Protein AF-A0A8R1ET50-F1 (afdb_monomer_lite)

Radius of gyration: 44.63 Å; chains: 1; bounding box: 110×73×121 Å

pLDDT: mean 82.84, std 16.66, range [24.59, 97.81]

Secondary structure (DSSP, 8-state):
-----EEEEEESEEEES-SSSS-----GGGGG--EEEE-TT--EEEEE-TTS-EEEEEEHHHHHHHHHH-HHHHTTPEEEE-TT-EE-PPEEEEEE-----S--HHHHHHHHTT--HHHHHHTT-SHHHHHHHHHHS-HHHHHHHHHHHHHHHHHTTEEEEEEE--S--SHHHHHHHHHHHHS--TT---EEEEE--TTSS--S--SS----HHHHHHHHHHHHHHHHHHHTSTTTTTHHHHBGGGHHHHHHHHHHHHHHHHHHHGGGS-HHHHHHHHHHHHHHHHHHHHHHHHHHHHTTSSBPPPHHHHHHH-TTHHHHH-HHHHHSGGGSPPPHHHHHHHHTHHHHHHHHHHHHHHHS--HHHHHHHHHHHHHHHHHHH-GGGHHHHHHHHHHHHHHHHHHHHHHH---GGGGSTT----------------------------------HHHHHHHHHHHHHHHHHHHHHHHHHIIIII---SSSEEEE-TTS-EEEE-HHHHHHHHHHHHS-TT-EEE--GGGHHHIIIII--EESS-TT---HHHHHHHHHHHHS-HHHHHHHHHHTT--EE-----TTTT-TTSHHHHHHHHHHHHHHH-TTT--GGGGS-TTS---SSTTS-HHHHTSHHHHHHTTTGGGHHHHHHHHHHHHHTT--

Foldseek 3Di:
DAQPWEKEFLEQKEKAQDDDPPDPHDDDPSSVDTDMDGDPRSFWMWTAGRVRDTPDTGGPVVVVVVCVVDVNSVPPHHYHYQNHHYHDAFDEAPPDALQWDDDPVVVVVVVVVVDDPVRCVVVVDDLNVRLVRLQVDDLVRSLVSSVVVLVVSVVVRHQEYAHEFASPLDDVSLVSSVVSQPDDDPVRNHHYRYDYDSPNDDDPPDDPPPDDVVCLVVLLVCLVVVQVVQCVPPVCNCVCPAEPVNVVSVVVNVVSVVVVVLVVCVVVDDPVVSVCCVVVVCVVVVVVSVVVVVVCCVVNSHDYDDPLVVCLVVVVSCVPAPLVCVLDPQQAFDDVCLVCLQQPVLSVQLVLLLVVLVVDPDPVSVVLNVQQVVLVSSCRRGVNSVVSNNVSSVVSSVSSLVVLCVVLVDDPVVPPPPDDDDDDDDDDDDDDDDDDDDDDDDDDPDPPPPPDNVNSVVSVVVSVVSVVVVVVSNVVCCVPPVPDDPQWDWDADPVRDIDIHRVNLVVLCCLQPPDDLAAEEEEQQVCQCVSCPRNVYHYQHHVVCPDLVSLLLSLLLQQAFPVVNVVSCVVVPHDYYDFAACVVPNDCPGVLNVNLSSLVSNCSVVVPRGDSQQFAAPVRHRDLDPRTHPSVCRGNNSCVRCPCVVCVVVVVVVVVVVVVVVVD

Organism: Caenorhabditis japonica (NCBI:txid281687)

InterPro domains:
  IPR003674 Oligosaccharyl transferase, STT3 subunit [PTHR13872] (197-648)
  IPR032466 Metal-dependent hydrolase [SSF51556] (89-205)
  IPR048307 Oligosaccharyl transferase STT3, N-terminal domain [PF02516] (208-397)
  IPR048999 STT3/PglB/AglB, core domain [PF21436] (520-577)

Structure (mmCIF, N/CA/C/O backbone):
data_AF-A0A8R1ET50-F1
#
_entry.id   AF-A0A8R1ET50-F1
#
loop_
_atom_site.group_PDB
_atom_site.id
_atom_site.type_symbol
_atom_site.label_atom_id
_atom_site.label_alt_id
_atom_site.label_comp_id
_atom_site.label_asym_id
_atom_site.label_entity_id
_atom_site.label_seq_id
_atom_site.pdbx_PDB_ins_code
_atom_site.Cartn_x
_atom_site.Cartn_y
_atom_site.Cartn_z
_atom_site.occupancy
_atom_site.B_iso_or_equiv
_atom_site.auth_seq_id
_atom_site.auth_comp_id
_atom_site.auth_asym_id
_atom_site.auth_atom_id
_atom_site.pdbx_PDB_model_num
ATOM 1 N N . MET A 1 1 ? -54.968 1.929 48.428 1.00 36.41 1 MET A N 1
ATOM 2 C CA . MET A 1 1 ? -54.463 3.230 48.911 1.00 36.41 1 MET A CA 1
ATOM 3 C C . MET A 1 1 ? -54.415 3.169 50.423 1.00 36.41 1 MET A C 1
ATOM 5 O O . MET A 1 1 ? -55.457 3.096 51.059 1.00 36.41 1 MET A O 1
ATOM 9 N N . SER A 1 2 ? -53.215 3.059 50.976 1.00 50.00 2 SER A N 1
ATOM 10 C CA . SER A 1 2 ? -52.929 3.130 52.410 1.00 50.00 2 SER A CA 1
ATOM 11 C C . SER A 1 2 ? -53.374 4.497 52.943 1.00 50.00 2 SER A C 1
ATOM 13 O O . SER A 1 2 ? -52.976 5.520 52.400 1.00 50.00 2 SER A O 1
ATOM 15 N N . ASN A 1 3 ? -54.222 4.530 53.973 1.00 57.59 3 ASN A N 1
ATOM 16 C CA . ASN A 1 3 ? -54.582 5.772 54.664 1.00 57.59 3 ASN A CA 1
ATOM 17 C C . ASN A 1 3 ? -53.436 6.119 55.632 1.00 57.59 3 ASN A C 1
ATOM 19 O O . ASN A 1 3 ? -53.294 5.467 56.663 1.00 57.59 3 ASN A O 1
ATOM 23 N N . TYR A 1 4 ? -52.601 7.109 55.300 1.00 67.75 4 TYR A N 1
ATOM 24 C CA . TYR A 1 4 ? -51.385 7.471 56.056 1.00 67.75 4 TYR A CA 1
ATOM 25 C C . TYR A 1 4 ? -51.624 8.421 57.246 1.00 67.75 4 TYR A C 1
ATOM 27 O O . TYR A 1 4 ? -50.691 9.079 57.704 1.00 67.75 4 TYR A O 1
ATOM 35 N N . ARG A 1 5 ? -52.854 8.492 57.772 1.00 86.19 5 ARG A N 1
ATOM 36 C CA . ARG A 1 5 ? -53.210 9.411 58.866 1.00 86.19 5 ARG A CA 1
ATOM 37 C C . ARG A 1 5 ? -52.390 9.083 60.112 1.00 86.19 5 ARG A C 1
ATOM 39 O O . ARG A 1 5 ? -52.595 8.038 60.736 1.00 86.19 5 ARG A O 1
ATOM 46 N N . LEU A 1 6 ? -51.466 9.971 60.468 1.00 89.56 6 LEU A N 1
ATOM 47 C CA . LEU A 1 6 ? -50.492 9.752 61.534 1.00 89.56 6 LEU A CA 1
ATOM 48 C C . LEU A 1 6 ? -50.390 10.987 62.427 1.00 89.56 6 LEU A C 1
ATOM 50 O O . LEU A 1 6 ? -50.210 12.101 61.942 1.00 89.56 6 LEU A O 1
ATOM 54 N N . PHE A 1 7 ? -50.442 10.768 63.735 1.00 91.44 7 PHE A N 1
ATOM 55 C CA . PHE A 1 7 ? -50.181 11.774 64.751 1.00 91.44 7 PHE A CA 1
ATOM 56 C C . PHE A 1 7 ? -49.051 11.304 65.662 1.00 91.44 7 PHE A C 1
ATOM 58 O O . PHE A 1 7 ? -49.210 10.348 66.419 1.00 91.44 7 PHE A O 1
ATOM 65 N N . VAL A 1 8 ? -47.895 11.958 65.570 1.00 91.88 8 VAL A N 1
ATOM 66 C CA . VAL A 1 8 ? -46.741 11.698 66.435 1.00 91.88 8 VAL A CA 1
ATOM 67 C C . VAL A 1 8 ? -46.692 12.779 67.503 1.00 91.88 8 VAL A C 1
ATOM 69 O O . VAL A 1 8 ? -46.633 13.958 67.160 1.00 91.88 8 VAL A O 1
ATOM 72 N N . LYS A 1 9 ? -46.710 12.394 68.779 1.00 91.50 9 LYS A N 1
ATOM 73 C CA . LYS A 1 9 ? -46.722 13.319 69.917 1.00 91.50 9 LYS A CA 1
ATOM 74 C C . LYS A 1 9 ? -45.520 13.131 70.843 1.00 91.50 9 LYS A C 1
ATOM 76 O O . LYS A 1 9 ? -44.808 12.125 70.786 1.00 91.50 9 LYS A O 1
ATOM 81 N N . ASN A 1 10 ? -45.331 14.124 71.702 1.00 91.38 10 ASN A N 1
ATOM 82 C CA . ASN A 1 10 ? -44.301 14.198 72.731 1.00 91.38 10 ASN A CA 1
ATOM 83 C C . ASN A 1 10 ? -42.849 14.159 72.221 1.00 91.38 10 ASN A C 1
ATOM 85 O O . ASN A 1 10 ? -41.974 13.563 72.848 1.00 91.38 10 ASN A O 1
ATOM 89 N N . LEU A 1 11 ? -42.587 14.756 71.058 1.00 92.31 11 LEU A N 1
ATOM 90 C CA . LEU A 1 11 ? -41.247 14.851 70.483 1.00 92.31 11 LEU A CA 1
ATOM 91 C C . LEU A 1 11 ? -40.432 15.917 71.226 1.00 92.31 11 LEU A C 1
ATOM 93 O O . LEU A 1 11 ? -40.930 16.995 71.556 1.00 92.31 11 LEU A O 1
ATOM 97 N N . LYS A 1 12 ? -39.149 15.637 71.452 1.00 92.75 12 LYS A N 1
ATOM 98 C CA . LYS A 1 12 ? -38.192 16.613 71.996 1.00 92.75 12 LYS A CA 1
ATOM 99 C C . LYS A 1 12 ? -37.648 17.537 70.913 1.00 92.75 12 LYS A C 1
ATOM 101 O O . LYS A 1 12 ? -37.371 18.712 71.150 1.00 92.75 12 LYS A O 1
ATOM 106 N N . GLN A 1 13 ? -37.459 16.984 69.721 1.00 92.62 13 GLN A N 1
ATOM 107 C CA . GLN A 1 13 ? -36.840 17.684 68.610 1.00 92.62 13 GLN A CA 1
ATOM 108 C C . GLN A 1 13 ? -37.439 17.215 67.287 1.00 92.62 13 GLN A C 1
ATOM 110 O O . GLN A 1 13 ? -37.654 16.021 67.073 1.00 92.62 13 GLN A O 1
ATOM 115 N N . VAL A 1 14 ? -37.682 18.168 66.392 1.00 91.69 14 VAL A N 1
ATOM 116 C CA . VAL A 1 14 ? -38.092 17.916 65.009 1.00 91.69 14 VAL A CA 1
ATOM 117 C C . VAL A 1 14 ? -37.098 18.608 64.091 1.00 91.69 14 VAL A C 1
ATOM 119 O O . VAL A 1 14 ? -36.996 19.836 64.081 1.00 91.69 14 VAL A O 1
ATOM 122 N N . VAL A 1 15 ? -36.354 17.816 63.325 1.00 89.44 15 VAL A N 1
ATOM 123 C CA . VAL A 1 15 ? -35.422 18.314 62.314 1.00 89.44 15 VAL A CA 1
ATOM 124 C C . VAL A 1 15 ? -36.193 18.548 61.020 1.00 89.44 15 VAL A C 1
ATOM 126 O O . VAL A 1 15 ? -36.796 17.635 60.462 1.00 89.44 15 VAL A O 1
ATOM 129 N N . GLN A 1 16 ? -36.177 19.784 60.546 1.00 84.94 16 GLN A N 1
ATOM 130 C CA . GLN A 1 16 ? -36.781 20.225 59.297 1.00 84.94 16 GLN A CA 1
ATOM 131 C C . GLN A 1 16 ? -35.680 20.633 58.316 1.00 84.94 16 GLN A C 1
ATOM 133 O O . GLN A 1 16 ? -34.612 21.109 58.700 1.00 84.94 16 GLN A O 1
ATOM 138 N N . ILE A 1 17 ? -35.938 20.458 57.022 1.00 78.81 17 ILE A N 1
ATOM 139 C CA . ILE A 1 17 ? -35.003 20.936 55.998 1.00 78.81 17 ILE A CA 1
ATOM 140 C C . ILE A 1 17 ? -35.184 22.452 55.819 1.00 78.81 17 ILE A C 1
ATOM 142 O O . ILE A 1 17 ? -34.198 23.178 55.831 1.00 78.81 17 ILE A O 1
ATOM 146 N N . VAL A 1 18 ? -36.431 22.936 55.750 1.00 82.44 18 VAL A N 1
ATOM 147 C CA . VAL A 1 18 ? -36.808 24.359 55.620 1.00 82.44 18 VAL A CA 1
ATOM 148 C C . VAL A 1 18 ? -38.095 24.656 56.399 1.00 82.44 18 VAL A C 1
ATOM 150 O O . VAL A 1 18 ? -38.857 23.729 56.668 1.00 82.44 18 VAL A O 1
ATOM 153 N N . ASP A 1 19 ? -38.344 25.922 56.752 1.00 74.00 19 ASP A N 1
ATOM 154 C CA . ASP A 1 19 ? -39.567 26.394 57.432 1.00 74.00 19 ASP A CA 1
ATOM 155 C C . ASP A 1 19 ? -40.511 27.212 56.530 1.00 74.00 19 ASP A C 1
ATOM 157 O O . ASP A 1 19 ? -41.525 27.737 56.996 1.00 74.00 19 ASP A O 1
ATOM 161 N N . ASP A 1 20 ? -40.213 27.293 55.232 1.00 77.31 20 ASP A N 1
ATOM 162 C CA . ASP A 1 20 ? -41.016 28.008 54.249 1.00 77.31 20 ASP A CA 1
ATOM 163 C C . ASP A 1 20 ? -41.619 27.063 53.193 1.00 77.31 20 ASP A C 1
ATOM 165 O O . ASP A 1 20 ? -41.041 26.045 52.818 1.00 77.31 20 ASP A O 1
ATOM 169 N N . ASN A 1 21 ? -42.798 27.419 52.679 1.00 71.56 21 ASN A N 1
ATOM 170 C CA . ASN A 1 21 ? -43.528 26.604 51.699 1.00 71.56 21 ASN A CA 1
ATOM 171 C C . ASN A 1 21 ? -43.047 26.801 50.247 1.00 71.56 21 ASN A C 1
ATOM 173 O O . ASN A 1 21 ? -43.655 26.256 49.323 1.00 71.56 21 ASN A O 1
ATOM 177 N N . THR A 1 22 ? -42.011 27.613 50.015 1.00 78.81 22 THR A N 1
ATOM 178 C CA . THR A 1 22 ? -41.513 27.954 48.672 1.00 78.81 22 THR A CA 1
ATOM 179 C C . THR A 1 22 ? -40.233 27.205 48.311 1.00 78.81 22 THR A C 1
ATOM 181 O O . THR A 1 22 ? -40.043 26.838 47.147 1.00 78.81 22 THR A O 1
ATOM 184 N N . THR A 1 23 ? -39.388 26.912 49.296 1.00 82.44 23 THR A N 1
ATOM 185 C CA . THR A 1 23 ? -38.111 26.233 49.113 1.00 82.44 23 THR A CA 1
ATOM 186 C C . THR A 1 23 ? -38.325 24.728 49.019 1.00 82.44 23 THR A C 1
ATOM 188 O O . THR A 1 23 ? -38.749 24.072 49.963 1.00 82.44 23 THR A O 1
ATOM 191 N N . LYS A 1 24 ? -38.026 24.150 47.851 1.00 79.50 24 LYS A N 1
ATOM 192 C CA . LYS A 1 24 ? -38.209 22.708 47.616 1.00 79.50 24 LYS A CA 1
ATOM 193 C C . LYS A 1 24 ? -37.042 21.853 48.112 1.00 79.50 24 LYS A C 1
ATOM 195 O O . LYS A 1 24 ? -37.259 20.712 48.501 1.00 79.50 24 LYS A O 1
ATOM 200 N N . PHE A 1 25 ? -35.816 22.369 48.042 1.00 84.44 25 PHE A N 1
ATOM 201 C CA . PHE A 1 25 ? -34.591 21.676 48.446 1.00 84.44 25 PHE A CA 1
ATOM 202 C C . PHE A 1 25 ? -33.467 22.694 48.698 1.00 84.44 25 PHE A C 1
ATOM 204 O O . PHE A 1 25 ? -33.486 23.784 48.127 1.00 84.44 25 PHE A O 1
ATOM 211 N N . LEU A 1 26 ? -32.493 22.330 49.535 1.00 86.12 26 LEU A N 1
ATOM 212 C CA . LEU A 1 26 ? -31.288 23.126 49.804 1.00 86.12 26 LEU A CA 1
ATOM 213 C C . LEU A 1 26 ? -30.118 22.628 48.942 1.00 86.12 26 LEU A C 1
ATOM 215 O O . LEU A 1 26 ? -29.984 21.422 48.738 1.00 86.12 26 LEU A O 1
ATOM 219 N N . VAL A 1 27 ? -29.258 23.533 48.459 1.00 88.06 27 VAL A N 1
ATOM 220 C CA . VAL A 1 27 ? -28.063 23.187 47.657 1.00 88.06 27 VAL A CA 1
ATOM 221 C C . VAL A 1 27 ? -26.796 23.880 48.158 1.00 88.06 27 VAL A C 1
ATOM 223 O O . VAL A 1 27 ? -26.831 25.024 48.608 1.00 88.06 27 VAL A O 1
ATOM 226 N N . GLY A 1 28 ? -25.652 23.200 48.035 1.00 88.38 28 GLY A N 1
ATOM 227 C CA . GLY A 1 28 ? -24.336 23.777 48.327 1.00 88.38 28 GLY A CA 1
ATOM 228 C C . GLY A 1 28 ? -24.208 24.256 49.775 1.00 88.38 28 GLY A C 1
ATOM 229 O O . GLY A 1 28 ? -24.530 23.520 50.704 1.00 88.38 28 GLY A O 1
ATOM 230 N N . GLU A 1 29 ? -23.765 25.500 49.972 1.00 87.62 29 GLU A N 1
ATOM 231 C CA . GLU A 1 29 ? -23.572 26.089 51.307 1.00 87.62 29 GLU A CA 1
ATOM 232 C C . GLU A 1 29 ? -24.858 26.136 52.148 1.00 87.62 29 GLU A C 1
ATOM 234 O O . GLU A 1 29 ? -24.789 26.053 53.376 1.00 87.62 29 GLU A O 1
ATOM 239 N N . GLN A 1 30 ? -26.035 26.188 51.509 1.00 84.88 30 GLN A N 1
ATOM 240 C CA . GLN A 1 30 ? -27.327 26.225 52.202 1.00 84.88 30 GLN A CA 1
ATOM 241 C C . GLN A 1 30 ? -27.594 24.952 53.018 1.00 84.88 30 GLN A C 1
ATOM 243 O O . GLN A 1 30 ? -28.284 25.015 54.031 1.00 84.88 30 GLN A O 1
ATOM 248 N N . MET A 1 31 ? -27.016 23.808 52.627 1.00 82.44 31 MET A N 1
ATOM 249 C CA . MET A 1 31 ? -27.160 22.539 53.356 1.00 82.44 31 MET A CA 1
ATOM 250 C C . MET A 1 31 ? -26.580 22.585 54.778 1.00 82.44 31 MET A C 1
ATOM 252 O O . MET A 1 31 ? -26.943 21.756 55.609 1.00 82.44 31 MET A O 1
ATOM 256 N N . SER A 1 32 ? -25.702 23.548 55.077 1.00 83.62 32 SER A N 1
ATOM 257 C CA . SER A 1 32 ? -25.141 23.742 56.421 1.00 83.62 32 SER A CA 1
ATOM 258 C C . SER A 1 32 ? -26.132 24.378 57.403 1.00 83.62 32 SER A C 1
ATOM 260 O O . SER A 1 32 ? -25.858 24.420 58.600 1.00 83.62 32 SER A O 1
ATOM 262 N N . ASN A 1 33 ? -27.267 24.890 56.918 1.00 84.19 33 ASN A N 1
ATOM 263 C CA . ASN A 1 33 ? -28.233 25.643 57.710 1.00 84.19 33 ASN A CA 1
ATOM 264 C C . ASN A 1 33 ? -29.612 24.967 57.688 1.00 84.19 33 ASN A C 1
ATOM 266 O O . ASN A 1 33 ? -30.537 25.432 57.026 1.00 84.19 33 ASN A O 1
ATOM 270 N N . ILE A 1 34 ? -29.730 23.843 58.399 1.00 86.94 34 ILE A N 1
ATOM 271 C CA . ILE A 1 34 ? -30.997 23.120 58.572 1.00 86.94 34 ILE A CA 1
ATOM 272 C C . ILE A 1 34 ? -31.817 23.704 59.724 1.00 86.94 34 ILE A C 1
ATOM 274 O O . ILE A 1 34 ? -31.274 24.140 60.744 1.00 86.94 34 ILE A O 1
ATOM 278 N N . LYS A 1 35 ? -33.145 23.677 59.591 1.00 87.12 35 LYS A N 1
ATOM 279 C CA . LYS A 1 35 ? -34.042 24.181 60.630 1.00 87.12 35 LYS A CA 1
ATOM 280 C C . LYS A 1 35 ? -34.338 23.099 61.658 1.00 87.12 35 LYS A C 1
ATOM 282 O O . LYS A 1 35 ? -34.787 22.012 61.332 1.00 87.12 35 LYS A O 1
ATOM 287 N N . ILE A 1 36 ? -34.160 23.405 62.934 1.00 89.06 36 ILE A N 1
ATOM 288 C CA . ILE A 1 36 ? -34.420 22.449 64.010 1.00 89.06 36 ILE A CA 1
ATOM 289 C C . ILE A 1 36 ? -35.381 23.080 65.012 1.00 89.06 36 ILE A C 1
ATOM 291 O O . ILE A 1 36 ? -35.080 24.126 65.588 1.00 89.06 36 ILE A O 1
ATOM 295 N N . LEU A 1 37 ? -36.529 22.438 65.233 1.00 88.75 37 LEU A N 1
ATOM 296 C CA . LEU A 1 37 ? -37.404 22.749 66.359 1.00 88.75 37 LEU A CA 1
ATOM 297 C C . LEU A 1 37 ? -36.950 21.935 67.564 1.00 88.75 37 LEU A C 1
ATOM 299 O O . LEU A 1 37 ? -36.860 20.713 67.481 1.00 88.75 37 LEU A O 1
ATOM 303 N N . ASN A 1 38 ? -36.680 22.614 68.672 1.00 88.75 38 ASN A N 1
ATOM 304 C CA . ASN A 1 38 ? -36.299 22.001 69.937 1.00 88.75 38 ASN A CA 1
ATOM 305 C C . ASN A 1 38 ? -37.268 22.461 71.012 1.00 88.75 38 ASN A C 1
ATOM 307 O O . ASN A 1 38 ? -37.507 23.661 71.138 1.00 88.75 38 ASN A O 1
ATOM 311 N N . ASP A 1 39 ? -37.749 21.524 71.817 1.00 85.38 39 ASP A N 1
ATOM 312 C CA . ASP A 1 39 ? -38.497 21.835 73.021 1.00 85.38 39 ASP A CA 1
ATOM 313 C C . ASP A 1 39 ? -37.932 21.062 74.216 1.00 85.38 39 ASP A C 1
ATOM 315 O O . ASP A 1 39 ? -37.709 19.853 74.162 1.00 85.38 39 ASP A O 1
ATOM 319 N N . SER A 1 40 ? -37.686 21.772 75.314 1.00 79.44 40 SER A N 1
ATOM 320 C CA . SER A 1 40 ? -37.181 21.185 76.555 1.00 79.44 40 SER A CA 1
ATOM 321 C C . SER A 1 40 ? -38.255 20.416 77.324 1.00 79.44 40 SER A C 1
ATOM 323 O O . SER A 1 40 ? -37.904 19.606 78.182 1.00 79.44 40 SER A O 1
ATOM 325 N N . THR A 1 41 ? -39.537 20.645 77.017 1.00 81.88 41 THR A N 1
ATOM 326 C CA . THR A 1 41 ? -40.680 20.008 77.690 1.00 81.88 41 THR A CA 1
ATOM 327 C C . THR A 1 41 ? -41.273 18.815 76.939 1.00 81.88 41 THR A C 1
ATOM 329 O O . THR A 1 41 ? -42.289 18.278 77.373 1.00 81.88 41 THR A O 1
ATOM 332 N N . ASN A 1 42 ? -40.626 18.363 75.855 1.00 86.12 42 ASN A N 1
ATOM 333 C CA . ASN A 1 42 ? -41.091 17.275 74.987 1.00 86.12 42 ASN A CA 1
ATOM 334 C C . ASN A 1 42 ? -42.535 17.481 74.497 1.00 86.12 42 ASN A C 1
ATOM 336 O O . ASN A 1 42 ? -43.310 16.536 74.467 1.00 86.12 42 ASN A O 1
ATOM 340 N N . SER A 1 43 ? -42.925 18.705 74.147 1.00 88.00 43 SER A N 1
ATOM 341 C CA . SER A 1 43 ? -44.291 19.038 73.731 1.00 88.00 43 SER A CA 1
ATOM 342 C C . SER A 1 43 ? -44.467 19.125 72.217 1.00 88.00 43 SER A C 1
ATOM 344 O O . SER A 1 43 ? -45.539 19.523 71.768 1.00 88.00 43 SER A O 1
ATOM 346 N N . LEU A 1 44 ? -43.463 18.760 71.407 1.00 91.75 44 LEU A N 1
ATOM 347 C CA . LEU A 1 44 ? -43.586 18.843 69.951 1.00 91.75 44 LEU A CA 1
ATOM 348 C C . LEU A 1 44 ? -44.427 17.694 69.383 1.00 91.75 44 LEU A C 1
ATOM 350 O O . LEU A 1 44 ? -44.434 16.572 69.898 1.00 91.75 44 LEU A O 1
ATOM 354 N N . ALA A 1 45 ? -45.116 17.969 68.282 1.00 91.62 45 ALA A N 1
ATOM 355 C CA . ALA A 1 45 ? -45.959 17.018 67.585 1.00 91.62 45 ALA A CA 1
ATOM 356 C C . ALA A 1 45 ? -45.951 17.221 66.064 1.00 91.62 45 ALA A C 1
ATOM 358 O O . ALA A 1 45 ? -45.714 18.322 65.558 1.00 91.62 45 ALA A O 1
ATOM 359 N N . ILE A 1 46 ? -46.233 16.137 65.340 1.00 91.94 46 ILE A N 1
ATOM 360 C CA . ILE A 1 46 ? -46.354 16.091 63.880 1.00 91.94 46 ILE A CA 1
ATOM 361 C C . ILE A 1 46 ? -47.688 15.437 63.525 1.00 91.94 46 ILE A C 1
ATOM 363 O O . ILE A 1 46 ? -47.986 14.338 63.994 1.00 91.94 46 ILE A O 1
ATOM 367 N N . LEU A 1 47 ? -48.465 16.088 62.662 1.00 90.31 47 LEU A N 1
ATOM 368 C CA . LEU A 1 47 ? -49.737 15.590 62.148 1.00 90.31 47 LEU A CA 1
ATOM 369 C C . LEU A 1 47 ? -49.671 15.418 60.627 1.00 90.31 47 LEU A C 1
ATOM 371 O O . LEU A 1 47 ? -49.244 16.329 59.917 1.00 90.31 47 LEU A O 1
ATOM 375 N N . VAL A 1 48 ? -50.111 14.262 60.133 1.00 90.06 48 VAL A N 1
ATOM 376 C CA . VAL A 1 48 ? -50.052 13.853 58.722 1.00 90.06 48 VAL A CA 1
ATOM 377 C C . VAL A 1 48 ? -51.443 13.447 58.229 1.00 90.06 48 VAL A C 1
ATOM 379 O O . VAL A 1 48 ? -52.164 12.733 58.929 1.00 90.06 48 VAL A O 1
ATOM 382 N N . ASP A 1 49 ? -51.817 13.890 57.026 1.00 87.00 49 ASP A N 1
ATOM 383 C CA . ASP A 1 49 ? -53.111 13.586 56.403 1.00 87.00 49 ASP A CA 1
ATOM 384 C C . ASP A 1 49 ? -53.173 12.191 55.749 1.00 87.00 49 ASP A C 1
ATOM 386 O O . ASP A 1 49 ? -52.226 11.404 55.757 1.00 87.00 49 ASP A O 1
ATOM 390 N N . SER A 1 50 ? -54.315 11.872 55.132 1.00 82.56 50 SER A N 1
ATOM 391 C CA . SER A 1 50 ? -54.506 10.615 54.395 1.00 82.56 50 SER A CA 1
ATOM 392 C C . SER A 1 50 ? -53.596 10.455 53.174 1.00 82.56 50 SER A C 1
ATOM 394 O O . SER A 1 50 ? -53.381 9.325 52.743 1.00 82.56 50 SER A O 1
ATOM 396 N N . ASN A 1 51 ? -53.069 11.552 52.624 1.00 80.62 51 ASN A N 1
ATOM 397 C CA . ASN A 1 51 ? -52.178 11.556 51.464 1.00 80.62 51 ASN A CA 1
ATOM 398 C C . ASN A 1 51 ? -50.695 11.470 51.862 1.00 80.62 51 ASN A C 1
ATOM 400 O O . ASN A 1 51 ? -49.837 11.529 50.982 1.00 80.62 51 ASN A O 1
ATOM 404 N N . GLY A 1 52 ? -50.382 11.367 53.159 1.00 81.25 52 GLY A N 1
ATOM 405 C CA . GLY A 1 52 ? -49.007 11.357 53.654 1.00 81.25 52 GLY A CA 1
ATOM 406 C C . GLY A 1 52 ? -48.355 12.744 53.701 1.00 81.25 52 GLY A C 1
ATOM 407 O O . GLY A 1 52 ? -47.133 12.833 53.788 1.00 81.25 52 GLY A O 1
ATOM 408 N N . LYS A 1 53 ? -49.135 13.833 53.632 1.00 85.00 53 LYS A N 1
ATOM 409 C CA . LYS A 1 53 ? -48.628 15.209 53.732 1.00 85.00 53 LYS A CA 1
ATOM 410 C C . LYS A 1 53 ? -48.686 15.715 55.166 1.00 85.00 53 LYS A C 1
ATOM 412 O O . LYS A 1 53 ? -49.663 15.481 55.875 1.00 85.00 53 LYS A O 1
ATOM 417 N N . PHE A 1 54 ? -47.664 16.464 55.573 1.00 87.44 54 PHE A N 1
ATOM 418 C CA . PHE A 1 54 ? -47.661 17.161 56.857 1.00 87.44 54 PHE A CA 1
ATOM 419 C C . PHE A 1 54 ? -48.759 18.233 56.878 1.00 87.44 54 PHE A C 1
ATOM 421 O O . PHE A 1 54 ? -48.751 19.156 56.067 1.00 87.44 54 PHE A O 1
ATOM 428 N N . VAL A 1 55 ? -49.700 18.098 57.810 1.00 88.38 55 VAL A N 1
ATOM 429 C CA . VAL A 1 55 ? -50.766 19.075 58.084 1.00 88.38 55 VAL A CA 1
ATOM 430 C C . VAL A 1 55 ? -50.285 20.103 59.096 1.00 88.38 55 VAL A C 1
ATOM 432 O O . VAL A 1 55 ? -50.586 21.288 58.976 1.00 88.38 55 VAL A O 1
ATOM 435 N N . TYR A 1 56 ? -49.543 19.647 60.106 1.00 88.50 56 TYR A N 1
ATOM 436 C CA . TYR A 1 56 ? -49.073 20.493 61.191 1.00 88.50 56 TYR A CA 1
ATOM 437 C C . TYR A 1 56 ? -47.782 19.952 61.803 1.00 88.50 56 TYR A C 1
ATOM 439 O O . TYR A 1 56 ? -47.631 18.743 61.989 1.00 88.50 56 TYR A O 1
ATOM 447 N N . ILE A 1 57 ? -46.871 20.864 62.136 1.00 89.00 57 ILE A N 1
ATOM 448 C CA . ILE A 1 57 ? -45.667 20.602 62.922 1.00 89.00 57 ILE A CA 1
ATOM 449 C C . ILE A 1 57 ? -45.574 21.726 63.954 1.00 89.00 57 ILE A C 1
ATOM 451 O O . ILE A 1 57 ? -45.497 22.897 63.581 1.00 89.00 57 ILE A O 1
ATOM 455 N N . GLY A 1 58 ? -45.606 21.391 65.238 1.00 88.94 58 GLY A N 1
ATOM 456 C CA . GLY A 1 58 ? -45.667 22.387 66.307 1.00 88.94 58 GLY A CA 1
ATOM 457 C C . GLY A 1 58 ? -45.833 21.731 67.665 1.00 88.94 58 GLY A C 1
ATOM 458 O O . GLY A 1 58 ? -45.212 20.700 67.895 1.00 88.94 58 GLY A O 1
ATOM 459 N N . ASP A 1 59 ? -46.643 22.302 68.553 1.00 90.62 59 ASP A N 1
ATOM 460 C CA . ASP A 1 59 ? -46.916 21.723 69.869 1.00 90.62 59 ASP A CA 1
ATOM 461 C C . ASP A 1 59 ? -48.096 20.730 69.843 1.00 90.62 59 ASP A C 1
ATOM 463 O O . ASP A 1 59 ? -48.950 20.747 68.952 1.00 90.62 59 ASP A O 1
ATOM 467 N N . VAL A 1 60 ? -48.158 19.836 70.833 1.00 88.94 60 VAL A N 1
ATOM 468 C CA . VAL A 1 60 ? -49.248 18.852 70.976 1.00 88.94 60 VAL A CA 1
ATOM 469 C C . VAL A 1 60 ? -50.606 19.555 71.046 1.00 88.94 60 VAL A C 1
ATOM 471 O O . VAL A 1 60 ? -51.545 19.138 70.373 1.00 88.94 60 VAL A O 1
ATOM 474 N N . VAL A 1 61 ? -50.694 20.667 71.783 1.00 87.88 61 VAL A N 1
ATOM 475 C CA . VAL A 1 61 ? -51.937 21.435 71.956 1.00 87.88 61 VAL A CA 1
ATOM 476 C C . VAL A 1 61 ? -52.429 22.014 70.625 1.00 87.88 61 VAL A C 1
ATOM 478 O O . VAL A 1 61 ? -53.627 21.994 70.338 1.00 87.88 61 VAL A O 1
ATOM 481 N N . GLY A 1 62 ? -51.528 22.535 69.791 1.00 87.00 62 GLY A N 1
ATOM 482 C CA . GLY A 1 62 ? -51.851 23.035 68.460 1.00 87.00 62 GLY A CA 1
ATOM 483 C C . GLY A 1 62 ? -52.340 21.931 67.528 1.00 87.00 62 GLY A C 1
ATOM 484 O O . GLY A 1 62 ? -53.326 22.131 66.818 1.00 87.00 62 GLY A O 1
ATOM 485 N N . ALA A 1 63 ? -51.713 20.754 67.577 1.00 87.12 63 ALA A N 1
ATOM 486 C CA . ALA A 1 63 ? -52.131 19.601 66.786 1.00 87.12 63 ALA A CA 1
ATOM 487 C C . ALA A 1 63 ? -53.513 19.066 67.213 1.00 87.12 63 ALA A C 1
ATOM 489 O O . ALA A 1 63 ? -54.358 18.798 66.358 1.00 87.12 63 ALA A O 1
ATOM 490 N N . GLU A 1 64 ? -53.778 18.973 68.520 1.00 86.44 64 GLU A N 1
ATOM 491 C CA . GLU A 1 64 ? -55.071 18.537 69.069 1.00 86.44 64 GLU A CA 1
ATOM 492 C C . GLU A 1 64 ? -56.209 19.488 68.672 1.00 86.44 64 GLU A C 1
ATOM 494 O O . GLU A 1 64 ? -57.258 19.035 68.221 1.00 86.44 64 GLU A O 1
ATOM 499 N N . ARG A 1 65 ? -55.976 20.808 68.695 1.00 87.56 65 ARG A N 1
ATOM 500 C CA . ARG A 1 65 ? -56.959 21.803 68.217 1.00 87.56 65 ARG A CA 1
ATOM 501 C C . ARG A 1 65 ? -57.325 21.647 66.740 1.00 87.56 65 ARG A C 1
ATOM 503 O O . ARG A 1 65 ? -58.415 22.052 66.339 1.00 87.56 65 ARG A O 1
ATOM 510 N N . ILE A 1 66 ? -56.409 21.146 65.912 1.00 86.00 66 ILE A N 1
ATOM 511 C CA . ILE A 1 66 ? -56.676 20.882 64.490 1.00 86.00 66 ILE A CA 1
ATOM 512 C C . ILE A 1 66 ? -57.508 19.605 64.351 1.00 86.00 66 ILE A C 1
ATOM 514 O O . ILE A 1 66 ? -58.485 19.599 63.606 1.00 86.00 66 ILE A O 1
ATOM 518 N N . LEU A 1 67 ? -57.179 18.565 65.120 1.00 84.75 67 LEU A N 1
ATOM 519 C CA . LEU A 1 67 ? -57.933 17.310 65.160 1.00 84.75 67 LEU A CA 1
ATOM 520 C C . LEU A 1 67 ? -59.371 17.486 65.670 1.00 84.75 67 LEU A C 1
ATOM 522 O O . LEU A 1 67 ? -60.273 16.826 65.163 1.00 84.75 67 LEU A O 1
ATOM 526 N N . GLU A 1 68 ? -59.600 18.395 66.622 1.00 83.69 68 GLU A N 1
ATOM 527 C CA . GLU A 1 68 ? -60.944 18.749 67.110 1.00 83.69 68 GLU A CA 1
ATOM 528 C C . GLU A 1 68 ? -61.798 19.465 66.052 1.00 83.69 68 GLU A C 1
ATOM 530 O O . GLU A 1 68 ? -63.025 19.387 66.088 1.00 83.69 68 GLU A O 1
ATOM 535 N N . LYS A 1 69 ? -61.168 20.186 65.116 1.00 82.62 69 LYS A N 1
ATOM 536 C CA . LYS A 1 69 ? -61.865 20.956 64.073 1.00 82.62 69 LYS A CA 1
ATOM 537 C C . LYS A 1 69 ? -62.108 20.169 62.790 1.00 82.62 69 LYS A C 1
ATOM 539 O O . LYS A 1 69 ? -63.020 20.522 62.044 1.00 82.62 69 LYS A O 1
ATOM 544 N N . ASP A 1 70 ? -61.295 19.155 62.512 1.00 82.62 70 ASP A N 1
ATOM 545 C CA . ASP A 1 70 ? -61.367 18.358 61.288 1.00 82.62 70 ASP A CA 1
ATOM 546 C C . ASP A 1 70 ? -61.682 16.887 61.600 1.00 82.62 70 ASP A C 1
ATOM 548 O O . ASP A 1 70 ? -60.794 16.038 61.721 1.00 82.62 70 ASP A O 1
ATOM 552 N N . GLU A 1 71 ? -62.979 16.574 61.700 1.00 74.56 71 GLU A N 1
ATOM 553 C CA . GLU A 1 71 ? -63.479 15.215 61.966 1.00 74.56 71 GLU A CA 1
ATOM 554 C C . GLU A 1 71 ? -63.026 14.181 60.919 1.00 74.56 71 GLU A C 1
ATOM 556 O O . GLU A 1 71 ? -62.933 12.990 61.215 1.00 74.56 71 GLU A O 1
ATOM 561 N N . LYS A 1 72 ? -62.698 14.605 59.690 1.00 75.56 72 LYS A N 1
ATOM 562 C CA . LYS A 1 72 ? -62.212 13.686 58.647 1.00 75.56 72 LYS A CA 1
ATOM 563 C C . LYS A 1 72 ? -60.752 13.292 58.854 1.00 75.56 72 LYS A C 1
ATOM 565 O O . LYS A 1 72 ? -60.334 12.234 58.377 1.00 75.56 72 LYS A O 1
ATOM 570 N N . LEU A 1 73 ? -59.975 14.143 59.522 1.00 77.19 73 LEU A N 1
ATOM 571 C CA . LEU A 1 73 ? -58.566 13.904 59.820 1.00 77.19 73 LEU A CA 1
ATOM 572 C C . LEU A 1 73 ? -58.388 13.005 61.053 1.00 77.19 73 LEU A C 1
ATOM 574 O O . LEU A 1 73 ? -57.429 12.236 61.110 1.00 77.19 73 LEU A O 1
ATOM 578 N N . SER A 1 74 ? -59.320 13.066 62.009 1.00 73.31 74 SER A N 1
ATOM 579 C CA . SER A 1 74 ? -59.302 12.254 63.233 1.00 73.31 74 SER A CA 1
ATOM 580 C C . SER A 1 74 ? -59.788 10.810 63.032 1.00 73.31 74 SER A C 1
ATOM 582 O O . SER A 1 74 ? -59.434 9.916 63.804 1.00 73.31 74 SER A O 1
ATOM 584 N N . GLU A 1 75 ? -60.539 10.538 61.967 1.00 76.19 75 GLU A N 1
ATOM 585 C CA . GLU A 1 75 ? -61.021 9.198 61.635 1.00 76.19 75 GLU A CA 1
ATOM 586 C C . GLU A 1 75 ? -59.858 8.248 61.260 1.00 76.19 75 GLU A C 1
ATOM 588 O O . GLU A 1 75 ? -59.065 8.543 60.364 1.00 76.19 75 GLU A O 1
ATOM 593 N N . ASN A 1 76 ? -59.752 7.075 61.899 1.00 78.06 76 ASN A N 1
ATOM 594 C CA . ASN A 1 76 ? -58.672 6.089 61.682 1.00 78.06 76 ASN A CA 1
ATOM 595 C C . ASN A 1 76 ? -57.238 6.650 61.840 1.00 78.06 76 ASN A C 1
ATOM 597 O O . ASN A 1 76 ? -56.305 6.180 61.185 1.00 78.06 76 ASN A O 1
ATOM 601 N N . LEU A 1 77 ? -57.056 7.654 62.704 1.00 85.06 77 LEU A N 1
ATOM 602 C CA . LEU A 1 77 ? -55.760 8.265 62.993 1.00 85.06 77 LEU A CA 1
ATOM 603 C C . LEU A 1 77 ? -54.856 7.316 63.795 1.00 85.06 77 LEU A C 1
ATOM 605 O O . LEU A 1 77 ? -55.192 6.897 64.904 1.00 85.06 77 LEU A O 1
ATOM 609 N N . LYS A 1 78 ? -53.667 7.012 63.268 1.00 88.31 78 LYS A N 1
ATOM 610 C CA . LYS A 1 78 ? -52.639 6.278 64.012 1.00 88.31 78 LYS A CA 1
ATOM 611 C C . LYS A 1 78 ? -51.891 7.240 64.930 1.00 88.31 78 LYS A C 1
ATOM 613 O O . LYS A 1 78 ? -51.280 8.184 64.445 1.00 88.31 78 LYS A O 1
ATOM 618 N N . ILE A 1 79 ? -51.893 6.983 66.236 1.00 89.94 79 ILE A N 1
ATOM 619 C CA . ILE A 1 79 ? -51.185 7.817 67.218 1.00 89.94 79 ILE A CA 1
ATOM 620 C C . ILE A 1 79 ? -49.895 7.116 67.654 1.00 89.94 79 ILE A C 1
ATOM 622 O O . ILE A 1 79 ? -49.920 5.940 68.017 1.00 89.94 79 ILE A O 1
ATOM 626 N N . ILE A 1 80 ? -48.772 7.833 67.616 1.00 90.75 80 ILE A N 1
ATOM 627 C CA . ILE A 1 80 ? -47.465 7.383 68.105 1.00 90.75 80 ILE A CA 1
ATOM 628 C C . ILE A 1 80 ? -47.001 8.351 69.190 1.00 90.75 80 ILE A C 1
ATOM 630 O O . ILE A 1 80 ? -46.843 9.543 68.941 1.00 90.75 80 ILE A O 1
ATOM 634 N N . ASP A 1 81 ? -46.766 7.835 70.389 1.00 90.88 81 ASP A N 1
ATOM 635 C CA . ASP A 1 81 ? -46.113 8.581 71.461 1.00 90.88 81 ASP A CA 1
ATOM 636 C C . ASP A 1 81 ? -44.605 8.323 71.401 1.00 90.88 81 ASP A C 1
ATOM 638 O O . ASP A 1 81 ? -44.181 7.167 71.397 1.00 90.88 81 ASP A O 1
ATOM 642 N N . SER A 1 82 ? -43.809 9.384 71.274 1.00 88.69 82 SER A N 1
ATOM 643 C CA . SER A 1 82 ? -42.354 9.273 71.123 1.00 88.69 82 SER A CA 1
ATOM 644 C C . SER A 1 82 ? -41.573 9.395 72.433 1.00 88.69 82 SER A C 1
ATOM 646 O O . SER A 1 82 ? -40.366 9.167 72.402 1.00 88.69 82 SER A O 1
ATOM 648 N N . ASP A 1 83 ? -42.229 9.761 73.544 1.00 87.25 83 ASP A N 1
ATOM 649 C CA . ASP A 1 83 ? -41.625 9.911 74.882 1.00 87.25 83 ASP A CA 1
ATOM 650 C C . ASP A 1 83 ? -40.266 10.654 74.882 1.00 87.25 83 ASP A C 1
ATOM 652 O O . ASP A 1 83 ? -39.251 10.184 75.395 1.00 87.25 83 ASP A O 1
ATOM 656 N N . GLY A 1 84 ? -40.212 11.822 74.231 1.00 86.69 84 GLY A N 1
ATOM 657 C CA . GLY A 1 84 ? -38.992 12.627 74.109 1.00 86.69 84 GLY A CA 1
ATOM 658 C C . GLY A 1 84 ? -38.057 12.225 72.963 1.00 86.69 84 GLY A C 1
ATOM 659 O O . GLY A 1 84 ? -36.887 12.619 72.956 1.00 86.69 84 GLY A O 1
ATOM 660 N N . GLY A 1 85 ? -38.553 11.465 71.985 1.00 90.06 85 GLY A N 1
ATOM 661 C CA . GLY A 1 85 ? -37.828 11.099 70.770 1.00 90.06 85 GLY A CA 1
ATOM 662 C C . GLY A 1 85 ? -37.524 12.279 69.836 1.00 90.06 85 GLY A C 1
ATOM 663 O O . GLY A 1 85 ? -38.026 13.395 69.999 1.00 90.06 85 GLY A O 1
ATOM 664 N N . ILE A 1 86 ? -36.688 12.014 68.829 1.00 91.19 86 ILE A N 1
ATOM 665 C CA . ILE A 1 86 ? -36.295 12.978 67.794 1.00 91.19 86 ILE A CA 1
ATOM 666 C C . ILE A 1 86 ? -36.876 12.519 66.456 1.00 91.19 86 ILE A C 1
ATOM 668 O O . ILE A 1 86 ? -36.642 11.384 66.040 1.00 91.19 86 ILE A O 1
ATOM 672 N N . ALA A 1 87 ? -37.600 13.401 65.771 1.00 90.50 87 ALA A N 1
ATOM 673 C CA . ALA A 1 87 ? -38.049 13.171 64.403 1.00 90.50 87 ALA A CA 1
ATOM 674 C C . ALA A 1 87 ? -37.035 13.766 63.417 1.00 90.50 87 ALA A C 1
ATOM 676 O O . ALA A 1 87 ? -36.722 14.956 63.486 1.00 90.50 87 ALA A O 1
ATOM 677 N N . ILE A 1 88 ? -36.532 12.938 62.502 1.00 90.38 88 ILE A N 1
ATOM 678 C CA . ILE A 1 88 ? -35.548 13.313 61.478 1.00 90.38 88 ILE A CA 1
ATOM 679 C C . ILE A 1 88 ? -36.100 12.891 60.107 1.00 90.38 88 ILE A C 1
ATOM 681 O O . ILE A 1 88 ? -36.761 11.851 60.033 1.00 90.38 88 ILE A O 1
ATOM 685 N N . PRO A 1 89 ? -35.860 13.659 59.026 1.00 87.50 89 PRO A N 1
ATOM 686 C CA . PRO A 1 89 ? -36.171 13.212 57.674 1.00 87.50 89 PRO A CA 1
ATOM 687 C C . PRO A 1 89 ? -35.460 11.892 57.356 1.00 87.50 89 PRO A C 1
ATOM 689 O O . PRO A 1 89 ? -34.321 11.681 57.772 1.00 87.50 89 PRO A O 1
ATOM 692 N N . GLY A 1 90 ? -36.123 11.015 56.604 1.00 88.69 90 GLY A N 1
ATOM 693 C CA . GLY A 1 90 ? -35.503 9.778 56.138 1.00 88.69 90 GLY A CA 1
ATOM 694 C C . GLY A 1 90 ? -34.318 10.062 55.214 1.00 88.69 90 GLY A C 1
ATOM 695 O O . GLY A 1 90 ? -34.342 11.014 54.428 1.00 88.69 90 GLY A O 1
ATOM 696 N N . PHE A 1 91 ? -33.260 9.261 55.328 1.00 90.94 91 PHE A N 1
ATOM 697 C CA . PHE A 1 91 ? -32.060 9.450 54.522 1.00 90.94 91 PHE A CA 1
ATOM 698 C C . PHE A 1 91 ? -32.245 8.915 53.102 1.00 90.94 91 PHE A C 1
ATOM 700 O O . PHE A 1 91 ? -32.940 7.919 52.870 1.00 90.94 91 PHE A O 1
ATOM 707 N N . VAL A 1 92 ? -31.585 9.591 52.161 1.00 90.44 92 VAL A N 1
ATOM 708 C CA . VAL A 1 92 ? -31.513 9.204 50.752 1.00 90.44 92 VAL A CA 1
ATOM 709 C C . VAL A 1 92 ? -30.088 8.749 50.455 1.00 90.44 92 VAL A C 1
ATOM 711 O O . VAL A 1 92 ? -29.174 9.572 50.422 1.00 90.44 92 VAL A O 1
ATOM 714 N N . ASP A 1 93 ? -29.892 7.452 50.227 1.00 90.56 93 ASP A N 1
ATOM 715 C CA . ASP A 1 93 ? -28.586 6.914 49.844 1.00 90.56 93 ASP A CA 1
ATOM 716 C C . ASP A 1 93 ? -28.403 6.992 48.325 1.00 90.56 93 ASP A C 1
ATOM 718 O O . ASP A 1 93 ? -29.018 6.251 47.552 1.00 90.56 93 ASP A O 1
ATOM 722 N N . GLY A 1 94 ? -27.532 7.904 47.893 1.00 86.12 94 GLY A N 1
ATOM 723 C CA . GLY A 1 94 ? -27.091 8.021 46.504 1.00 86.12 94 GLY A CA 1
ATOM 724 C C . GLY A 1 94 ? -25.949 7.057 46.176 1.00 86.12 94 GLY A C 1
ATOM 725 O O . GLY A 1 94 ? -25.166 6.682 47.045 1.00 86.12 94 GLY A O 1
ATOM 726 N N . HIS A 1 95 ? -25.797 6.693 44.900 1.00 83.00 95 HIS A N 1
ATOM 727 C CA . HIS A 1 95 ? -24.632 5.935 44.415 1.00 83.00 95 HIS A CA 1
ATOM 728 C C . HIS A 1 95 ? -24.426 4.545 45.045 1.00 83.00 95 HIS A C 1
ATOM 730 O O . HIS A 1 95 ? -23.297 4.093 45.230 1.00 83.00 95 HIS A O 1
ATOM 736 N N . SER A 1 96 ? -25.510 3.825 45.321 1.00 88.62 96 SER A N 1
ATOM 737 C CA . SER A 1 96 ? -25.428 2.478 45.887 1.00 88.62 96 SER A CA 1
ATOM 738 C C . SER A 1 96 ? -25.535 1.393 44.815 1.00 88.62 96 SER A C 1
ATOM 740 O O . SER A 1 96 ? -26.303 1.524 43.868 1.00 88.62 96 SER A O 1
ATOM 742 N N . HIS A 1 97 ? -24.816 0.281 44.990 1.00 90.19 97 HIS A N 1
ATOM 743 C CA . HIS A 1 97 ? -24.954 -0.940 44.181 1.00 90.19 97 HIS A CA 1
ATOM 744 C C . HIS A 1 97 ? -25.423 -2.101 45.078 1.00 90.19 97 HIS A C 1
ATOM 746 O O . HIS A 1 97 ? -24.602 -2.917 45.494 1.00 90.19 97 HIS A O 1
ATOM 752 N N . PRO A 1 98 ? -26.714 -2.157 45.453 1.00 89.88 98 PRO A N 1
ATOM 753 C CA . PRO A 1 98 ? -27.181 -3.013 46.545 1.00 89.88 98 PRO A CA 1
ATOM 754 C C . PRO A 1 98 ? -27.486 -4.460 46.121 1.00 89.88 98 PRO A C 1
ATOM 756 O O . PRO A 1 98 ? -27.665 -5.313 46.981 1.00 89.88 98 PRO A O 1
ATOM 759 N N . VAL A 1 99 ? -27.547 -4.750 44.816 1.00 91.88 99 VAL A N 1
ATOM 760 C CA . VAL A 1 99 ? -27.804 -6.100 44.291 1.00 91.88 99 VAL A CA 1
ATOM 761 C C . VAL A 1 99 ? -26.489 -6.714 43.835 1.00 91.88 99 VAL A C 1
ATOM 763 O O . VAL A 1 99 ? -25.972 -6.368 42.776 1.00 91.88 99 VAL A O 1
ATOM 766 N N . PHE A 1 100 ? -25.931 -7.617 44.631 1.00 91.62 100 PHE A N 1
ATOM 767 C CA . PHE A 1 100 ? -24.726 -8.373 44.297 1.00 91.62 100 PHE A CA 1
ATOM 768 C C . PHE A 1 100 ? -24.680 -9.667 45.107 1.00 91.62 100 PHE A C 1
ATOM 770 O O . PHE A 1 100 ? -25.333 -9.767 46.139 1.00 91.62 100 PHE A O 1
ATOM 777 N N . ALA A 1 101 ? -23.871 -10.627 44.661 1.00 88.75 101 ALA A N 1
ATOM 778 C CA . ALA A 1 101 ? -23.600 -11.848 45.414 1.00 88.75 101 ALA A CA 1
ATOM 779 C C . ALA A 1 101 ? -22.112 -11.982 45.768 1.00 88.75 101 ALA A C 1
ATOM 781 O O . ALA A 1 101 ? -21.225 -11.569 45.012 1.00 88.75 101 ALA A O 1
ATOM 782 N N . GLY A 1 102 ? -21.858 -12.638 46.902 1.00 83.19 102 GLY A N 1
ATOM 783 C CA . GLY A 1 102 ? -20.526 -12.916 47.441 1.00 83.19 102 GLY A CA 1
ATOM 784 C C . GLY A 1 102 ? -19.972 -11.799 48.329 1.00 83.19 102 GLY A C 1
ATOM 785 O O . GLY A 1 102 ? -20.185 -10.613 48.081 1.00 83.19 102 GLY A O 1
ATOM 786 N N . ASP A 1 103 ? -19.214 -12.184 49.358 1.00 77.56 103 ASP A N 1
ATOM 787 C CA . ASP A 1 103 ? -18.508 -11.251 50.234 1.00 77.56 103 ASP A CA 1
ATOM 788 C C . ASP A 1 103 ? -17.027 -11.111 49.844 1.00 77.56 103 ASP A C 1
ATOM 790 O O . ASP A 1 103 ? -16.390 -12.028 49.322 1.00 77.56 103 ASP A O 1
ATOM 794 N N . ARG A 1 104 ? -16.463 -9.930 50.105 1.00 80.25 104 ARG A N 1
ATOM 795 C CA . ARG A 1 104 ? -15.039 -9.633 49.883 1.00 80.25 104 ARG A CA 1
ATOM 796 C C . ARG A 1 104 ? -14.261 -9.577 51.198 1.00 80.25 104 ARG A C 1
ATOM 798 O O . ARG A 1 104 ? -13.232 -8.908 51.280 1.00 80.25 104 ARG A O 1
ATOM 805 N N . VAL A 1 105 ? -14.733 -10.267 52.241 1.00 83.06 105 VAL A N 1
ATOM 806 C CA . VAL A 1 105 ? -14.100 -10.235 53.573 1.00 83.06 105 VAL A CA 1
ATOM 807 C C . VAL A 1 105 ? -12.687 -10.820 53.511 1.00 83.06 105 VAL A C 1
ATOM 809 O O . VAL A 1 105 ? -11.761 -10.288 54.123 1.00 83.06 105 VAL A O 1
ATOM 812 N N . HIS A 1 106 ? -12.484 -11.853 52.694 1.00 76.69 106 HIS A N 1
ATOM 813 C CA . HIS A 1 106 ? -11.168 -12.445 52.452 1.00 76.69 106 HIS A CA 1
ATOM 814 C C . HIS A 1 106 ? -10.150 -11.438 51.876 1.00 76.69 106 HIS A C 1
ATOM 816 O O . HIS A 1 106 ? -8.974 -11.475 52.233 1.00 76.69 106 HIS A O 1
ATOM 822 N N . GLU A 1 107 ? -10.582 -10.481 51.047 1.00 81.38 107 GLU A N 1
ATOM 823 C CA . GLU A 1 107 ? -9.701 -9.418 50.547 1.00 81.38 107 GLU A CA 1
ATOM 824 C C . GLU A 1 107 ? -9.320 -8.413 51.626 1.00 81.38 107 GLU A C 1
ATOM 826 O O . GLU A 1 107 ? -8.205 -7.896 51.622 1.00 81.38 107 GLU A O 1
ATOM 831 N N . PHE A 1 108 ? -10.239 -8.130 52.548 1.00 78.81 108 PHE A N 1
ATOM 832 C CA . PHE A 1 108 ? -9.960 -7.266 53.688 1.00 78.81 108 PHE A CA 1
ATOM 833 C C . PHE A 1 108 ? -8.873 -7.879 54.579 1.00 78.81 108 PHE A C 1
ATOM 835 O O . PHE A 1 108 ? -7.927 -7.186 54.953 1.00 78.81 108 PHE A O 1
ATOM 842 N N . ALA A 1 109 ? -8.941 -9.193 54.821 1.00 82.38 109 ALA A N 1
ATOM 843 C CA . ALA A 1 109 ? -7.895 -9.929 55.527 1.00 82.38 109 ALA A CA 1
ATOM 844 C C . ALA A 1 109 ? -6.541 -9.886 54.785 1.00 82.38 109 ALA A C 1
ATOM 846 O O . ALA A 1 109 ? -5.514 -9.629 55.410 1.00 82.38 109 ALA A O 1
ATOM 847 N N . MET A 1 110 ? -6.528 -10.056 53.456 1.00 79.69 110 MET A N 1
ATOM 848 C CA . MET A 1 110 ? -5.297 -9.955 52.652 1.00 79.69 110 MET A CA 1
ATOM 849 C C . MET A 1 110 ? -4.680 -8.550 52.686 1.00 79.69 110 MET A C 1
ATOM 851 O O . MET A 1 110 ? -3.466 -8.414 52.818 1.00 79.69 110 MET A O 1
ATOM 855 N N . LYS A 1 111 ? -5.504 -7.497 52.617 1.00 81.56 111 LYS A N 1
ATOM 856 C CA . LYS A 1 111 ? -5.032 -6.106 52.714 1.00 81.56 111 LYS A CA 1
ATOM 857 C C . LYS A 1 111 ? -4.455 -5.786 54.091 1.00 81.56 111 LYS A C 1
ATOM 859 O O . LYS A 1 111 ? -3.418 -5.138 54.169 1.00 81.56 111 LYS A O 1
ATOM 864 N N . LEU A 1 112 ? -5.086 -6.267 55.165 1.00 82.38 112 LEU A N 1
ATOM 865 C CA . LEU A 1 112 ? -4.546 -6.159 56.527 1.00 82.38 112 LEU A CA 1
ATOM 866 C C . LEU A 1 112 ? -3.196 -6.875 56.674 1.00 82.38 112 LEU A C 1
ATOM 868 O O . LEU A 1 112 ? -2.342 -6.410 57.422 1.00 82.38 112 LEU A O 1
ATOM 872 N N . ALA A 1 113 ? -2.986 -7.967 55.934 1.00 82.44 113 ALA A N 1
ATOM 873 C CA . ALA A 1 113 ? -1.718 -8.694 55.875 1.00 82.44 113 ALA A CA 1
ATOM 874 C C . ALA A 1 113 ? -0.655 -8.034 54.968 1.00 82.44 113 ALA A C 1
ATOM 876 O O . ALA A 1 113 ? 0.438 -8.576 54.822 1.00 82.44 113 ALA A O 1
ATOM 877 N N . GLY A 1 114 ? -0.950 -6.872 54.372 1.00 83.12 114 GLY A N 1
ATOM 878 C CA . GLY A 1 114 ? -0.009 -6.095 53.562 1.00 83.12 114 GLY A CA 1
ATOM 879 C C . GLY A 1 114 ? -0.035 -6.385 52.059 1.00 83.12 114 GLY A C 1
ATOM 880 O O . GLY A 1 114 ? 0.807 -5.850 51.344 1.00 83.12 114 GLY A O 1
ATOM 881 N N . ALA A 1 115 ? -0.982 -7.188 51.559 1.00 79.25 115 ALA A N 1
ATOM 882 C CA . ALA A 1 115 ? -1.091 -7.462 50.127 1.00 79.25 115 ALA A CA 1
ATOM 883 C C . ALA A 1 115 ? -1.459 -6.195 49.334 1.00 79.25 115 ALA A C 1
ATOM 885 O O . ALA A 1 115 ? -2.398 -5.464 49.670 1.00 79.25 115 ALA A O 1
ATOM 886 N N . THR A 1 116 ? -0.746 -5.963 48.236 1.00 79.00 116 THR A N 1
ATOM 887 C CA . THR A 1 116 ? -1.031 -4.885 47.288 1.00 79.00 116 THR A CA 1
ATOM 888 C C . THR A 1 116 ? -2.328 -5.154 46.521 1.00 79.00 116 THR A C 1
ATOM 890 O O . THR A 1 116 ? -2.789 -6.290 46.379 1.00 79.00 116 THR A O 1
ATOM 893 N N . TYR A 1 117 ? -2.930 -4.099 45.963 1.00 70.81 117 TYR A N 1
ATOM 894 C CA . TYR A 1 117 ? -4.146 -4.224 45.150 1.00 70.81 117 TYR A CA 1
ATOM 895 C C . TYR A 1 117 ? -3.982 -5.225 43.991 1.00 70.81 117 TYR A C 1
ATOM 897 O O . TYR A 1 117 ? -4.896 -5.998 43.703 1.00 70.81 117 TYR A O 1
ATOM 905 N N . MET A 1 118 ? -2.804 -5.237 43.357 1.00 68.69 118 MET A N 1
ATOM 906 C CA . MET A 1 118 ? -2.501 -6.133 42.240 1.00 68.69 118 MET A CA 1
ATOM 907 C C . MET A 1 118 ? -2.408 -7.598 42.6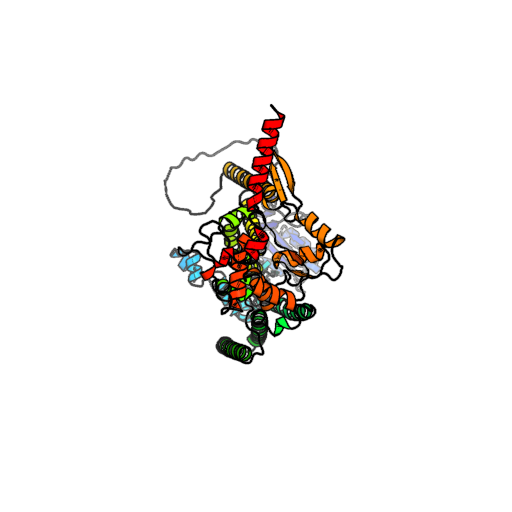77 1.00 68.69 118 MET A C 1
ATOM 909 O O . MET A 1 118 ? -2.928 -8.461 41.975 1.00 68.69 118 MET A O 1
ATOM 913 N N . GLU A 1 119 ? -1.822 -7.884 43.842 1.00 73.38 119 GLU A N 1
ATOM 914 C CA . GLU A 1 119 ? -1.744 -9.243 44.401 1.00 73.38 119 GLU A CA 1
ATOM 915 C C . GLU A 1 119 ? -3.134 -9.779 44.768 1.00 73.38 119 GLU A C 1
ATOM 917 O O . GLU A 1 119 ? -3.475 -10.910 44.423 1.00 73.38 119 GLU A O 1
ATOM 922 N N . VAL A 1 120 ? -3.991 -8.937 45.361 1.00 70.00 120 VAL A N 1
ATOM 923 C CA . VAL A 1 120 ? -5.398 -9.278 45.642 1.00 70.00 120 VAL A CA 1
ATOM 924 C C . VAL A 1 120 ? -6.166 -9.581 44.348 1.00 70.00 120 VAL A C 1
ATOM 926 O O . VAL A 1 120 ? -6.969 -10.513 44.297 1.00 70.00 120 VAL A O 1
ATOM 929 N N . GLN A 1 121 ? -5.905 -8.831 43.274 1.00 65.25 121 GLN A N 1
ATOM 930 C CA . GLN A 1 121 ? -6.537 -9.054 41.973 1.00 65.25 121 GLN A CA 1
ATOM 931 C C . GLN A 1 121 ? -5.999 -10.305 41.252 1.00 65.25 121 GLN A C 1
ATOM 933 O O . GLN A 1 121 ? -6.759 -10.977 40.547 1.00 65.25 121 GLN A O 1
ATOM 938 N N . GLN A 1 122 ? -4.713 -10.636 41.419 1.00 67.62 122 GLN A N 1
ATOM 939 C CA . GLN A 1 122 ? -4.099 -11.869 40.906 1.00 67.62 122 GLN A CA 1
ATOM 940 C C . GLN A 1 122 ? -4.617 -13.114 41.633 1.00 67.62 122 GLN A C 1
ATOM 942 O O . GLN A 1 122 ? -4.849 -14.133 40.986 1.00 67.62 122 GLN A O 1
ATOM 947 N N . ALA A 1 123 ? -4.899 -13.008 42.934 1.00 69.44 123 ALA A N 1
ATOM 948 C CA . ALA A 1 123 ? -5.539 -14.054 43.733 1.00 69.44 123 ALA A CA 1
ATOM 949 C C . ALA A 1 123 ? -7.033 -14.273 43.398 1.00 69.44 123 ALA A C 1
ATOM 951 O O . ALA A 1 123 ? -7.705 -15.074 44.043 1.00 69.44 123 ALA A O 1
ATOM 952 N N . GLY A 1 124 ? -7.568 -13.576 42.387 1.00 65.94 124 GLY A N 1
ATOM 953 C CA . GLY A 1 124 ? -8.957 -13.713 41.944 1.00 65.94 124 GLY A CA 1
ATOM 954 C C . GLY A 1 124 ? -9.956 -12.811 42.673 1.00 65.94 124 GLY A C 1
ATOM 955 O O . GLY A 1 124 ? -11.154 -12.954 42.438 1.00 65.94 124 GLY A O 1
ATOM 956 N N . GLY A 1 125 ? -9.483 -11.877 43.505 1.00 70.19 125 GLY A N 1
ATOM 957 C CA . GLY A 1 125 ? -10.298 -10.847 44.146 1.00 70.19 125 GLY A CA 1
ATOM 958 C C . GLY A 1 125 ? -10.635 -9.667 43.223 1.00 70.19 125 GLY A C 1
ATOM 959 O O . GLY A 1 125 ? -10.511 -9.713 41.993 1.00 70.19 125 GLY A O 1
ATOM 960 N N . GLY A 1 126 ? -11.052 -8.557 43.821 1.00 76.00 126 GLY A N 1
ATOM 961 C CA . GLY A 1 126 ? -11.450 -7.345 43.119 1.00 76.00 126 GLY A CA 1
ATOM 962 C C . GLY A 1 126 ? -12.913 -7.364 42.674 1.00 76.00 126 GLY A C 1
ATOM 963 O O . GLY A 1 126 ? -13.688 -8.265 42.978 1.00 76.00 126 GLY A O 1
ATOM 964 N N . ILE A 1 127 ? -13.296 -6.362 41.882 1.00 74.56 127 ILE A N 1
ATOM 965 C CA . ILE A 1 127 ? -14.658 -6.236 41.334 1.00 74.56 127 ILE A CA 1
ATOM 966 C C . ILE A 1 127 ? -15.100 -7.462 40.518 1.00 74.56 127 ILE A C 1
ATOM 968 O O . ILE A 1 127 ? -16.282 -7.797 40.470 1.00 74.56 127 ILE A O 1
ATOM 972 N N . MET A 1 128 ? -14.145 -8.170 39.910 1.00 74.19 128 MET A N 1
ATOM 973 C CA . MET A 1 128 ? -14.411 -9.368 39.116 1.00 74.19 128 MET A CA 1
ATOM 974 C C . MET A 1 128 ? -14.891 -10.548 39.964 1.00 74.19 128 MET A C 1
ATOM 976 O O . MET A 1 128 ? -15.660 -11.358 39.453 1.00 74.19 128 MET A O 1
ATOM 980 N N . PHE A 1 129 ? -14.485 -10.634 41.236 1.00 82.94 129 PHE A N 1
ATOM 981 C CA . PHE A 1 129 ? -14.985 -11.650 42.161 1.00 82.94 129 PHE A CA 1
ATOM 982 C C . PHE A 1 129 ? -16.496 -11.491 42.353 1.00 82.94 129 PHE A C 1
ATOM 984 O O . PHE A 1 129 ? -17.266 -12.400 42.039 1.00 82.94 129 PHE A O 1
ATOM 991 N N . THR A 1 130 ? -16.919 -10.289 42.755 1.00 85.25 130 THR A N 1
ATOM 992 C CA . THR A 1 130 ? -18.335 -9.934 42.921 1.00 85.25 130 THR A CA 1
ATOM 993 C C . THR A 1 130 ? -19.097 -10.056 41.608 1.00 85.25 130 THR A C 1
ATOM 995 O O . THR A 1 130 ? -20.199 -10.591 41.594 1.00 85.25 130 THR A O 1
ATOM 998 N N . THR A 1 131 ? -18.501 -9.649 40.483 1.00 86.31 131 THR A N 1
ATOM 999 C CA . THR A 1 131 ? -19.127 -9.778 39.156 1.00 86.31 131 THR A CA 1
ATOM 1000 C C . THR A 1 131 ? -19.421 -11.242 38.817 1.00 86.31 131 THR A C 1
ATOM 1002 O O . THR A 1 131 ? -20.526 -11.585 38.403 1.00 86.31 131 THR A O 1
ATOM 1005 N N . ASN A 1 132 ? -18.443 -12.134 38.997 1.00 86.00 132 ASN A N 1
ATOM 1006 C CA . ASN A 1 132 ? -18.613 -13.553 38.688 1.00 86.00 132 ASN A CA 1
ATOM 1007 C C . ASN A 1 132 ? -19.647 -14.208 39.610 1.00 86.00 132 ASN A C 1
ATOM 1009 O O . ASN A 1 132 ? -20.529 -14.908 39.121 1.00 86.00 132 ASN A O 1
ATOM 1013 N N . LYS A 1 133 ? -19.599 -13.915 40.914 1.00 88.38 133 LYS A N 1
ATOM 1014 C CA . LYS A 1 133 ? -20.586 -14.417 41.876 1.00 88.38 133 LYS A CA 1
ATOM 1015 C C . LYS A 1 133 ? -21.997 -13.916 41.588 1.00 88.38 133 LYS A C 1
ATOM 1017 O O . LYS A 1 133 ? -22.932 -14.707 41.587 1.00 88.38 133 LYS A O 1
ATOM 1022 N N . THR A 1 134 ? -22.144 -12.638 41.249 1.00 89.75 134 THR A N 1
ATOM 1023 C CA . THR A 1 134 ? -23.438 -12.033 40.887 1.00 89.75 134 THR A CA 1
ATOM 1024 C C . THR A 1 134 ? -24.022 -12.657 39.614 1.00 89.75 134 THR A C 1
ATOM 1026 O O . THR A 1 134 ? -25.234 -12.821 39.495 1.00 89.75 134 THR A O 1
ATOM 1029 N N . ARG A 1 135 ? -23.175 -13.067 38.660 1.00 88.81 135 ARG A N 1
ATOM 1030 C CA . ARG A 1 135 ? -23.612 -13.796 37.456 1.00 88.81 135 ARG A CA 1
ATOM 1031 C C . ARG A 1 135 ? -24.090 -15.212 37.757 1.00 88.81 135 ARG A C 1
ATOM 1033 O O . ARG A 1 135 ? -25.100 -15.625 37.190 1.00 88.81 135 ARG A O 1
ATOM 1040 N N . GLU A 1 136 ? -23.343 -15.931 38.594 1.00 89.88 136 GLU A N 1
ATOM 1041 C CA . GLU A 1 136 ? -23.640 -17.307 39.014 1.00 89.88 136 GLU A CA 1
ATOM 1042 C C . GLU A 1 136 ? -24.922 -17.389 39.851 1.00 89.88 136 GLU A C 1
ATOM 1044 O O . GLU A 1 136 ? -25.657 -18.365 39.727 1.00 89.88 136 GLU A O 1
ATOM 1049 N N . ALA A 1 137 ? -25.207 -16.358 40.652 1.00 91.00 137 ALA A N 1
ATOM 1050 C CA . ALA A 1 137 ? -26.391 -16.296 41.498 1.00 91.00 137 ALA A CA 1
ATOM 1051 C C . ALA A 1 137 ? -27.697 -16.271 40.687 1.00 91.00 137 ALA A C 1
ATOM 1053 O O . ALA A 1 137 ? -27.824 -15.622 39.638 1.00 91.00 137 ALA A O 1
ATOM 1054 N N . SER A 1 138 ? -28.701 -16.973 41.196 1.00 92.12 138 SER A N 1
ATOM 1055 C CA . SER A 1 138 ? -30.075 -16.909 40.710 1.00 92.12 138 SER A CA 1
ATOM 1056 C C . SER A 1 138 ? -30.741 -15.581 41.090 1.00 92.12 138 SER A C 1
ATOM 1058 O O . SER A 1 138 ? -30.304 -14.870 41.993 1.00 92.12 138 SER A O 1
ATOM 1060 N N . GLU A 1 139 ? -31.827 -15.231 40.401 1.00 90.94 139 GLU A N 1
ATOM 1061 C CA . GLU A 1 139 ? -32.607 -14.023 40.708 1.00 90.94 139 GLU A CA 1
ATOM 1062 C C . GLU A 1 139 ? -33.169 -14.052 42.140 1.00 90.94 139 GLU A C 1
ATOM 1064 O O . GLU A 1 139 ? -33.160 -13.038 42.832 1.00 90.94 139 GLU A O 1
ATOM 1069 N N . GLN A 1 140 ? -33.591 -15.230 42.613 1.00 89.25 140 GLN A N 1
ATOM 1070 C CA . GLN A 1 140 ? -34.117 -15.420 43.968 1.00 89.25 140 GLN A CA 1
ATOM 1071 C C . GLN A 1 140 ? -33.047 -15.213 45.048 1.00 89.25 140 GLN A C 1
ATOM 1073 O O . GLN A 1 140 ? -33.337 -14.614 46.081 1.00 89.25 140 GLN A O 1
ATOM 1078 N N . GLU A 1 141 ? -31.817 -15.675 44.811 1.00 91.00 141 GLU A N 1
ATOM 1079 C CA . GLU A 1 141 ? -30.691 -15.447 45.727 1.00 91.00 141 GLU A CA 1
ATOM 1080 C C . GLU A 1 141 ? -30.341 -13.960 45.800 1.00 91.00 141 GLU A C 1
ATOM 1082 O O . GLU A 1 141 ? -30.297 -13.400 46.892 1.00 91.00 141 GLU A O 1
ATOM 1087 N N . LEU A 1 142 ? -30.203 -13.295 44.647 1.00 92.38 142 LEU A N 1
ATOM 1088 C CA . LEU A 1 142 ? -29.931 -11.855 44.590 1.00 92.38 142 LEU A CA 1
ATOM 1089 C C . LEU A 1 142 ? -31.026 -11.025 45.262 1.00 92.38 142 LEU A C 1
ATOM 1091 O O . LEU A 1 142 ? -30.732 -10.025 45.914 1.00 92.38 142 LEU A O 1
ATOM 1095 N N . ARG A 1 143 ? -32.288 -11.441 45.120 1.00 91.12 143 ARG A N 1
ATOM 1096 C CA . ARG A 1 143 ? -33.413 -10.804 45.801 1.00 91.12 143 ARG A CA 1
ATOM 1097 C C . ARG A 1 143 ? -33.303 -10.941 47.312 1.00 91.12 143 ARG A C 1
ATOM 1099 O O . ARG A 1 143 ? -33.442 -9.945 48.011 1.00 91.12 143 ARG A O 1
ATOM 1106 N N . LYS A 1 144 ? -33.035 -12.143 47.817 1.00 90.50 144 LYS A N 1
ATOM 1107 C CA . LYS A 1 144 ? -32.886 -12.372 49.257 1.00 90.50 144 LYS A CA 1
ATOM 1108 C C . LYS A 1 144 ? -31.735 -11.543 49.841 1.00 90.50 144 LYS A C 1
ATOM 1110 O O . LYS A 1 144 ? -31.918 -10.892 50.867 1.00 90.50 144 LYS A O 1
ATOM 1115 N N . ASP A 1 145 ? -30.591 -11.517 49.160 1.00 91.06 145 ASP A N 1
ATOM 1116 C CA . ASP A 1 145 ? -29.425 -10.732 49.579 1.00 91.06 145 ASP A CA 1
ATOM 1117 C C . ASP A 1 145 ? -29.745 -9.226 49.608 1.00 91.06 145 ASP A C 1
ATOM 1119 O O . ASP A 1 145 ? -29.408 -8.526 50.568 1.00 91.06 145 ASP A O 1
ATOM 1123 N N . PHE A 1 146 ? -30.461 -8.731 48.593 1.00 92.00 146 PHE A N 1
ATOM 1124 C CA . PHE A 1 146 ? -30.938 -7.351 48.552 1.00 92.00 146 PHE A CA 1
ATOM 1125 C C . PHE A 1 146 ? -31.909 -7.032 49.696 1.00 92.00 146 PHE A C 1
ATOM 1127 O O . PHE A 1 146 ? -31.770 -5.991 50.335 1.00 92.00 146 PHE A O 1
ATOM 1134 N N . GLU A 1 147 ? -32.861 -7.917 49.997 1.00 90.75 147 GLU A N 1
ATOM 1135 C CA . GLU A 1 147 ? -33.831 -7.729 51.083 1.00 90.75 147 GLU A CA 1
ATOM 1136 C C . GLU A 1 147 ? -33.139 -7.618 52.455 1.00 90.75 147 GLU A C 1
ATOM 1138 O O . GLU A 1 147 ? -33.497 -6.760 53.270 1.00 90.75 147 GLU A O 1
ATOM 1143 N N . ASP A 1 148 ? -32.096 -8.414 52.698 1.00 90.50 148 ASP A N 1
ATOM 1144 C CA . ASP A 1 148 ? -31.293 -8.338 53.922 1.00 90.50 148 ASP A CA 1
ATOM 1145 C C . ASP A 1 148 ? -30.512 -7.018 54.030 1.00 90.50 148 ASP A C 1
ATOM 1147 O O . ASP A 1 148 ? -30.400 -6.442 55.121 1.00 90.50 148 ASP A O 1
ATOM 1151 N N . ILE A 1 149 ? -29.982 -6.514 52.912 1.00 90.62 149 ILE A N 1
ATOM 1152 C CA . ILE A 1 149 ? -29.318 -5.205 52.843 1.00 90.62 149 ILE A CA 1
ATOM 1153 C C . ILE A 1 149 ? -30.338 -4.086 53.079 1.00 90.62 149 ILE A C 1
ATOM 1155 O O . ILE A 1 149 ? -30.121 -3.236 53.943 1.00 90.62 149 ILE A O 1
ATOM 1159 N N . ALA A 1 150 ? -31.482 -4.122 52.397 1.00 90.56 150 ALA A N 1
ATOM 1160 C CA . ALA A 1 150 ? -32.533 -3.117 52.503 1.00 90.56 150 ALA A CA 1
ATOM 1161 C C . ALA A 1 150 ? -33.079 -2.999 53.936 1.00 90.56 150 ALA A C 1
ATOM 1163 O O . ALA A 1 150 ? -33.239 -1.891 54.449 1.00 90.56 150 ALA A O 1
ATOM 1164 N N . ARG A 1 151 ? -33.274 -4.121 54.649 1.00 91.44 151 ARG A N 1
ATOM 1165 C CA . ARG A 1 151 ? -33.676 -4.105 56.070 1.00 91.44 151 ARG A CA 1
ATOM 1166 C C . ARG A 1 151 ? -32.623 -3.459 56.975 1.00 91.44 151 ARG A C 1
ATOM 1168 O O . ARG A 1 151 ? -32.988 -2.819 57.961 1.00 91.44 151 ARG A O 1
ATOM 1175 N N . LYS A 1 152 ? -31.329 -3.619 56.675 1.00 91.88 152 LYS A N 1
ATOM 1176 C CA . LYS A 1 152 ? -30.248 -2.944 57.415 1.00 91.88 152 LYS A CA 1
ATOM 1177 C C . LYS A 1 152 ? -30.227 -1.445 57.119 1.00 91.88 152 LYS A C 1
ATOM 1179 O O . LYS A 1 152 ? -30.110 -0.669 58.059 1.00 91.88 152 LYS A O 1
ATOM 1184 N N . MET A 1 153 ? -30.394 -1.049 55.857 1.00 91.44 153 MET A N 1
ATOM 1185 C CA . MET A 1 153 ? -30.462 0.363 55.452 1.00 91.44 153 MET A CA 1
ATOM 1186 C C . MET A 1 153 ? -31.647 1.073 56.123 1.00 91.44 153 MET A C 1
ATOM 1188 O O . MET A 1 153 ? -31.458 2.112 56.752 1.00 91.44 153 MET A O 1
ATOM 1192 N N . LEU A 1 154 ? -32.829 0.446 56.127 1.00 90.50 154 LEU A N 1
ATOM 1193 C CA . LEU A 1 154 ? -34.012 0.950 56.836 1.00 90.50 154 LEU A CA 1
ATOM 1194 C C . LEU A 1 154 ? -33.771 1.122 58.341 1.00 90.50 154 LEU A C 1
ATOM 1196 O O . LEU A 1 154 ? -34.125 2.153 58.907 1.00 90.50 154 LEU A O 1
ATOM 1200 N N . LYS A 1 155 ? -33.137 0.143 59.003 1.00 89.94 155 LYS A N 1
ATOM 1201 C CA . LYS A 1 155 ? -32.784 0.249 60.433 1.00 89.94 155 LYS A CA 1
ATOM 1202 C C . LYS A 1 155 ? -31.800 1.384 60.728 1.00 89.94 155 LYS A C 1
ATOM 1204 O O . LYS A 1 155 ? -31.800 1.890 61.845 1.00 89.94 155 LYS A O 1
ATOM 1209 N N . SER A 1 156 ? -30.985 1.767 59.749 1.00 90.00 156 SER A N 1
ATOM 1210 C CA . SER A 1 156 ? -30.036 2.882 59.842 1.00 90.00 156 SER A CA 1
ATOM 1211 C C . SER A 1 156 ? -30.644 4.239 59.459 1.00 90.00 156 SER A C 1
ATOM 1213 O O . SER A 1 156 ? -29.954 5.250 59.562 1.00 90.00 156 SER A O 1
ATOM 1215 N N . GLY A 1 157 ? -31.918 4.283 59.047 1.00 89.81 157 GLY A N 1
ATOM 1216 C CA . GLY A 1 157 ? -32.645 5.517 58.732 1.00 89.81 157 GLY A CA 1
ATOM 1217 C C . GLY A 1 157 ? -32.787 5.838 57.240 1.00 89.81 157 GLY A C 1
ATOM 1218 O O . GLY A 1 157 ? -33.409 6.846 56.908 1.00 89.81 157 GLY A O 1
ATOM 1219 N N . THR A 1 158 ? -32.261 5.004 56.338 1.00 92.62 158 THR A N 1
ATOM 1220 C CA . THR A 1 158 ? -32.432 5.181 54.888 1.00 92.62 158 THR A CA 1
ATOM 1221 C C . THR A 1 158 ? -33.846 4.793 54.479 1.00 92.62 158 THR A C 1
ATOM 1223 O O . THR A 1 158 ? -34.247 3.643 54.644 1.00 92.62 158 THR A O 1
ATOM 1226 N N . THR A 1 159 ? -34.596 5.738 53.917 1.00 91.56 159 THR A N 1
ATOM 1227 C CA . THR A 1 159 ? -35.959 5.500 53.409 1.00 91.56 159 THR A CA 1
ATOM 1228 C C . THR A 1 159 ? -36.024 5.482 51.889 1.00 91.56 159 THR A C 1
ATOM 1230 O O . THR A 1 159 ? -36.973 4.930 51.335 1.00 91.56 159 THR A O 1
ATOM 1233 N N . THR A 1 160 ? -35.007 6.029 51.220 1.00 9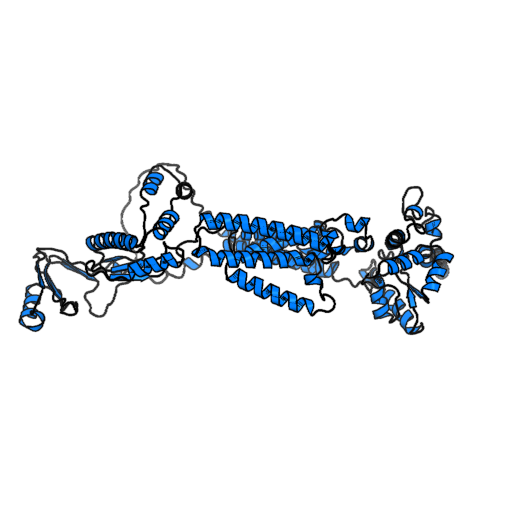1.19 160 THR A N 1
ATOM 1234 C CA . THR A 1 160 ? -34.939 6.100 49.759 1.00 91.19 160 THR A CA 1
ATOM 1235 C C . THR A 1 160 ? -33.534 5.735 49.281 1.00 91.19 160 THR A C 1
ATOM 1237 O O . THR A 1 160 ? -32.536 6.172 49.853 1.00 91.19 160 THR A O 1
ATOM 1240 N N . LEU A 1 161 ? -33.447 4.929 48.227 1.00 91.94 161 LEU A N 1
ATOM 1241 C CA . LEU A 1 161 ? -32.210 4.361 47.705 1.00 91.94 161 LEU A CA 1
ATOM 1242 C C . LEU A 1 161 ? -32.110 4.563 46.191 1.00 91.94 161 LEU A C 1
ATOM 1244 O O . LEU A 1 161 ? -32.940 4.063 45.434 1.00 91.94 161 LEU A O 1
ATOM 1248 N N . GLU A 1 162 ? -31.048 5.224 45.731 1.00 92.19 162 GLU A N 1
ATOM 1249 C CA . GLU A 1 162 ? -30.634 5.159 44.328 1.00 92.19 162 GLU A CA 1
ATOM 1250 C C . GLU A 1 162 ? -29.823 3.870 44.113 1.00 92.19 162 GLU A C 1
ATOM 1252 O O . GLU A 1 162 ? -28.653 3.779 44.500 1.00 92.19 162 GLU A O 1
ATOM 1257 N N . ALA A 1 163 ? -30.443 2.865 43.495 1.00 91.69 163 ALA A N 1
ATOM 1258 C CA . ALA A 1 163 ? -29.862 1.546 43.294 1.00 91.69 163 ALA A CA 1
ATOM 1259 C C . ALA A 1 163 ? -29.347 1.364 41.860 1.00 91.69 163 ALA A C 1
ATOM 1261 O O . ALA A 1 163 ? -30.111 1.338 40.895 1.00 91.69 163 ALA A O 1
ATOM 1262 N N . LYS A 1 164 ? -28.033 1.198 41.713 1.00 91.50 164 LYS A N 1
ATOM 1263 C CA . LYS A 1 164 ? -27.352 1.026 40.427 1.00 91.50 164 LYS A CA 1
ATOM 1264 C C . LYS A 1 164 ? -27.105 -0.442 40.118 1.00 91.50 164 LYS A C 1
ATOM 1266 O O . LYS A 1 164 ? -26.635 -1.205 40.964 1.00 91.50 164 LYS A O 1
ATOM 1271 N N . SER A 1 165 ? -27.345 -0.814 38.864 1.00 90.69 165 SER A N 1
ATOM 1272 C CA . SER A 1 165 ? -26.812 -2.055 38.295 1.00 90.69 165 SER A CA 1
ATOM 1273 C C . SER A 1 165 ? -25.289 -1.922 38.051 1.00 90.69 165 SER A C 1
ATOM 1275 O O . SER A 1 165 ? -24.692 -0.945 38.495 1.00 90.69 165 SER A O 1
ATOM 1277 N N . GLY A 1 166 ? -24.612 -2.874 37.400 1.00 86.19 166 GLY A N 1
ATOM 1278 C CA . GLY A 1 166 ? -23.186 -2.730 37.044 1.00 86.19 166 GLY A CA 1
ATOM 1279 C C . GLY A 1 166 ? -22.246 -3.837 37.523 1.00 86.19 166 GLY A C 1
ATOM 1280 O O . GLY A 1 166 ? -21.111 -3.919 37.056 1.00 86.19 166 GLY A O 1
ATOM 1281 N N . TYR A 1 167 ? -22.697 -4.737 38.401 1.00 88.12 167 TYR A N 1
ATOM 1282 C CA . TYR A 1 167 ? -21.953 -5.966 38.715 1.00 88.12 167 TYR A CA 1
ATOM 1283 C C . TYR A 1 167 ? -22.291 -7.129 37.771 1.00 88.12 167 TYR A C 1
ATOM 1285 O O . TYR A 1 167 ? -21.702 -8.200 37.882 1.00 88.12 167 TYR A O 1
ATOM 1293 N N . GLY A 1 168 ? -23.199 -6.943 36.809 1.00 83.75 168 GLY A N 1
ATOM 1294 C CA . GLY A 1 168 ? -23.521 -7.954 35.807 1.00 83.75 168 GLY A CA 1
ATOM 1295 C C . GLY A 1 168 ? -22.515 -7.963 34.655 1.00 83.75 168 GLY A C 1
ATOM 1296 O O . GLY A 1 168 ? -22.066 -9.028 34.225 1.00 83.75 168 GLY A O 1
ATOM 1297 N N . LEU A 1 169 ? -22.125 -6.788 34.144 1.00 82.62 169 LEU A N 1
ATOM 1298 C CA . LEU A 1 169 ? -21.206 -6.590 33.005 1.00 82.62 169 LEU A CA 1
ATOM 1299 C C . LEU A 1 169 ? -21.535 -7.452 31.759 1.00 82.62 169 LEU A C 1
ATOM 1301 O O . LEU A 1 169 ? -20.660 -7.752 30.943 1.00 82.62 169 LEU A O 1
ATOM 1305 N N . ASN A 1 170 ? -22.775 -7.937 31.654 1.00 83.69 170 ASN A N 1
ATOM 1306 C CA . ASN A 1 170 ? -23.377 -8.623 30.515 1.00 83.69 170 ASN A CA 1
ATOM 1307 C C . ASN A 1 170 ? -24.904 -8.419 30.571 1.00 83.69 170 ASN A C 1
ATOM 1309 O O . ASN A 1 170 ? -25.454 -8.134 31.630 1.00 83.69 170 ASN A O 1
ATOM 1313 N N . VAL A 1 171 ? -25.591 -8.543 29.435 1.00 85.44 171 VAL A N 1
ATOM 1314 C CA . VAL A 1 171 ? -27.019 -8.183 29.337 1.00 85.44 171 VAL A CA 1
ATOM 1315 C C . VAL A 1 171 ? -27.892 -9.024 30.272 1.00 85.44 171 VAL A C 1
ATOM 1317 O O . VAL A 1 171 ? -28.753 -8.482 30.954 1.00 85.44 171 VAL A O 1
ATOM 1320 N N . GLU A 1 172 ? -27.650 -10.332 30.331 1.00 86.31 172 GLU A N 1
ATOM 1321 C CA . GLU A 1 172 ? -28.461 -11.274 31.110 1.00 86.31 172 GLU A CA 1
ATOM 1322 C C . GLU A 1 172 ? -28.403 -10.985 32.616 1.00 86.31 172 GLU A C 1
ATOM 1324 O O . GLU A 1 172 ? -29.441 -10.924 33.271 1.00 86.31 172 GLU A O 1
ATOM 1329 N N . ALA A 1 173 ? -27.209 -10.770 33.178 1.00 87.38 173 ALA A N 1
ATOM 1330 C CA . ALA A 1 173 ? -27.063 -10.493 34.604 1.00 87.38 173 ALA A CA 1
ATOM 1331 C C . ALA A 1 173 ? -27.489 -9.064 34.962 1.00 87.38 173 ALA A C 1
ATOM 1333 O O . ALA A 1 173 ? -28.097 -8.872 36.009 1.00 87.38 173 ALA A O 1
ATOM 1334 N N . GLU A 1 174 ? -27.234 -8.074 34.099 1.00 90.94 174 GLU A N 1
ATOM 1335 C CA . GLU A 1 174 ? -27.724 -6.704 34.318 1.00 90.94 174 GLU A CA 1
ATOM 1336 C C . GLU A 1 174 ? -29.259 -6.656 34.327 1.00 90.94 174 GLU A C 1
ATOM 1338 O O . GLU A 1 174 ? -29.850 -6.031 35.204 1.00 90.94 174 GLU A O 1
ATOM 1343 N N . MET A 1 175 ? -29.914 -7.370 33.403 1.00 90.75 175 MET A N 1
ATOM 1344 C CA . MET A 1 175 ? -31.375 -7.474 33.371 1.00 90.75 175 MET A CA 1
ATOM 1345 C C . MET A 1 175 ? -31.917 -8.149 34.634 1.00 90.75 175 MET A C 1
ATOM 1347 O O . MET A 1 175 ? -32.853 -7.638 35.242 1.00 90.75 175 MET A O 1
ATOM 1351 N N . LYS A 1 176 ? -31.279 -9.241 35.072 1.00 92.56 176 LYS A N 1
ATOM 1352 C CA . LYS A 1 176 ? -31.621 -9.944 36.315 1.00 92.56 176 LYS A CA 1
ATOM 1353 C C . LYS A 1 176 ? -31.556 -9.012 37.531 1.00 92.56 176 LYS A C 1
ATOM 1355 O O . LYS A 1 176 ? -32.470 -8.989 38.345 1.00 92.56 176 LYS A O 1
ATOM 1360 N N . MET A 1 177 ? -30.500 -8.202 37.640 1.00 93.00 177 MET A N 1
ATOM 1361 C CA . MET A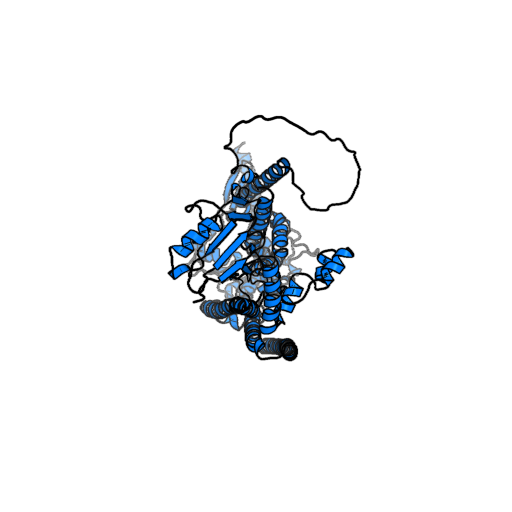 1 177 ? -30.359 -7.224 38.726 1.00 93.00 177 MET A CA 1
ATOM 1362 C C . MET A 1 177 ? -31.454 -6.150 38.682 1.00 93.00 177 MET A C 1
ATOM 1364 O O . MET A 1 177 ? -32.009 -5.798 39.719 1.00 93.00 177 MET A O 1
ATOM 1368 N N . LEU A 1 178 ? -31.788 -5.640 37.493 1.00 92.00 178 LEU A N 1
ATOM 1369 C CA . LEU A 1 178 ? -32.857 -4.651 37.333 1.00 92.00 178 LEU A CA 1
ATOM 1370 C C . LEU A 1 178 ? -34.240 -5.230 37.663 1.00 92.00 178 LEU A C 1
ATOM 1372 O O . LEU A 1 178 ? -35.053 -4.528 38.252 1.00 92.00 178 LEU A O 1
ATOM 1376 N N . GLN A 1 179 ? -34.498 -6.502 37.344 1.00 91.12 179 GLN A N 1
ATOM 1377 C CA . GLN A 1 179 ? -35.734 -7.199 37.723 1.00 91.12 179 GLN A CA 1
ATOM 1378 C C . GLN A 1 179 ? -35.873 -7.330 39.244 1.00 91.12 179 GLN A C 1
ATOM 1380 O O . GLN A 1 179 ? -36.948 -7.067 39.786 1.00 91.12 179 GLN A O 1
ATOM 1385 N N . VAL A 1 180 ? -34.775 -7.644 39.942 1.00 90.88 180 VAL A N 1
ATOM 1386 C CA . VAL A 1 180 ? -34.743 -7.648 41.413 1.00 90.88 180 VAL A CA 1
ATOM 1387 C C . VAL A 1 180 ? -35.092 -6.265 41.969 1.00 90.88 180 VAL A C 1
ATOM 1389 O O . VAL A 1 180 ? -35.933 -6.170 42.857 1.00 90.88 180 VAL A O 1
ATOM 1392 N N . LEU A 1 181 ? -34.507 -5.195 41.419 1.00 89.69 181 LEU A N 1
ATOM 1393 C CA . LEU A 1 181 ? -34.774 -3.818 41.860 1.00 89.69 181 LEU A CA 1
ATOM 1394 C C . LEU A 1 181 ? -36.189 -3.325 41.529 1.00 89.69 181 LEU A C 1
ATOM 1396 O O . LEU A 1 181 ? -36.732 -2.511 42.267 1.00 89.69 181 LEU A O 1
ATOM 1400 N N . ALA A 1 182 ? -36.778 -3.795 40.429 1.00 86.31 182 ALA A N 1
ATOM 1401 C CA . ALA A 1 182 ? -38.123 -3.414 40.002 1.00 86.31 182 ALA A CA 1
ATOM 1402 C C . ALA A 1 182 ? -39.235 -4.150 40.769 1.00 86.31 182 ALA A C 1
ATOM 1404 O O . ALA A 1 182 ? -40.407 -3.801 40.637 1.00 86.31 182 ALA A O 1
ATOM 1405 N N . THR A 1 183 ? -38.894 -5.188 41.535 1.00 81.00 183 THR A N 1
ATOM 1406 C CA . THR A 1 183 ? -39.887 -5.973 42.264 1.00 81.00 183 THR A CA 1
ATOM 1407 C C . THR A 1 183 ? -40.268 -5.274 43.564 1.00 81.00 183 THR A C 1
ATOM 1409 O O . THR A 1 183 ? -39.477 -5.215 44.503 1.00 81.00 183 THR A O 1
ATOM 1412 N N . GLU A 1 184 ? -41.507 -4.792 43.649 1.00 70.94 184 GLU A N 1
ATOM 1413 C CA . GLU A 1 184 ? -42.040 -4.225 44.887 1.00 70.94 184 GLU A CA 1
ATOM 1414 C C . GLU A 1 184 ? -42.138 -5.295 45.988 1.00 70.94 184 GLU A C 1
ATOM 1416 O O . GLU A 1 184 ? -42.667 -6.393 45.776 1.00 70.94 184 GLU A O 1
ATOM 1421 N N . ASN A 1 185 ? -41.648 -4.967 47.188 1.00 73.94 185 ASN A N 1
ATOM 1422 C CA . ASN A 1 185 ? -41.809 -5.795 48.380 1.00 73.94 185 ASN A CA 1
ATOM 1423 C C . ASN A 1 185 ? -42.555 -5.004 49.474 1.00 73.94 185 ASN A C 1
ATOM 1425 O O . ASN A 1 185 ? -41.959 -4.130 50.103 1.00 73.94 185 ASN A O 1
ATOM 1429 N N . PRO A 1 186 ? -43.832 -5.328 49.757 1.00 69.19 186 PRO A N 1
ATOM 1430 C CA . PRO A 1 186 ? -44.622 -4.637 50.778 1.00 69.19 186 PRO A CA 1
ATOM 1431 C C . PRO A 1 186 ? -44.033 -4.698 52.198 1.00 69.19 186 PRO A C 1
ATOM 1433 O O . PRO A 1 186 ? -44.371 -3.862 53.032 1.00 69.19 186 PRO A O 1
ATOM 1436 N N . GLU A 1 187 ? -43.169 -5.674 52.500 1.00 72.69 187 GLU A N 1
ATOM 1437 C CA . GLU A 1 187 ? -42.537 -5.820 53.820 1.00 72.69 187 GLU A CA 1
ATOM 1438 C C . GLU A 1 187 ? -41.323 -4.906 54.036 1.00 72.69 187 GLU A C 1
ATOM 1440 O O . GLU A 1 187 ? -40.815 -4.801 55.157 1.00 72.69 187 GLU A O 1
ATOM 1445 N N . ILE A 1 188 ? -40.830 -4.272 52.972 1.00 82.12 188 ILE A N 1
ATOM 1446 C CA . ILE A 1 188 ? -39.652 -3.408 52.984 1.00 82.12 188 ILE A CA 1
ATOM 1447 C C . ILE A 1 188 ? -40.090 -2.068 52.390 1.00 82.12 188 ILE A C 1
ATOM 1449 O O . ILE A 1 188 ? -40.019 -1.891 51.176 1.00 82.12 188 ILE A O 1
ATOM 1453 N N . PRO A 1 189 ? -40.559 -1.116 53.220 1.00 82.81 189 PRO A N 1
ATOM 1454 C CA . PRO A 1 189 ? -41.035 0.189 52.764 1.00 82.81 189 PRO A CA 1
ATOM 1455 C C . PRO A 1 189 ? -39.858 1.118 52.409 1.00 82.81 189 PRO A C 1
ATOM 1457 O O . PRO A 1 189 ? -39.745 2.220 52.937 1.00 82.81 189 PRO A O 1
ATOM 1460 N N . LEU A 1 190 ? -38.943 0.635 51.567 1.00 87.06 190 LEU A N 1
ATOM 1461 C CA . LEU A 1 190 ? -37.805 1.368 51.031 1.00 87.06 190 LEU A CA 1
ATOM 1462 C C . LEU A 1 190 ? -38.147 1.795 49.604 1.00 87.06 190 LEU A C 1
ATOM 1464 O O . LEU A 1 190 ? -38.444 0.953 48.758 1.00 87.06 190 LEU A O 1
ATOM 1468 N N . GLU A 1 191 ? -38.088 3.092 49.328 1.00 89.75 191 GLU A N 1
ATOM 1469 C CA . GLU A 1 191 ? -38.278 3.602 47.974 1.00 89.75 191 GLU A CA 1
ATOM 1470 C C . GLU A 1 191 ? -36.996 3.398 47.160 1.00 89.75 191 GLU A C 1
ATOM 1472 O O . GLU A 1 191 ? -35.920 3.834 47.565 1.00 89.75 191 GLU A O 1
ATOM 1477 N N . VAL A 1 192 ? -37.094 2.723 46.015 1.00 89.88 192 VAL A N 1
ATOM 1478 C CA . VAL A 1 192 ? -35.936 2.368 45.186 1.00 89.88 192 VAL A CA 1
ATOM 1479 C C . VAL A 1 192 ? -36.038 3.056 43.831 1.00 89.88 192 VAL A C 1
ATOM 1481 O O . VAL A 1 192 ? -36.965 2.813 43.064 1.00 89.88 192 VAL A O 1
ATOM 1484 N N . SER A 1 193 ? -35.042 3.878 43.511 1.00 90.75 193 SER A N 1
ATOM 1485 C CA . SER A 1 193 ? -34.841 4.437 42.175 1.00 90.75 193 SER A CA 1
ATOM 1486 C C . SER A 1 193 ? -33.753 3.638 41.462 1.00 90.75 193 SER A C 1
ATOM 1488 O O . SER A 1 193 ? -32.577 3.714 41.826 1.00 90.75 193 SER A O 1
ATOM 1490 N N . ALA A 1 194 ? -34.145 2.815 40.487 1.00 90.62 194 ALA A N 1
ATOM 1491 C CA . ALA A 1 194 ? -33.226 1.934 39.773 1.00 90.62 194 ALA A CA 1
ATOM 1492 C C . ALA A 1 194 ? -32.536 2.654 38.600 1.00 90.62 194 ALA A C 1
ATOM 1494 O O . ALA A 1 194 ? -33.196 3.164 37.695 1.00 90.62 194 ALA A O 1
ATOM 1495 N N . THR A 1 195 ? -31.202 2.615 38.566 1.00 88.69 195 THR A N 1
ATOM 1496 C CA . THR A 1 195 ? -30.379 3.205 37.499 1.00 88.69 195 THR A CA 1
ATOM 1497 C C . THR A 1 195 ? -29.551 2.123 36.804 1.00 88.69 195 THR A C 1
ATOM 1499 O O . THR A 1 195 ? -28.751 1.422 37.427 1.00 88.69 195 THR A O 1
ATOM 1502 N N . PHE A 1 196 ? -29.690 2.000 35.483 1.00 89.12 196 PHE A N 1
ATOM 1503 C CA . PHE A 1 196 ? -28.854 1.094 34.693 1.00 89.12 196 PHE A CA 1
ATOM 1504 C C . PHE A 1 196 ? -27.419 1.632 34.560 1.00 89.12 196 PHE A C 1
ATOM 1506 O O . PHE A 1 196 ? -27.204 2.735 34.059 1.00 89.12 196 PHE A O 1
ATOM 1513 N N . CYS A 1 197 ? -26.426 0.832 34.960 1.00 85.62 197 CYS A N 1
ATOM 1514 C CA . CYS A 1 197 ? -25.001 1.165 34.889 1.00 85.62 197 CYS A CA 1
ATOM 1515 C C . CYS A 1 197 ? -24.170 0.007 34.298 1.00 85.62 197 CYS A C 1
ATOM 1517 O O . CYS A 1 197 ? -23.162 -0.418 34.856 1.00 85.62 197 CYS A O 1
ATOM 1519 N N . GLY A 1 198 ? -24.565 -0.520 33.134 1.00 76.75 198 GLY A N 1
ATOM 1520 C CA . GLY A 1 198 ? -23.899 -1.685 32.526 1.00 76.75 198 GLY A CA 1
ATOM 1521 C C . GLY A 1 198 ? -22.426 -1.491 32.120 1.00 76.75 198 GLY A C 1
ATOM 1522 O O . GLY A 1 198 ? -21.735 -2.473 31.861 1.00 76.75 198 GLY A O 1
ATOM 1523 N N . ALA A 1 199 ? -21.925 -0.250 32.076 1.00 72.75 199 ALA A N 1
ATOM 1524 C CA . ALA A 1 199 ? -20.527 0.086 31.778 1.00 72.75 199 ALA A CA 1
ATOM 1525 C C . ALA A 1 199 ? -19.683 0.358 33.043 1.00 72.75 199 ALA A C 1
ATOM 1527 O O . ALA A 1 199 ? -18.705 1.100 32.990 1.00 72.75 199 ALA A O 1
ATOM 1528 N N . HIS A 1 200 ? -20.059 -0.224 34.184 1.00 70.44 200 HIS A N 1
ATOM 1529 C CA . HIS A 1 200 ? -19.400 0.006 35.473 1.00 70.44 200 HIS A CA 1
ATOM 1530 C C . HIS A 1 200 ? -17.929 -0.460 35.513 1.00 70.44 200 HIS A C 1
ATOM 1532 O O . HIS A 1 200 ? -17.108 0.126 36.215 1.00 70.44 200 HIS A O 1
ATOM 1538 N N . ALA A 1 201 ? -17.567 -1.479 34.727 1.00 64.19 201 ALA A N 1
ATOM 1539 C CA . ALA A 1 201 ? -16.185 -1.911 34.532 1.00 64.19 201 ALA A CA 1
ATOM 1540 C C . ALA A 1 201 ? -15.988 -2.583 33.164 1.00 64.19 201 ALA A C 1
ATOM 1542 O O . ALA A 1 201 ? -16.927 -3.091 32.554 1.00 64.19 201 ALA A O 1
ATOM 1543 N N . VAL A 1 202 ? -14.745 -2.612 32.676 1.00 59.22 202 VAL A N 1
ATOM 1544 C CA . VAL A 1 202 ? -14.409 -3.274 31.407 1.00 59.22 202 VAL A CA 1
ATOM 1545 C C . VAL A 1 202 ? -14.383 -4.796 31.617 1.00 59.22 202 VAL A C 1
ATOM 1547 O O . VAL A 1 202 ? -13.597 -5.278 32.439 1.00 59.22 202 VAL A O 1
ATOM 1550 N N . PRO A 1 203 ? -15.192 -5.588 30.886 1.00 56.62 203 PRO A N 1
ATOM 1551 C CA . PRO A 1 203 ? -15.152 -7.043 30.985 1.00 56.62 203 PRO A CA 1
ATOM 1552 C C . PRO A 1 203 ? -13.770 -7.584 30.594 1.00 56.62 203 PRO A C 1
ATOM 1554 O O . PRO A 1 203 ? -13.188 -7.164 29.596 1.00 56.62 203 PRO A O 1
ATOM 1557 N N . LYS A 1 204 ? -13.266 -8.580 31.334 1.00 47.06 204 LYS A N 1
ATOM 1558 C CA . LYS A 1 204 ? -11.943 -9.219 31.144 1.00 47.06 204 LYS A CA 1
ATOM 1559 C C . LYS A 1 204 ? -11.791 -10.056 29.853 1.00 47.06 204 LYS A C 1
ATOM 1561 O O . LYS A 1 204 ? -11.008 -11.001 29.824 1.00 47.06 204 LYS A O 1
ATOM 1566 N N . VAL A 1 205 ? -12.510 -9.747 28.773 1.00 42.03 205 VAL A N 1
ATOM 1567 C CA . VAL A 1 205 ? -12.356 -10.445 27.485 1.00 42.03 205 VAL A CA 1
ATOM 1568 C C . VAL A 1 205 ? -11.360 -9.682 26.615 1.00 42.03 205 VAL A C 1
ATOM 1570 O O . VAL A 1 205 ? -11.723 -8.991 25.669 1.00 42.03 205 VAL A O 1
ATOM 1573 N N . SER A 1 206 ? -10.073 -9.789 26.944 1.00 39.12 206 SER A N 1
ATOM 1574 C CA . SER A 1 206 ? -9.010 -9.331 26.049 1.00 39.12 206 SER A CA 1
ATOM 1575 C C . SER A 1 206 ? -7.807 -10.262 26.079 1.00 39.12 206 SER A C 1
ATOM 1577 O O . SER A 1 206 ? -6.813 -9.988 26.742 1.00 39.12 206 SER A O 1
ATOM 1579 N N . SER A 1 207 ? -7.903 -11.306 25.261 1.00 35.78 207 SER A N 1
ATOM 1580 C CA . SER A 1 207 ? -6.808 -11.819 24.431 1.00 35.78 207 SER A CA 1
ATOM 1581 C C . SER A 1 207 ? -7.432 -12.684 23.323 1.00 35.78 207 SER A C 1
ATOM 1583 O O . SER A 1 207 ? -8.094 -13.675 23.606 1.00 35.78 207 SER A O 1
ATOM 1585 N N . SER A 1 208 ? -7.337 -12.213 22.069 1.00 44.94 208 SER A N 1
ATOM 1586 C CA . SER A 1 208 ? -7.638 -12.947 20.816 1.00 44.94 208 SER A CA 1
ATOM 1587 C C . SER A 1 208 ? -8.975 -13.717 20.709 1.00 44.94 208 SER A C 1
ATOM 1589 O O . SER A 1 208 ? -9.060 -14.737 20.034 1.00 44.94 208 SER A O 1
ATOM 1591 N N . GLY A 1 209 ? -10.048 -13.197 21.313 1.00 54.12 209 GLY A N 1
ATOM 1592 C CA . GLY A 1 209 ? -11.417 -13.728 21.200 1.00 54.12 209 GLY A CA 1
ATOM 1593 C C . GLY A 1 209 ? -12.462 -12.662 20.859 1.00 54.12 209 GLY A C 1
ATOM 1594 O O . GLY A 1 209 ? -13.617 -12.789 21.253 1.00 54.12 209 GLY A O 1
ATOM 1595 N N . ARG A 1 210 ? -12.063 -11.579 20.176 1.00 63.94 210 ARG A N 1
ATOM 1596 C CA . ARG A 1 210 ? -12.914 -10.408 19.879 1.00 63.94 210 ARG A CA 1
ATOM 1597 C C . ARG A 1 210 ? -13.805 -10.607 18.652 1.00 63.94 210 ARG A C 1
ATOM 1599 O O . ARG A 1 210 ? -13.948 -9.724 17.812 1.00 63.94 210 ARG A O 1
ATOM 1606 N N . TYR A 1 211 ? -14.394 -11.789 18.527 1.00 72.00 211 TYR A N 1
ATOM 1607 C CA . TYR A 1 211 ? -15.454 -11.970 17.550 1.00 72.00 211 TYR A CA 1
ATOM 1608 C C . TYR A 1 211 ? -16.688 -11.177 18.003 1.00 72.00 211 TYR A C 1
ATOM 1610 O O . TYR A 1 211 ? -17.144 -11.309 19.138 1.00 72.00 211 TYR A O 1
ATOM 1618 N N . SER A 1 212 ? -17.222 -10.354 17.107 1.00 79.81 212 SER A N 1
ATOM 1619 C CA . SER A 1 212 ? -18.451 -9.590 17.306 1.00 79.81 212 SER A CA 1
ATOM 1620 C C . SER A 1 212 ? -19.319 -9.714 16.063 1.00 79.81 212 SER A C 1
ATOM 1622 O O . SER A 1 212 ? -18.798 -9.778 14.947 1.00 79.81 212 SER A O 1
ATOM 1624 N N . SER A 1 213 ? -20.642 -9.670 16.227 1.00 82.94 213 SER A N 1
ATOM 1625 C CA . SER A 1 213 ? -21.575 -9.649 15.095 1.00 82.94 213 SER A CA 1
ATOM 1626 C C . SER A 1 213 ? -21.297 -8.478 14.146 1.00 82.94 213 SER A C 1
ATOM 1628 O O . SER A 1 213 ? -21.515 -8.603 12.946 1.00 82.94 213 SER A O 1
ATOM 1630 N N . ARG A 1 214 ? -20.744 -7.363 14.653 1.00 86.38 214 ARG A N 1
ATOM 1631 C CA . ARG A 1 214 ? -20.305 -6.234 13.815 1.00 86.38 214 ARG A CA 1
ATOM 1632 C C . ARG A 1 214 ? -19.182 -6.639 12.862 1.00 86.38 214 ARG A C 1
ATOM 1634 O O . ARG A 1 214 ? -19.281 -6.373 11.674 1.00 86.38 214 ARG A O 1
ATOM 1641 N N . LEU A 1 215 ? -18.155 -7.328 13.368 1.00 86.38 215 LEU A N 1
ATOM 1642 C CA . LEU A 1 215 ? -17.048 -7.827 12.547 1.00 86.38 215 LEU A CA 1
ATOM 1643 C C . LEU A 1 215 ? -17.558 -8.804 11.483 1.00 86.38 215 LEU A C 1
ATOM 1645 O O . LEU A 1 215 ? -17.148 -8.717 10.328 1.00 86.38 215 LEU A O 1
ATOM 1649 N N . PHE A 1 216 ? -18.483 -9.690 11.864 1.00 89.00 216 PHE A N 1
ATOM 1650 C CA . PHE A 1 216 ? -19.073 -10.651 10.940 1.00 89.00 216 PHE A CA 1
ATOM 1651 C C . PHE A 1 216 ? -19.807 -9.975 9.783 1.00 89.00 216 PHE A C 1
ATOM 1653 O O . PHE A 1 216 ? -19.526 -10.275 8.623 1.00 89.00 216 PHE A O 1
ATOM 1660 N N . VAL A 1 217 ? -20.719 -9.049 10.099 1.00 92.50 217 VAL A N 1
ATOM 1661 C CA . VAL A 1 217 ? -21.512 -8.326 9.098 1.00 92.50 217 VAL A CA 1
ATOM 1662 C C . VAL A 1 217 ? -20.603 -7.496 8.196 1.00 92.50 217 VAL A C 1
ATOM 1664 O O . VAL A 1 217 ? -20.737 -7.579 6.976 1.00 92.50 217 VAL A O 1
ATOM 1667 N N . SER A 1 218 ? -19.650 -6.755 8.769 1.00 92.06 218 SER A N 1
ATOM 1668 C CA . SER A 1 218 ? -18.734 -5.911 8.000 1.00 92.06 218 SER A CA 1
ATOM 1669 C C . SER A 1 218 ? -17.851 -6.728 7.056 1.00 92.06 218 SER A C 1
ATOM 1671 O O . SER A 1 218 ? -17.822 -6.440 5.863 1.00 92.06 218 SER A O 1
ATOM 1673 N N . TYR A 1 219 ? -17.165 -7.765 7.552 1.00 92.31 219 TYR A N 1
ATOM 1674 C CA . TYR A 1 219 ? -16.229 -8.543 6.734 1.00 92.31 219 TYR A CA 1
ATOM 1675 C C . TYR A 1 219 ? -16.940 -9.394 5.676 1.00 92.31 219 TYR A C 1
ATOM 1677 O O . TYR A 1 219 ? -16.515 -9.413 4.527 1.00 92.31 219 TYR A O 1
ATOM 1685 N N . THR A 1 220 ? -18.044 -10.060 6.034 1.00 94.12 220 THR A N 1
ATOM 1686 C CA . THR A 1 220 ? -18.812 -10.907 5.101 1.00 94.12 220 THR A CA 1
ATOM 1687 C C . THR A 1 220 ? -19.396 -10.074 3.964 1.00 94.12 220 THR A C 1
ATOM 1689 O O . THR A 1 220 ? -19.233 -10.428 2.799 1.00 94.12 220 THR A O 1
ATOM 1692 N N . SER A 1 221 ? -20.031 -8.942 4.292 1.00 95.06 221 SER A N 1
ATOM 1693 C CA . SER A 1 221 ? -20.621 -8.058 3.279 1.00 95.06 221 SER A CA 1
ATOM 1694 C C . SER A 1 221 ? -19.542 -7.448 2.387 1.00 95.06 221 SER A C 1
ATOM 1696 O O . SER A 1 221 ? -19.698 -7.425 1.168 1.00 95.06 221 SER A O 1
ATOM 1698 N N . PHE A 1 222 ? -18.428 -7.006 2.985 1.00 95.69 222 PHE A N 1
ATOM 1699 C CA . PHE A 1 222 ? -17.283 -6.485 2.245 1.00 95.69 222 PHE A CA 1
ATOM 1700 C C . PHE A 1 222 ? -16.699 -7.533 1.299 1.00 95.69 222 PHE A C 1
ATOM 1702 O O . PHE A 1 222 ? -16.550 -7.239 0.122 1.00 95.69 222 PHE A O 1
ATOM 1709 N N . TYR A 1 223 ? -16.416 -8.748 1.774 1.00 95.50 223 TYR A N 1
ATOM 1710 C CA . TYR A 1 223 ? -15.819 -9.803 0.955 1.00 95.50 223 TYR A CA 1
ATOM 1711 C C . TYR A 1 223 ? -16.699 -10.146 -0.253 1.00 95.50 223 TYR A C 1
ATOM 1713 O O . TYR A 1 223 ? -16.230 -10.089 -1.385 1.00 95.50 223 TYR A O 1
ATOM 1721 N N . CYS A 1 224 ? -17.993 -10.414 -0.041 1.00 94.81 224 CYS A N 1
ATOM 1722 C CA . CYS A 1 224 ? -18.900 -10.761 -1.136 1.00 94.81 224 CYS A CA 1
ATOM 1723 C C . CYS A 1 224 ? -19.008 -9.642 -2.184 1.00 94.81 224 CYS A C 1
ATOM 1725 O O . CYS A 1 224 ? -18.899 -9.910 -3.380 1.00 94.81 224 CYS A O 1
ATOM 1727 N N . LEU A 1 225 ? -19.199 -8.392 -1.748 1.00 95.88 225 LEU A N 1
ATOM 1728 C CA . LEU A 1 225 ? -19.329 -7.259 -2.665 1.00 95.88 225 LEU A CA 1
ATOM 1729 C C . LEU A 1 225 ? -18.002 -6.938 -3.360 1.00 95.88 225 LEU A C 1
ATOM 1731 O O . LEU A 1 225 ? -17.977 -6.793 -4.579 1.00 95.88 225 LEU A O 1
ATOM 1735 N N . ALA A 1 226 ? -16.897 -6.866 -2.616 1.00 94.62 226 ALA A N 1
ATOM 1736 C CA . ALA A 1 226 ? -15.586 -6.520 -3.155 1.00 94.62 226 ALA A CA 1
ATOM 1737 C C . ALA A 1 226 ? -15.092 -7.557 -4.168 1.00 94.62 226 ALA A C 1
ATOM 1739 O O . ALA A 1 226 ? -14.553 -7.170 -5.200 1.00 94.62 226 ALA A O 1
ATOM 1740 N N . THR A 1 227 ? -15.314 -8.854 -3.924 1.00 94.44 227 THR A N 1
ATOM 1741 C CA . THR A 1 227 ? -14.943 -9.910 -4.874 1.00 94.44 227 THR A CA 1
ATOM 1742 C C . THR A 1 227 ? -15.761 -9.834 -6.163 1.00 94.44 227 THR A C 1
ATOM 1744 O O . THR A 1 227 ? -15.196 -9.967 -7.243 1.00 94.44 227 THR A O 1
ATOM 1747 N N . ILE A 1 228 ? -17.071 -9.577 -6.090 1.00 94.81 228 ILE A N 1
ATOM 1748 C CA . ILE A 1 228 ? -17.901 -9.436 -7.300 1.00 94.81 228 ILE A CA 1
ATOM 1749 C C . ILE A 1 228 ? -17.499 -8.189 -8.091 1.00 94.81 228 ILE A C 1
ATOM 1751 O O . ILE A 1 228 ? -17.389 -8.251 -9.316 1.00 94.81 228 ILE A O 1
ATOM 1755 N N . LEU A 1 229 ? -17.272 -7.069 -7.397 1.00 95.44 229 LEU A N 1
ATOM 1756 C CA . LEU A 1 229 ? -16.872 -5.807 -8.014 1.00 95.44 229 LEU A CA 1
ATOM 1757 C C . LEU A 1 229 ? -15.478 -5.898 -8.642 1.00 95.44 229 LEU A C 1
ATOM 1759 O O . LEU A 1 229 ? -15.288 -5.399 -9.749 1.00 95.44 229 LEU A O 1
ATOM 1763 N N . SER A 1 230 ? -14.518 -6.564 -7.993 1.00 95.62 230 SER A N 1
ATOM 1764 C CA . SER A 1 230 ? -13.171 -6.726 -8.551 1.00 95.62 230 SER A CA 1
ATOM 1765 C C . SER A 1 230 ? -13.165 -7.599 -9.806 1.00 95.62 230 SER A C 1
ATOM 1767 O O . SER A 1 230 ? -12.441 -7.290 -10.748 1.00 95.62 230 SER A O 1
ATOM 1769 N N . MET A 1 231 ? -14.032 -8.615 -9.879 1.00 95.12 231 MET A N 1
ATOM 1770 C CA . MET A 1 231 ? -14.190 -9.449 -11.077 1.00 95.12 231 MET A CA 1
ATOM 1771 C C . MET A 1 231 ? -14.739 -8.699 -12.296 1.00 95.12 231 MET A C 1
ATOM 1773 O O . MET A 1 231 ? -14.558 -9.168 -13.418 1.00 95.12 231 MET A O 1
ATOM 1777 N N . GLN A 1 232 ? -15.403 -7.551 -12.109 1.00 95.56 232 GLN A N 1
ATOM 1778 C CA . GLN A 1 232 ? -15.908 -6.751 -13.234 1.00 95.56 232 GLN A CA 1
ATOM 1779 C C . GLN A 1 232 ? -14.791 -6.044 -14.005 1.00 95.56 232 GLN A C 1
ATOM 1781 O O . GLN A 1 232 ? -15.007 -5.609 -15.134 1.00 95.56 232 GLN A O 1
ATOM 1786 N N . VAL A 1 233 ? -13.601 -5.906 -13.413 1.00 95.94 233 VAL A N 1
ATOM 1787 C CA . VAL A 1 233 ? -12.461 -5.268 -14.073 1.00 95.94 233 VAL A CA 1
ATOM 1788 C C . VAL A 1 233 ? -11.837 -6.272 -15.050 1.00 95.94 233 VAL A C 1
ATOM 1790 O O . VAL A 1 233 ? -11.317 -7.289 -14.590 1.00 95.94 233 VAL A O 1
ATOM 1793 N N . PRO A 1 234 ? -11.815 -6.014 -16.377 1.00 94.12 234 PRO A N 1
ATOM 1794 C CA . PRO A 1 234 ? -11.376 -7.004 -17.370 1.00 94.12 234 PRO A CA 1
ATOM 1795 C C . PRO A 1 234 ? -9.957 -7.540 -17.151 1.00 94.12 234 PRO A C 1
ATOM 1797 O O . PRO A 1 234 ? -9.703 -8.718 -17.379 1.00 94.12 234 PRO A O 1
ATOM 1800 N N . PHE A 1 235 ? -9.045 -6.691 -16.666 1.00 91.12 235 PHE A N 1
ATOM 1801 C CA . PHE A 1 235 ? -7.672 -7.083 -16.337 1.00 91.12 235 PHE A CA 1
ATOM 1802 C C . PHE A 1 235 ? -7.594 -8.065 -15.155 1.00 91.12 235 PHE A C 1
ATOM 1804 O O . PHE A 1 235 ? -6.742 -8.948 -15.136 1.00 91.12 235 PHE A O 1
ATOM 1811 N N . VAL A 1 236 ? -8.494 -7.922 -14.177 1.00 92.19 236 VAL A N 1
ATOM 1812 C CA . VAL A 1 236 ? -8.564 -8.784 -12.988 1.00 92.19 236 VAL A CA 1
ATOM 1813 C C . VAL A 1 236 ? -9.320 -10.072 -13.315 1.00 92.19 236 VAL A C 1
ATOM 1815 O O . VAL A 1 236 ? -8.868 -11.168 -12.983 1.00 92.19 236 VAL A O 1
ATOM 1818 N N . GLY A 1 237 ? -10.471 -9.961 -13.984 1.00 93.25 237 GLY A N 1
ATOM 1819 C CA . GLY A 1 237 ? -11.298 -11.093 -14.395 1.00 93.25 237 GLY A CA 1
ATOM 1820 C C . GLY A 1 237 ? -11.525 -12.091 -13.255 1.00 93.25 237 GLY A C 1
ATOM 1821 O O . GLY A 1 237 ? -12.020 -11.741 -12.189 1.00 93.25 237 GLY A O 1
ATOM 1822 N N . PHE A 1 238 ? -11.119 -13.348 -13.452 1.00 92.25 238 PHE A N 1
ATOM 1823 C CA . PHE A 1 238 ? -11.284 -14.422 -12.460 1.00 92.25 238 PHE A CA 1
ATOM 1824 C C . PHE A 1 238 ? -10.076 -14.639 -11.535 1.00 92.25 238 PHE A C 1
ATOM 1826 O O . PHE A 1 238 ? -10.040 -15.635 -10.805 1.00 92.25 238 PHE A O 1
ATOM 1833 N N . GLN A 1 239 ? -9.094 -13.733 -11.530 1.00 90.38 239 GLN A N 1
ATOM 1834 C CA . GLN A 1 239 ? -7.937 -13.827 -10.633 1.00 90.38 239 GLN A CA 1
ATOM 1835 C C . GLN A 1 239 ? -8.324 -13.981 -9.149 1.00 90.38 239 GLN A C 1
ATOM 1837 O O . GLN A 1 239 ? -7.753 -14.864 -8.512 1.00 90.38 239 GLN A O 1
ATOM 1842 N N . PRO A 1 240 ? -9.338 -13.274 -8.596 1.00 91.44 240 PRO A N 1
ATOM 1843 C CA . PRO A 1 240 ? -9.692 -13.387 -7.177 1.00 91.44 240 PRO A CA 1
ATOM 1844 C C . PRO A 1 240 ? -10.101 -14.791 -6.705 1.00 91.44 240 PRO A C 1
ATOM 1846 O O . PRO A 1 240 ? -10.092 -15.061 -5.508 1.00 91.44 240 PRO A O 1
ATOM 1849 N N . VAL A 1 241 ? -10.477 -15.684 -7.628 1.00 89.00 241 VAL A N 1
ATOM 1850 C CA . VAL A 1 241 ? -10.854 -17.080 -7.331 1.00 89.00 241 VAL A CA 1
ATOM 1851 C C . VAL A 1 241 ? -9.782 -18.069 -7.777 1.00 89.00 241 VAL A C 1
ATOM 1853 O O . VAL A 1 241 ? -9.692 -19.161 -7.224 1.00 89.00 241 VAL A O 1
ATOM 1856 N N . ARG A 1 242 ? -8.969 -17.713 -8.776 1.00 88.62 242 ARG A N 1
ATOM 1857 C CA . ARG A 1 242 ? -7.974 -18.619 -9.357 1.00 88.62 242 ARG A CA 1
ATOM 1858 C C . ARG A 1 242 ? -6.565 -18.430 -8.814 1.00 88.62 242 ARG A C 1
ATOM 1860 O O . ARG A 1 242 ? -5.781 -19.353 -8.966 1.00 88.62 242 ARG A O 1
ATOM 1867 N N . THR A 1 243 ? -6.205 -17.293 -8.220 1.00 90.00 243 THR A N 1
ATOM 1868 C CA . THR A 1 243 ? -4.826 -17.058 -7.752 1.00 90.00 243 THR A CA 1
ATOM 1869 C C . THR A 1 243 ? -4.671 -17.294 -6.252 1.00 90.00 243 THR A C 1
ATOM 1871 O O . THR A 1 243 ? -5.547 -16.951 -5.454 1.00 90.00 243 THR A O 1
ATOM 1874 N N . SER A 1 244 ? -3.518 -17.840 -5.850 1.00 89.44 244 SER A N 1
ATOM 1875 C CA . SER A 1 244 ? -3.165 -18.064 -4.439 1.00 89.44 244 SER A CA 1
ATOM 1876 C C . SER A 1 244 ? -3.132 -16.788 -3.589 1.00 89.44 244 SER A C 1
ATOM 1878 O O . SER A 1 244 ? -3.325 -16.859 -2.379 1.00 89.44 244 SER A O 1
ATOM 1880 N N . GLU A 1 245 ? -2.948 -15.618 -4.201 1.00 89.00 245 GLU A N 1
ATOM 1881 C CA . GLU A 1 245 ? -2.873 -14.313 -3.524 1.00 89.00 245 GLU A CA 1
ATOM 1882 C C . GLU A 1 245 ? -4.166 -13.951 -2.777 1.00 89.00 245 GLU A C 1
ATOM 1884 O O . GLU A 1 245 ? -4.126 -13.347 -1.706 1.00 89.00 245 GLU A O 1
ATOM 1889 N N . HIS A 1 246 ? -5.319 -14.367 -3.307 1.00 90.62 246 HIS A N 1
ATOM 1890 C CA . HIS A 1 246 ? -6.638 -14.044 -2.754 1.00 90.62 246 HIS A CA 1
ATOM 1891 C C . HIS A 1 246 ? -7.188 -15.142 -1.828 1.00 90.62 246 HIS A C 1
ATOM 1893 O O . HIS A 1 246 ? -8.177 -14.934 -1.119 1.00 90.62 246 HIS A O 1
ATOM 1899 N N . MET A 1 247 ? -6.529 -16.305 -1.782 1.00 87.19 247 MET A N 1
ATOM 1900 C CA . MET A 1 247 ? -6.950 -17.454 -0.974 1.00 87.19 247 MET A CA 1
ATOM 1901 C C . MET A 1 247 ? -6.966 -17.185 0.538 1.00 87.19 247 MET A C 1
ATOM 1903 O O . MET A 1 247 ? -7.892 -17.666 1.192 1.00 87.19 247 MET A O 1
ATOM 1907 N N . PRO A 1 248 ? -6.050 -16.386 1.127 1.00 87.62 248 PRO A N 1
ATOM 1908 C CA . PRO A 1 248 ? -6.154 -16.012 2.536 1.00 87.62 248 PRO A CA 1
ATOM 1909 C C . PRO A 1 248 ? -7.464 -15.288 2.871 1.00 87.62 248 PRO A C 1
ATOM 1911 O O . PRO A 1 248 ? -8.060 -15.565 3.910 1.00 87.62 248 PRO A O 1
ATOM 1914 N N . ALA A 1 249 ? -7.960 -14.414 1.986 1.00 89.19 249 ALA A N 1
ATOM 1915 C CA . ALA A 1 249 ? -9.236 -13.728 2.196 1.00 89.19 249 ALA A CA 1
ATOM 1916 C C . ALA A 1 249 ? -10.418 -14.713 2.164 1.00 89.19 249 ALA A C 1
ATOM 1918 O O . ALA A 1 249 ? -11.284 -14.672 3.038 1.00 89.19 249 ALA A O 1
ATOM 1919 N N . PHE A 1 250 ? -10.415 -15.661 1.222 1.00 89.75 250 PHE A N 1
ATOM 1920 C CA . PHE A 1 250 ? -11.413 -16.736 1.185 1.00 89.75 250 PHE A CA 1
ATOM 1921 C C . PHE A 1 250 ? -11.342 -17.645 2.425 1.00 89.75 250 PHE A C 1
ATOM 1923 O O . PHE A 1 250 ? -12.369 -17.999 3.006 1.00 89.75 250 PHE A O 1
ATOM 1930 N N . GLY A 1 251 ? -10.132 -17.976 2.884 1.00 86.44 251 GLY A N 1
ATOM 1931 C CA . GLY A 1 251 ? -9.910 -18.765 4.094 1.00 86.44 251 GLY A CA 1
ATOM 1932 C C . GLY A 1 251 ? -10.453 -18.077 5.347 1.00 86.44 251 GLY A C 1
ATOM 1933 O O . GLY A 1 251 ? -11.180 -18.698 6.123 1.00 86.44 251 GLY A O 1
ATOM 1934 N N . VAL A 1 252 ? -10.174 -16.781 5.524 1.00 87.38 252 VAL A N 1
ATOM 1935 C CA . VAL A 1 252 ? -10.712 -15.988 6.643 1.00 87.38 252 VAL A CA 1
ATOM 1936 C C . VAL A 1 252 ? -12.233 -15.883 6.560 1.00 87.38 252 VAL A C 1
ATOM 1938 O O . VAL A 1 252 ? -12.898 -16.040 7.583 1.00 87.38 252 VAL A O 1
ATOM 1941 N N . PHE A 1 253 ? -12.799 -15.698 5.364 1.00 89.94 253 PHE A N 1
ATOM 1942 C CA . PHE A 1 253 ? -14.247 -15.733 5.153 1.00 89.94 253 PHE A CA 1
ATOM 1943 C C . PHE A 1 253 ? -14.855 -17.062 5.623 1.00 89.94 253 PHE A C 1
ATOM 1945 O O . PHE A 1 253 ? -15.791 -17.052 6.422 1.00 89.94 253 PHE A O 1
ATOM 1952 N N . GLY A 1 254 ? -14.287 -18.200 5.212 1.00 86.75 254 GLY A N 1
ATOM 1953 C CA . GLY A 1 254 ? -14.742 -19.528 5.634 1.00 86.75 254 GLY A CA 1
ATOM 1954 C C . GLY A 1 254 ? -14.633 -19.754 7.146 1.00 86.75 254 GLY A C 1
ATOM 1955 O O . GLY A 1 254 ? -15.598 -20.188 7.780 1.00 86.75 254 GLY A O 1
ATOM 1956 N N . ILE A 1 255 ? -13.494 -19.395 7.750 1.00 83.31 255 ILE A N 1
ATOM 1957 C CA . ILE A 1 255 ? -13.287 -19.478 9.207 1.00 83.31 255 ILE A CA 1
ATOM 1958 C C . ILE A 1 255 ? -14.332 -18.636 9.943 1.00 83.31 255 ILE A C 1
ATOM 1960 O O . ILE A 1 255 ? -14.905 -19.083 10.934 1.00 83.31 255 ILE A O 1
ATOM 1964 N N . LEU A 1 256 ? -14.614 -17.432 9.456 1.00 85.69 256 LEU A N 1
ATOM 1965 C CA . LEU A 1 256 ? -15.543 -16.505 10.086 1.00 85.69 256 LEU A CA 1
ATOM 1966 C C . LEU A 1 256 ? -17.001 -17.004 10.023 1.00 85.69 256 LEU A C 1
ATOM 1968 O O . LEU A 1 256 ? -17.725 -16.828 11.003 1.00 85.69 256 LEU A O 1
ATOM 1972 N N . GLN A 1 257 ? -17.405 -17.721 8.964 1.00 87.94 257 GLN A N 1
ATOM 1973 C CA . GLN A 1 257 ? -18.695 -18.434 8.925 1.00 87.94 257 GLN A CA 1
ATOM 1974 C C . GLN A 1 257 ? -18.779 -19.541 9.986 1.00 87.94 257 GLN A C 1
ATOM 1976 O O . GLN A 1 257 ? -19.782 -19.653 10.695 1.00 87.94 257 GLN A O 1
ATOM 1981 N N . ILE A 1 258 ? -17.712 -20.331 10.145 1.00 81.62 258 ILE A N 1
ATOM 1982 C CA . ILE A 1 258 ? -17.648 -21.397 11.156 1.00 81.62 258 ILE A CA 1
ATOM 1983 C C . ILE A 1 258 ? -17.713 -20.793 12.562 1.00 81.62 258 ILE A C 1
ATOM 1985 O O . ILE A 1 258 ? -18.504 -21.238 13.391 1.00 81.62 258 ILE A O 1
ATOM 1989 N N . VAL A 1 259 ? -16.928 -19.747 12.833 1.00 79.88 259 VAL A N 1
ATOM 1990 C CA . VAL A 1 259 ? -16.928 -19.053 14.128 1.00 79.88 259 VAL A CA 1
ATOM 1991 C C . VAL A 1 259 ? -18.310 -18.470 14.437 1.00 79.88 259 VAL A C 1
ATOM 1993 O O . VAL A 1 259 ? -18.774 -18.592 15.571 1.00 79.88 259 VAL A O 1
ATOM 1996 N N . ALA A 1 260 ? -19.003 -17.902 13.447 1.00 84.25 260 ALA A N 1
ATOM 1997 C CA . ALA A 1 260 ? -20.359 -17.383 13.608 1.00 84.25 260 ALA A CA 1
ATOM 1998 C C . ALA A 1 260 ? -21.378 -18.480 13.943 1.00 84.25 260 ALA A C 1
ATOM 2000 O O . ALA A 1 260 ? -22.147 -18.336 14.898 1.00 84.25 260 ALA A O 1
ATOM 2001 N N . LEU A 1 261 ? -21.348 -19.597 13.208 1.00 82.88 261 LEU A N 1
ATOM 2002 C CA . LEU A 1 261 ? -22.205 -20.758 13.453 1.00 82.88 261 LEU A CA 1
ATOM 2003 C C . LEU A 1 261 ? -21.976 -21.328 14.859 1.00 82.88 261 LEU A C 1
ATOM 2005 O O . LEU A 1 261 ? -22.924 -21.608 15.593 1.00 82.88 261 LEU A O 1
ATOM 2009 N N . MET A 1 262 ? -20.711 -21.437 15.262 1.00 74.69 262 MET A N 1
ATOM 2010 C CA . MET A 1 262 ? -20.328 -21.901 16.591 1.00 74.69 262 MET A CA 1
ATOM 2011 C C . MET A 1 262 ? -20.780 -20.929 17.684 1.00 74.69 262 MET A C 1
ATOM 2013 O O . MET A 1 262 ? -21.288 -21.360 18.720 1.00 74.69 262 MET A O 1
ATOM 2017 N N . HIS A 1 263 ? -20.663 -19.619 17.458 1.00 76.62 263 HIS A N 1
ATOM 2018 C CA . HIS A 1 263 ? -21.158 -18.611 18.392 1.00 76.62 263 HIS A CA 1
ATOM 2019 C C . HIS A 1 263 ? -22.685 -18.676 18.549 1.00 76.62 263 HIS A C 1
ATOM 2021 O O . HIS A 1 263 ? -23.192 -18.520 19.658 1.00 76.62 263 HIS A O 1
ATOM 2027 N N . TYR A 1 264 ? -23.418 -18.965 17.469 1.00 81.19 264 TYR A N 1
ATOM 2028 C CA . TYR A 1 264 ? -24.862 -19.203 17.510 1.00 81.19 264 TYR A CA 1
ATOM 2029 C C . TYR A 1 264 ? -25.232 -20.504 18.245 1.00 81.19 264 TYR A C 1
ATOM 2031 O O . TYR A 1 264 ? -26.235 -20.546 18.954 1.00 81.19 264 TYR A O 1
ATOM 2039 N N . ALA A 1 265 ? -24.419 -21.557 18.126 1.00 77.88 265 ALA A N 1
ATOM 2040 C CA . ALA A 1 265 ? -24.636 -22.837 18.807 1.00 77.88 265 ALA A CA 1
ATOM 2041 C C . ALA A 1 265 ? -24.272 -22.812 20.306 1.00 77.88 265 ALA A C 1
ATOM 2043 O O . ALA A 1 265 ? -24.769 -23.636 21.076 1.00 77.88 265 ALA A O 1
ATOM 2044 N N . ARG A 1 266 ? -23.439 -21.855 20.739 1.00 72.88 266 ARG A N 1
ATOM 2045 C CA . ARG A 1 266 ? -22.923 -21.726 22.113 1.00 72.88 266 ARG A CA 1
ATOM 2046 C C . ARG A 1 266 ? -23.987 -21.774 23.227 1.00 72.88 266 ARG A C 1
ATOM 2048 O O . ARG A 1 266 ? -23.710 -22.431 24.225 1.00 72.88 266 ARG A O 1
ATOM 2055 N N . PRO A 1 267 ? -25.177 -21.149 23.111 1.00 71.81 267 PRO A N 1
ATOM 2056 C CA . PRO A 1 267 ? -26.189 -21.193 24.172 1.00 71.81 267 PRO A CA 1
ATOM 2057 C C . PRO A 1 267 ? -26.856 -22.566 24.333 1.00 71.81 267 PRO A C 1
ATOM 2059 O O . PRO A 1 267 ? -27.502 -22.816 25.343 1.00 71.81 267 PRO A O 1
ATOM 2062 N N . ARG A 1 268 ? -26.738 -23.454 23.335 1.00 74.75 268 ARG A N 1
ATOM 2063 C CA . ARG A 1 268 ? -27.444 -24.745 23.289 1.00 74.75 268 ARG A CA 1
ATOM 2064 C C . ARG A 1 268 ? -26.579 -25.935 23.713 1.00 74.75 268 ARG A C 1
ATOM 2066 O O . ARG A 1 268 ? -27.076 -27.056 23.736 1.00 74.75 268 ARG A O 1
ATOM 2073 N N . ILE A 1 269 ? -25.296 -25.717 24.012 1.00 75.69 269 ILE A N 1
ATOM 2074 C CA . ILE A 1 269 ? -24.309 -26.781 24.248 1.00 75.69 269 ILE A CA 1
ATOM 2075 C C . ILE A 1 269 ? -23.551 -26.506 25.551 1.00 75.69 269 ILE A C 1
ATOM 2077 O O . ILE A 1 269 ? -23.208 -25.367 25.866 1.00 75.69 269 ILE A O 1
ATOM 2081 N N . THR A 1 270 ? -23.255 -27.559 26.317 1.00 75.44 270 THR A N 1
ATOM 2082 C CA . THR A 1 270 ? -22.460 -27.443 27.549 1.00 75.44 270 THR A CA 1
ATOM 2083 C C . THR A 1 270 ? -21.019 -26.997 27.261 1.00 75.44 270 THR A C 1
ATOM 2085 O O . THR A 1 270 ? -20.430 -27.329 26.233 1.00 75.44 270 THR A O 1
ATOM 2088 N N . ARG A 1 271 ? -20.400 -26.252 28.190 1.00 68.06 271 ARG A N 1
ATOM 2089 C CA . ARG A 1 271 ? -19.074 -25.626 27.994 1.00 68.06 271 ARG A CA 1
ATOM 2090 C C . ARG A 1 271 ? -17.951 -26.619 27.647 1.00 68.06 271 ARG A C 1
ATOM 2092 O O . ARG A 1 271 ? -17.064 -26.267 26.873 1.00 68.06 271 ARG A O 1
ATOM 2099 N N . GLN A 1 272 ? -17.982 -27.835 28.199 1.00 70.94 272 GLN A N 1
ATOM 2100 C CA . GLN A 1 272 ? -16.994 -28.882 27.901 1.00 70.94 272 GLN A CA 1
ATOM 2101 C C . GLN A 1 272 ? -17.163 -29.438 26.482 1.00 70.94 272 GLN A C 1
ATOM 2103 O O . GLN A 1 272 ? -16.197 -29.462 25.726 1.00 70.94 272 GLN A O 1
ATOM 2108 N N . GLN A 1 273 ? -18.392 -29.787 26.087 1.00 73.06 273 GLN A N 1
ATOM 2109 C CA . GLN A 1 273 ? -18.698 -30.230 24.722 1.00 73.06 273 GLN A CA 1
ATOM 2110 C C . GLN A 1 273 ? -18.385 -29.134 23.696 1.00 73.06 273 GLN A C 1
ATOM 2112 O O . GLN A 1 273 ? -17.846 -29.421 22.632 1.00 73.06 273 GLN A O 1
ATOM 2117 N N . PHE A 1 274 ? -18.645 -27.870 24.041 1.00 72.31 274 PHE A N 1
ATOM 2118 C CA . PHE A 1 274 ? -18.325 -26.722 23.200 1.00 72.31 274 PHE A CA 1
ATOM 2119 C C . PHE A 1 274 ? -16.821 -26.576 22.955 1.00 72.31 274 PHE A C 1
ATOM 2121 O O . PHE A 1 274 ? -16.424 -26.399 21.813 1.00 72.31 274 PHE A O 1
ATOM 2128 N N . MET A 1 275 ? -15.973 -26.669 23.986 1.00 69.81 275 MET A N 1
ATOM 2129 C CA . MET A 1 275 ? -14.521 -26.522 23.805 1.00 69.81 275 MET A CA 1
ATOM 2130 C C . MET A 1 275 ? -13.921 -27.656 22.971 1.00 69.81 275 MET A C 1
ATOM 2132 O O . MET A 1 275 ? -13.103 -27.392 22.091 1.00 69.81 275 MET A O 1
ATOM 2136 N N . THR A 1 276 ? -14.359 -28.898 23.189 1.00 76.12 276 THR A N 1
ATOM 2137 C CA . THR A 1 276 ? -13.906 -30.042 22.385 1.00 76.12 276 THR A CA 1
ATOM 2138 C C . THR A 1 276 ? -14.364 -29.921 20.932 1.00 76.12 276 THR A C 1
ATOM 2140 O O . THR A 1 276 ? -13.568 -30.146 20.024 1.00 76.12 276 THR A O 1
ATOM 2143 N N . LEU A 1 277 ? -15.612 -29.505 20.695 1.00 74.69 277 LEU A N 1
ATOM 2144 C CA . LEU A 1 277 ? -16.157 -29.335 19.345 1.00 74.69 277 LEU A CA 1
ATOM 2145 C C . LEU A 1 277 ? -15.587 -28.094 18.641 1.00 74.69 277 LEU A C 1
ATOM 2147 O O . LEU A 1 277 ? -15.388 -28.117 17.433 1.00 74.69 277 LEU A O 1
ATOM 2151 N N . PHE A 1 278 ? -15.259 -27.036 19.384 1.00 71.81 278 PHE A N 1
ATOM 2152 C CA . PHE A 1 278 ? -14.646 -25.819 18.857 1.00 71.81 278 PHE A CA 1
ATOM 2153 C C . PHE A 1 278 ? -13.190 -26.046 18.451 1.00 71.81 278 PHE A C 1
ATOM 2155 O O . PHE A 1 278 ? -12.833 -25.806 17.302 1.00 71.81 278 PHE A O 1
ATOM 2162 N N . VAL A 1 279 ? -12.353 -26.546 19.364 1.00 73.75 279 VAL A N 1
ATOM 2163 C CA . VAL A 1 279 ? -10.930 -26.781 19.078 1.00 73.75 279 VAL A CA 1
ATOM 2164 C C . VAL A 1 279 ? -10.763 -27.948 18.106 1.00 73.75 279 VAL A C 1
ATOM 2166 O O . VAL A 1 279 ? -10.003 -27.837 17.146 1.00 73.75 279 VAL A O 1
ATOM 2169 N N . GLY A 1 280 ? -11.504 -29.042 18.304 1.00 77.94 280 GLY A N 1
ATOM 2170 C CA . GLY A 1 280 ? -11.511 -30.189 17.395 1.00 77.94 280 GLY A CA 1
ATOM 2171 C C . GLY A 1 280 ? -12.080 -29.847 16.016 1.00 77.94 280 GLY A C 1
ATOM 2172 O O . GLY A 1 280 ? -11.485 -30.185 15.000 1.00 77.94 280 GLY A O 1
ATOM 2173 N N . GLY A 1 281 ? -13.193 -29.112 15.956 1.00 77.19 281 GLY A N 1
ATOM 2174 C CA . GLY A 1 281 ? -13.799 -28.693 14.692 1.00 77.19 281 GLY A CA 1
ATOM 2175 C C . GLY A 1 281 ? -12.900 -27.746 13.904 1.00 77.19 281 GLY A C 1
ATOM 2176 O O . GLY A 1 281 ? -12.684 -27.968 12.717 1.00 77.19 281 GLY A O 1
ATOM 2177 N N . LEU A 1 282 ? -12.317 -26.737 14.560 1.00 75.44 282 LEU A N 1
ATOM 2178 C CA . LEU A 1 282 ? -11.415 -25.785 13.909 1.00 75.44 282 LEU A CA 1
ATOM 2179 C C . LEU A 1 282 ? -10.134 -26.463 13.403 1.00 75.44 282 LEU A C 1
ATOM 2181 O O . LEU A 1 282 ? -9.680 -26.152 12.307 1.00 75.44 282 LEU A O 1
ATOM 2185 N N . THR A 1 283 ? -9.565 -27.402 14.164 1.00 78.94 283 THR A N 1
ATOM 2186 C CA . THR A 1 283 ? -8.356 -28.125 13.739 1.00 78.94 283 THR A CA 1
ATOM 2187 C C . THR A 1 283 ? -8.633 -29.091 12.592 1.00 78.94 283 THR A C 1
ATOM 2189 O O . THR A 1 283 ? -7.859 -29.117 11.638 1.00 78.94 283 THR A O 1
ATOM 2192 N N . ILE A 1 284 ? -9.747 -29.831 12.620 1.00 82.62 284 ILE A N 1
ATOM 2193 C CA . ILE A 1 284 ? -10.124 -30.744 11.530 1.00 82.62 284 ILE A CA 1
ATOM 2194 C C . ILE A 1 284 ? -10.464 -29.961 10.258 1.00 82.62 284 ILE A C 1
ATOM 2196 O O . ILE A 1 284 ? -9.945 -30.281 9.192 1.00 82.62 284 ILE A O 1
ATOM 2200 N N . LEU A 1 285 ? -11.297 -28.919 10.357 1.00 79.19 285 LEU A N 1
ATOM 2201 C CA . LEU A 1 285 ? -11.665 -28.085 9.208 1.00 79.19 285 LEU A CA 1
ATOM 2202 C C . LEU A 1 285 ? -10.464 -27.316 8.663 1.00 79.19 285 LEU A C 1
ATOM 2204 O O . LEU A 1 285 ? -10.295 -27.252 7.451 1.00 79.19 285 LEU A O 1
ATOM 2208 N N . GLY A 1 286 ? -9.609 -26.779 9.537 1.00 78.81 286 GLY A N 1
ATOM 2209 C CA . GLY A 1 286 ? -8.365 -26.123 9.140 1.00 78.81 286 GLY A CA 1
ATOM 2210 C C . GLY A 1 286 ? -7.412 -27.085 8.430 1.00 78.81 286 GLY A C 1
ATOM 2211 O O . GLY A 1 286 ? -6.915 -26.769 7.353 1.00 78.81 286 GLY A O 1
ATOM 2212 N N . GLY A 1 287 ? -7.215 -28.288 8.977 1.00 83.31 287 GLY A N 1
ATOM 2213 C CA . GLY A 1 287 ? -6.403 -29.330 8.348 1.00 83.31 287 GLY A CA 1
ATOM 2214 C C . GLY A 1 287 ? -6.955 -29.757 6.988 1.00 83.31 287 GLY A C 1
ATOM 2215 O O . GLY A 1 287 ? -6.212 -29.813 6.011 1.00 83.31 287 GLY A O 1
ATOM 2216 N N . LEU A 1 288 ? -8.267 -29.983 6.893 1.00 85.62 288 LEU A N 1
ATOM 2217 C CA . LEU A 1 288 ? -8.927 -30.347 5.641 1.00 85.62 288 LEU A CA 1
ATOM 2218 C C . LEU A 1 288 ? -8.853 -29.213 4.610 1.00 85.62 288 LEU A C 1
ATOM 2220 O O . LEU A 1 288 ? -8.571 -29.479 3.447 1.00 85.62 288 LEU A O 1
ATOM 2224 N N . ALA A 1 289 ? -9.026 -27.956 5.025 1.00 82.62 289 ALA A N 1
ATOM 2225 C CA . ALA A 1 289 ? -8.887 -26.794 4.149 1.00 82.62 289 ALA A CA 1
ATOM 2226 C C . ALA A 1 289 ? -7.464 -26.662 3.587 1.00 82.62 289 ALA A C 1
ATOM 2228 O O . ALA A 1 289 ? -7.306 -26.374 2.404 1.00 82.62 289 ALA A O 1
ATOM 2229 N N . ILE A 1 290 ? -6.435 -26.926 4.398 1.00 84.31 290 ILE A N 1
ATOM 2230 C CA . ILE A 1 290 ? -5.036 -26.928 3.948 1.00 84.31 290 ILE A CA 1
ATOM 2231 C C . ILE A 1 290 ? -4.796 -28.051 2.932 1.00 84.31 290 ILE A C 1
ATOM 2233 O O . ILE A 1 290 ? -4.209 -27.808 1.880 1.00 84.31 290 ILE A O 1
ATOM 2237 N N . VAL A 1 291 ? -5.281 -29.267 3.205 1.00 86.88 291 VAL A N 1
ATOM 2238 C CA . VAL A 1 291 ? -5.148 -30.403 2.276 1.00 86.88 291 VAL A CA 1
ATOM 2239 C C . VAL A 1 291 ? -5.861 -30.117 0.955 1.00 86.88 291 VAL A C 1
ATOM 2241 O O . VAL A 1 291 ? -5.282 -30.327 -0.107 1.00 86.88 291 VAL A O 1
ATOM 2244 N N . VAL A 1 292 ? -7.087 -29.590 1.007 1.00 85.38 292 VAL A N 1
ATOM 2245 C CA . VAL A 1 292 ? -7.848 -29.196 -0.186 1.00 85.38 292 VAL A CA 1
ATOM 2246 C C . VAL A 1 292 ? -7.131 -28.081 -0.943 1.00 85.38 292 VAL A C 1
ATOM 2248 O O . VAL A 1 292 ? -7.029 -28.162 -2.161 1.00 85.38 292 VAL A O 1
ATOM 2251 N N . TYR A 1 293 ? -6.577 -27.081 -0.254 1.00 83.75 293 TYR A N 1
ATOM 2252 C CA . TYR A 1 293 ? -5.795 -26.021 -0.887 1.00 83.75 293 TYR A CA 1
ATOM 2253 C C . TYR A 1 293 ? -4.592 -26.585 -1.652 1.00 83.75 293 TYR A C 1
ATOM 2255 O O . TYR A 1 293 ? -4.448 -26.316 -2.843 1.00 83.75 293 TYR A O 1
ATOM 2263 N N . PHE A 1 294 ? -3.769 -27.426 -1.019 1.00 85.19 294 PHE A N 1
ATOM 2264 C CA . PHE A 1 294 ? -2.627 -28.041 -1.698 1.00 85.19 294 PHE A CA 1
ATOM 2265 C C . PHE A 1 294 ? -3.053 -28.973 -2.837 1.00 85.19 294 PHE A C 1
ATOM 2267 O O . PHE A 1 294 ? -2.398 -28.991 -3.876 1.00 85.19 294 PHE A O 1
ATOM 2274 N N . ALA A 1 295 ? -4.168 -29.695 -2.693 1.00 86.88 295 ALA A N 1
ATOM 2275 C CA . ALA A 1 295 ? -4.725 -30.513 -3.766 1.00 86.88 295 ALA A CA 1
ATOM 2276 C C . ALA A 1 295 ? -5.223 -29.667 -4.952 1.00 86.88 295 ALA A C 1
ATOM 2278 O O . ALA A 1 295 ? -5.037 -30.064 -6.098 1.00 86.88 295 ALA A O 1
ATOM 2279 N N . LEU A 1 296 ? -5.815 -28.495 -4.702 1.00 86.00 296 LEU A N 1
ATOM 2280 C CA . LEU A 1 296 ? -6.270 -27.566 -5.743 1.00 86.00 296 LEU A CA 1
ATOM 2281 C C . LEU A 1 296 ? -5.107 -26.874 -6.461 1.00 86.00 296 LEU A C 1
ATOM 2283 O O . LEU A 1 296 ? -5.176 -26.680 -7.676 1.00 86.00 296 LEU A O 1
ATOM 2287 N N . VAL A 1 297 ? -4.045 -26.534 -5.726 1.00 85.62 297 VAL A N 1
ATOM 2288 C CA . VAL A 1 297 ? -2.806 -25.991 -6.299 1.00 85.62 297 VAL A CA 1
ATOM 2289 C C . VAL A 1 297 ? -2.102 -27.056 -7.141 1.00 85.62 297 VAL A C 1
ATOM 2291 O O . VAL A 1 297 ? -1.763 -26.792 -8.290 1.00 85.62 297 VAL A O 1
ATOM 2294 N N . TRP A 1 298 ? -1.944 -28.284 -6.630 1.00 85.62 298 TRP A N 1
ATOM 2295 C CA . TRP A 1 298 ? -1.355 -29.387 -7.403 1.00 85.62 298 TRP A CA 1
ATOM 2296 C C . TRP A 1 298 ? -2.218 -29.721 -8.624 1.00 85.62 298 TRP A C 1
ATOM 2298 O O . TRP A 1 298 ? -1.709 -29.863 -9.732 1.00 85.62 298 TRP A O 1
ATOM 2308 N N . GLY A 1 299 ? -3.539 -29.778 -8.452 1.00 84.50 299 GLY A N 1
ATOM 2309 C CA . GLY A 1 299 ? -4.495 -30.026 -9.529 1.00 84.50 299 GLY A CA 1
ATOM 2310 C C . GLY A 1 299 ? -4.554 -28.929 -10.598 1.00 84.50 299 GLY A C 1
ATOM 2311 O O . GLY A 1 299 ? -5.313 -29.079 -11.550 1.00 84.50 299 GLY A O 1
ATOM 2312 N N . GLY A 1 300 ? -3.794 -27.836 -10.455 1.00 84.62 300 GLY A N 1
ATOM 2313 C CA . GLY A 1 300 ? -3.712 -26.749 -11.434 1.00 84.62 300 GLY A CA 1
ATOM 2314 C C . GLY A 1 300 ? -4.959 -25.865 -11.507 1.00 84.62 300 GLY A C 1
ATOM 2315 O O . GLY A 1 300 ? -5.049 -25.005 -12.380 1.00 84.62 300 GLY A O 1
ATOM 2316 N N . TYR A 1 301 ? -5.922 -26.050 -10.599 1.00 85.31 301 TYR A N 1
ATOM 2317 C CA . TYR A 1 301 ? -7.127 -25.219 -10.527 1.00 85.31 301 TYR A CA 1
ATOM 2318 C C . TYR A 1 301 ? -6.839 -23.854 -9.892 1.00 85.31 301 TYR A C 1
ATOM 2320 O O . TYR A 1 301 ? -7.483 -22.867 -10.253 1.00 85.31 301 TYR A O 1
ATOM 2328 N N . VAL A 1 302 ? -5.875 -23.802 -8.964 1.00 87.00 302 VAL A N 1
ATOM 2329 C CA . VAL A 1 302 ? -5.378 -22.568 -8.344 1.00 87.00 302 VAL A CA 1
ATOM 2330 C C . VAL A 1 302 ? -3.956 -22.306 -8.830 1.00 87.00 302 VAL A C 1
ATOM 2332 O O . VAL A 1 302 ? -3.060 -23.123 -8.629 1.00 87.00 302 VAL A O 1
ATOM 2335 N N . ALA A 1 303 ? -3.757 -21.159 -9.472 1.00 87.25 303 ALA A N 1
ATOM 2336 C CA . ALA A 1 303 ? -2.457 -20.699 -9.923 1.00 87.25 303 ALA A CA 1
ATOM 2337 C C . ALA A 1 303 ? -1.583 -20.296 -8.719 1.00 87.25 303 ALA A C 1
ATOM 2339 O O . ALA A 1 303 ? -2.082 -19.614 -7.813 1.00 87.25 303 ALA A O 1
ATOM 2340 N N . PRO A 1 304 ? -0.288 -20.671 -8.716 1.00 87.44 304 PRO A N 1
ATOM 2341 C CA . PRO A 1 304 ? 0.648 -20.275 -7.671 1.00 87.44 304 PRO A CA 1
ATOM 2342 C C . PRO A 1 304 ? 0.873 -18.755 -7.665 1.00 87.44 304 PRO A C 1
ATOM 2344 O O . PRO A 1 304 ? 0.424 -18.034 -8.558 1.00 87.44 304 PRO A O 1
ATOM 2347 N N . PHE A 1 305 ? 1.588 -18.268 -6.648 1.00 85.25 305 PHE A N 1
ATOM 2348 C CA . PHE A 1 305 ? 1.985 -16.863 -6.563 1.00 85.25 305 PHE A CA 1
ATOM 2349 C C . PHE A 1 305 ? 2.724 -16.414 -7.827 1.00 85.25 305 PHE A C 1
ATOM 2351 O O . PHE A 1 305 ? 3.615 -17.110 -8.319 1.00 85.25 305 PHE A O 1
ATOM 2358 N N . SER A 1 306 ? 2.375 -15.228 -8.327 1.00 85.00 306 SER A N 1
ATOM 2359 C CA . SER A 1 306 ? 3.114 -14.598 -9.420 1.00 85.00 306 SER A CA 1
ATOM 2360 C C . SER A 1 306 ? 4.558 -14.309 -9.001 1.00 85.00 306 SER A C 1
ATOM 2362 O O . SER A 1 306 ? 4.824 -13.957 -7.850 1.00 85.00 306 SER A O 1
ATOM 2364 N N . GLY A 1 307 ? 5.495 -14.391 -9.953 1.00 80.62 307 GLY A N 1
ATOM 2365 C CA . GLY A 1 307 ? 6.920 -14.146 -9.705 1.00 80.62 307 GLY A CA 1
ATOM 2366 C C . GLY A 1 307 ? 7.214 -12.780 -9.072 1.00 80.62 307 GLY A C 1
ATOM 2367 O O . GLY A 1 307 ? 8.118 -12.685 -8.248 1.00 80.62 307 GLY A O 1
ATOM 2368 N N . ARG A 1 308 ? 6.408 -11.746 -9.378 1.00 82.62 308 ARG A N 1
ATOM 2369 C CA . ARG A 1 308 ? 6.545 -10.400 -8.782 1.00 82.62 308 ARG A CA 1
ATOM 2370 C C . ARG A 1 308 ? 6.170 -10.361 -7.296 1.00 82.62 308 ARG A C 1
ATOM 2372 O O . ARG A 1 308 ? 6.780 -9.625 -6.530 1.00 82.62 308 ARG A O 1
ATOM 2379 N N . PHE A 1 309 ? 5.170 -11.136 -6.876 1.00 86.50 309 PHE A N 1
ATOM 2380 C CA . PHE A 1 309 ? 4.799 -11.233 -5.460 1.00 86.50 309 PHE A CA 1
ATOM 2381 C C . PHE A 1 309 ? 5.711 -12.201 -4.714 1.00 86.50 309 PHE A C 1
ATOM 2383 O O . PHE A 1 309 ? 6.090 -11.938 -3.576 1.00 86.50 309 PHE A O 1
ATOM 2390 N N . TYR A 1 310 ? 6.112 -13.292 -5.366 1.00 88.12 310 TYR A N 1
ATOM 2391 C CA . TYR A 1 310 ? 7.025 -14.266 -4.783 1.00 88.12 310 TYR A CA 1
ATOM 2392 C C . TYR A 1 310 ? 8.402 -13.657 -4.481 1.00 88.12 310 TYR A C 1
ATOM 2394 O O . TYR A 1 310 ? 8.973 -13.950 -3.435 1.00 88.12 310 TYR A O 1
ATOM 2402 N N . SER A 1 311 ? 8.892 -12.729 -5.313 1.00 86.75 311 SER A N 1
ATOM 2403 C CA . SER A 1 311 ? 10.155 -12.021 -5.059 1.00 86.75 311 SER A CA 1
ATOM 2404 C C . SER A 1 311 ? 10.149 -11.129 -3.813 1.00 86.75 311 SER A C 1
ATOM 2406 O O . SER A 1 311 ? 11.213 -10.775 -3.317 1.00 86.75 311 SER A O 1
ATOM 2408 N N . LEU A 1 312 ? 8.973 -10.753 -3.295 1.00 88.00 312 LEU A N 1
ATOM 2409 C CA . LEU A 1 312 ? 8.870 -10.024 -2.024 1.00 88.00 312 LEU A CA 1
ATOM 2410 C C . LEU A 1 312 ? 9.075 -10.940 -0.812 1.00 88.00 312 LEU A C 1
ATOM 2412 O O . LEU A 1 312 ? 9.407 -10.457 0.266 1.00 88.00 312 LEU A O 1
ATOM 2416 N N . TRP A 1 313 ? 8.853 -12.245 -0.985 1.00 87.31 313 TRP A N 1
ATOM 2417 C CA . TRP A 1 313 ? 9.084 -13.256 0.041 1.00 87.31 313 TRP A CA 1
ATOM 2418 C C . TRP A 1 313 ? 10.495 -13.841 -0.068 1.00 87.31 313 TRP A C 1
ATOM 2420 O O . TRP A 1 313 ? 11.232 -13.882 0.915 1.00 87.31 313 TRP A O 1
ATOM 2430 N N . ASP A 1 314 ? 10.879 -14.263 -1.275 1.00 87.50 314 ASP A N 1
ATOM 2431 C CA . ASP A 1 314 ? 12.220 -14.738 -1.608 1.00 87.50 314 ASP A CA 1
ATOM 2432 C C . ASP A 1 314 ? 12.953 -13.687 -2.448 1.00 87.50 314 ASP A C 1
ATOM 2434 O O . ASP A 1 314 ? 12.838 -13.628 -3.676 1.00 87.50 314 ASP A O 1
ATOM 2438 N N . THR A 1 315 ? 13.732 -12.851 -1.765 1.00 82.56 315 THR A N 1
ATOM 2439 C CA . THR A 1 315 ? 14.450 -11.725 -2.375 1.00 82.56 315 THR A CA 1
ATOM 2440 C C . THR A 1 315 ? 15.549 -12.156 -3.351 1.00 82.56 315 THR A C 1
ATOM 2442 O O . THR A 1 315 ? 15.991 -11.348 -4.168 1.00 82.56 315 THR A O 1
ATOM 2445 N N . GLY A 1 316 ? 15.982 -13.423 -3.321 1.00 83.31 316 GLY A N 1
ATOM 2446 C CA . GLY A 1 316 ? 16.962 -13.970 -4.262 1.00 83.31 316 GLY A CA 1
ATOM 2447 C C . GLY A 1 316 ? 16.349 -14.449 -5.580 1.00 83.31 316 GLY A C 1
ATOM 2448 O O . GLY A 1 316 ? 17.030 -14.456 -6.608 1.00 83.31 316 GLY A O 1
ATOM 2449 N N . TYR A 1 317 ? 15.061 -14.805 -5.575 1.00 86.00 317 TYR A N 1
ATOM 2450 C CA . TYR A 1 317 ? 14.397 -15.468 -6.698 1.00 86.00 317 TYR A CA 1
ATOM 2451 C C . TYR A 1 317 ? 14.429 -14.644 -7.992 1.00 86.00 317 TYR A C 1
ATOM 2453 O O . TYR A 1 317 ? 14.779 -15.162 -9.055 1.00 86.00 317 TYR A O 1
ATOM 2461 N N . ALA A 1 318 ? 14.113 -13.347 -7.908 1.00 82.12 318 ALA A N 1
ATOM 2462 C CA . ALA A 1 318 ? 14.057 -12.470 -9.078 1.00 82.12 318 ALA A CA 1
ATOM 2463 C C . ALA A 1 318 ? 15.414 -12.368 -9.787 1.00 82.12 318 ALA A C 1
ATOM 2465 O O . ALA A 1 318 ? 15.483 -12.486 -11.006 1.00 82.12 318 ALA A O 1
ATOM 2466 N N . LYS A 1 319 ? 16.505 -12.209 -9.030 1.00 79.50 319 LYS A N 1
ATOM 2467 C CA . LYS A 1 319 ? 17.848 -12.044 -9.602 1.00 79.50 319 LYS A CA 1
ATOM 2468 C C . LYS A 1 319 ? 18.328 -13.293 -10.350 1.00 79.50 319 LYS A C 1
ATOM 2470 O O . LYS A 1 319 ? 19.073 -13.158 -11.313 1.00 79.50 319 LYS A O 1
ATOM 2475 N N . ILE A 1 320 ? 17.919 -14.481 -9.903 1.00 82.06 320 ILE A N 1
ATOM 2476 C CA . ILE A 1 320 ? 18.378 -15.762 -10.456 1.00 82.06 320 ILE A CA 1
ATOM 2477 C C . ILE A 1 320 ? 17.497 -16.215 -11.624 1.00 82.06 320 ILE A C 1
ATOM 2479 O O . ILE A 1 320 ? 18.016 -16.654 -12.646 1.00 82.06 320 ILE A O 1
ATOM 2483 N N . HIS A 1 321 ? 16.173 -16.127 -11.477 1.00 80.56 321 HIS A N 1
ATOM 2484 C CA . HIS A 1 321 ? 15.238 -16.760 -12.411 1.00 80.56 321 HIS A CA 1
ATOM 2485 C C . HIS A 1 321 ? 14.555 -15.786 -13.372 1.00 80.56 321 HIS A C 1
ATOM 2487 O O . HIS A 1 321 ? 14.130 -16.209 -14.442 1.00 80.56 321 HIS A O 1
ATOM 2493 N N . ILE A 1 322 ? 14.414 -14.505 -13.010 1.00 82.88 322 ILE A N 1
ATOM 2494 C CA . ILE A 1 322 ? 13.681 -13.522 -13.822 1.00 82.88 322 ILE A CA 1
ATOM 2495 C C . ILE A 1 322 ? 14.440 -12.182 -13.822 1.00 82.88 322 ILE A C 1
ATOM 2497 O O . ILE A 1 322 ? 14.027 -11.233 -13.144 1.00 82.88 322 ILE A O 1
ATOM 2501 N N . PRO A 1 323 ? 15.540 -12.067 -14.594 1.00 84.38 323 PRO A N 1
ATOM 2502 C CA . PRO A 1 323 ? 16.418 -10.894 -14.562 1.00 84.38 323 PRO A CA 1
ATOM 2503 C C . PRO A 1 323 ? 15.698 -9.583 -14.910 1.00 84.38 323 PRO A C 1
ATOM 2505 O O . PRO A 1 323 ? 16.083 -8.537 -14.398 1.00 84.38 323 PRO A O 1
ATOM 2508 N N . ILE A 1 324 ? 14.610 -9.638 -15.690 1.00 85.62 324 ILE A N 1
ATOM 2509 C CA . ILE A 1 324 ? 13.755 -8.483 -16.027 1.00 85.62 324 ILE A CA 1
ATOM 2510 C C . ILE A 1 324 ? 13.143 -7.837 -14.773 1.00 85.62 324 ILE A C 1
ATOM 2512 O O . ILE A 1 324 ? 13.014 -6.620 -14.689 1.00 85.62 324 ILE A O 1
ATOM 2516 N N . ILE A 1 325 ? 12.764 -8.630 -13.764 1.00 83.75 325 ILE A N 1
ATOM 2517 C CA . ILE A 1 325 ? 12.216 -8.074 -12.518 1.00 83.75 325 ILE A CA 1
ATOM 2518 C C . ILE A 1 325 ? 13.332 -7.379 -11.732 1.00 83.75 325 ILE A C 1
ATOM 2520 O O . ILE A 1 325 ? 13.101 -6.317 -11.164 1.00 83.75 325 ILE A O 1
ATOM 2524 N N . ALA A 1 326 ? 14.537 -7.951 -11.713 1.00 85.50 326 ALA A N 1
ATOM 2525 C CA . ALA A 1 326 ? 15.672 -7.400 -10.978 1.00 85.50 326 ALA A CA 1
ATOM 2526 C C . ALA A 1 326 ? 16.317 -6.176 -11.656 1.00 85.50 326 ALA A C 1
ATOM 2528 O O . ALA A 1 326 ? 16.972 -5.392 -10.969 1.00 85.50 326 ALA A O 1
ATOM 2529 N N . SER A 1 327 ? 16.140 -5.999 -12.972 1.00 84.69 327 SER A N 1
ATOM 2530 C CA . SER A 1 327 ? 16.705 -4.866 -13.716 1.00 84.69 327 SER A CA 1
ATOM 2531 C C . SER A 1 327 ? 16.031 -3.531 -13.399 1.00 84.69 327 SER A C 1
ATOM 2533 O O . SER A 1 327 ? 16.631 -2.481 -13.607 1.00 84.69 327 SER A O 1
ATOM 2535 N N . VAL A 1 328 ? 14.797 -3.551 -12.886 1.00 86.12 328 VAL A N 1
ATOM 2536 C CA . VAL A 1 328 ? 14.073 -2.336 -12.497 1.00 86.12 328 VAL A CA 1
ATOM 2537 C C . VAL A 1 328 ? 14.673 -1.778 -11.206 1.00 86.12 328 VAL A C 1
ATOM 2539 O O . VAL A 1 328 ? 14.662 -2.439 -10.166 1.00 86.12 328 VAL A O 1
ATOM 2542 N N . SER A 1 329 ? 15.165 -0.539 -11.251 1.00 85.00 329 SER A N 1
ATOM 2543 C CA . SER A 1 329 ? 15.801 0.124 -10.103 1.00 85.00 329 SER A CA 1
ATOM 2544 C C . SER A 1 329 ? 14.875 0.234 -8.885 1.00 85.00 329 SER A C 1
ATOM 2546 O O . SER A 1 329 ? 15.320 0.079 -7.752 1.00 85.00 329 SER A O 1
ATOM 2548 N N . GLU A 1 330 ? 13.572 0.416 -9.106 1.00 86.31 330 GLU A N 1
ATOM 2549 C CA . GLU A 1 330 ? 12.557 0.513 -8.047 1.00 86.31 330 GLU A CA 1
ATOM 2550 C C . GLU A 1 330 ? 12.356 -0.785 -7.245 1.00 86.31 330 GLU A C 1
ATOM 2552 O O . GLU A 1 330 ? 11.778 -0.754 -6.154 1.00 86.31 330 GLU A O 1
ATOM 2557 N N . HIS A 1 331 ? 12.798 -1.929 -7.781 1.00 87.12 331 HIS A N 1
ATOM 2558 C CA . HIS A 1 331 ? 12.680 -3.235 -7.128 1.00 87.12 331 HIS A CA 1
ATOM 2559 C C . HIS A 1 331 ? 13.839 -3.549 -6.177 1.00 87.12 331 HIS A C 1
ATOM 2561 O O . HIS A 1 331 ? 13.844 -4.600 -5.536 1.00 87.12 331 HIS A O 1
ATOM 2567 N N . GLN A 1 332 ? 14.820 -2.653 -6.083 1.00 87.94 332 GLN A N 1
ATOM 2568 C CA . GLN A 1 332 ? 15.941 -2.797 -5.167 1.00 87.94 332 GLN A CA 1
ATOM 2569 C C . GLN A 1 332 ? 15.506 -2.559 -3.710 1.00 87.94 332 GLN A C 1
ATOM 2571 O O . GLN A 1 332 ? 14.493 -1.894 -3.462 1.00 87.94 332 GLN A O 1
ATOM 2576 N N . PRO A 1 333 ? 16.261 -3.097 -2.735 1.00 90.38 333 PRO A N 1
ATOM 2577 C CA . PRO A 1 333 ? 15.996 -2.864 -1.323 1.00 90.38 333 PRO A CA 1
ATOM 2578 C C . PRO A 1 333 ? 16.288 -1.420 -0.911 1.00 90.38 333 PRO A C 1
ATOM 2580 O O . PRO A 1 333 ? 17.177 -0.753 -1.447 1.00 90.38 333 PRO A O 1
ATOM 2583 N N . THR A 1 334 ? 15.552 -0.952 0.093 1.00 92.31 334 THR A N 1
ATOM 2584 C CA . THR A 1 334 ? 15.611 0.433 0.568 1.00 92.31 334 THR A CA 1
ATOM 2585 C C . THR A 1 334 ? 16.685 0.594 1.637 1.00 92.31 334 THR A C 1
ATOM 2587 O O . THR A 1 334 ? 16.722 -0.147 2.621 1.00 92.31 334 THR A O 1
ATOM 2590 N N . THR A 1 335 ? 17.550 1.597 1.492 1.00 93.62 335 THR A N 1
ATOM 2591 C CA . THR A 1 335 ? 18.533 1.932 2.534 1.00 93.62 335 THR A CA 1
ATOM 2592 C C . THR A 1 335 ? 17.916 2.826 3.612 1.00 93.62 335 THR A C 1
ATOM 2594 O O . THR A 1 335 ? 16.943 3.540 3.370 1.00 93.62 335 THR A O 1
ATOM 2597 N N . TRP A 1 336 ? 18.504 2.848 4.812 1.00 93.12 336 TRP A N 1
ATOM 2598 C CA . TRP A 1 336 ? 18.044 3.722 5.903 1.00 93.12 336 TRP A CA 1
ATOM 2599 C C . TRP A 1 336 ? 18.084 5.217 5.536 1.00 93.12 336 TRP A C 1
ATOM 2601 O O . TRP A 1 336 ? 17.297 5.999 6.069 1.00 93.12 336 TRP A O 1
ATOM 2611 N N . VAL A 1 337 ? 18.970 5.606 4.609 1.00 94.25 337 VAL A N 1
ATOM 2612 C CA . VAL A 1 337 ? 19.079 6.982 4.110 1.00 94.25 337 VAL A CA 1
ATOM 2613 C C . VAL A 1 337 ? 17.787 7.387 3.411 1.00 94.25 337 VAL A C 1
ATOM 2615 O O . VAL A 1 337 ? 17.262 8.449 3.719 1.00 94.25 337 VAL A O 1
ATOM 2618 N N . SER A 1 338 ? 17.229 6.524 2.556 1.00 92.94 338 SER A N 1
ATOM 2619 C CA . SER A 1 338 ? 15.947 6.770 1.884 1.00 92.94 338 SER A CA 1
ATOM 2620 C C . SER A 1 338 ? 14.803 6.916 2.892 1.00 92.94 338 SER A C 1
ATOM 2622 O O . SER A 1 338 ? 14.038 7.870 2.815 1.00 92.94 338 SER A O 1
ATOM 2624 N N . PHE A 1 339 ? 14.748 6.061 3.925 1.00 92.88 339 PHE A N 1
ATOM 2625 C CA . PHE A 1 339 ? 13.751 6.198 4.997 1.00 92.88 339 PHE A CA 1
ATOM 2626 C C . PHE A 1 339 ? 13.788 7.571 5.673 1.00 92.88 339 PHE A C 1
ATOM 2628 O O . PHE A 1 339 ? 12.739 8.161 5.923 1.00 92.88 339 PHE A O 1
ATOM 2635 N N . PHE A 1 340 ? 14.979 8.093 5.970 1.00 94.12 340 PHE A N 1
ATOM 2636 C CA . PHE A 1 340 ? 15.108 9.410 6.589 1.00 94.12 340 PHE A CA 1
ATOM 2637 C C . PHE A 1 340 ? 14.886 10.556 5.594 1.00 94.12 340 PHE A C 1
ATOM 2639 O O . PHE A 1 340 ? 14.304 11.577 5.957 1.00 94.12 340 PHE A O 1
ATOM 2646 N N . PHE A 1 341 ? 15.328 10.387 4.348 1.00 94.50 341 PHE A N 1
ATOM 2647 C CA . PHE A 1 341 ? 15.180 11.375 3.287 1.00 94.50 341 PHE A CA 1
ATOM 2648 C C . PHE A 1 341 ? 13.706 11.667 2.989 1.00 94.50 341 PHE A C 1
ATOM 2650 O O . PHE A 1 341 ? 13.326 12.835 2.921 1.00 94.50 341 PHE A O 1
ATOM 2657 N N . ASP A 1 342 ? 12.861 10.638 2.938 1.00 94.06 342 ASP A N 1
ATOM 2658 C CA . ASP A 1 342 ? 11.451 10.804 2.576 1.00 94.06 342 ASP A CA 1
ATOM 2659 C C . ASP A 1 342 ? 10.569 11.162 3.788 1.00 94.06 342 ASP A C 1
ATOM 2661 O O . ASP A 1 342 ? 9.581 11.882 3.653 1.00 94.06 342 ASP A O 1
ATOM 2665 N N . LEU A 1 343 ? 10.892 10.653 4.988 1.00 93.25 343 LEU A N 1
ATOM 2666 C CA . LEU A 1 343 ? 10.009 10.738 6.166 1.00 93.25 343 LEU A CA 1
ATOM 2667 C C . LEU A 1 343 ? 10.509 11.706 7.255 1.00 93.25 343 LEU A C 1
ATOM 2669 O O . LEU A 1 343 ? 9.732 12.093 8.138 1.00 93.25 343 LEU A O 1
ATOM 2673 N N . HIS A 1 344 ? 11.779 12.117 7.224 1.00 94.81 344 HIS A N 1
ATOM 2674 C CA . HIS A 1 344 ? 12.405 13.023 8.194 1.00 94.81 344 HIS A CA 1
ATOM 2675 C C . HIS A 1 344 ? 12.061 12.656 9.658 1.00 94.81 344 HIS A C 1
ATOM 2677 O O . HIS A 1 344 ? 12.214 11.508 10.079 1.00 94.81 344 HIS A O 1
ATOM 2683 N N . ILE A 1 345 ? 11.548 13.607 10.448 1.00 93.56 345 ILE A N 1
ATOM 2684 C CA . ILE A 1 345 ? 11.201 13.423 11.864 1.00 93.56 345 ILE A CA 1
ATOM 2685 C C . ILE A 1 345 ? 10.111 12.364 12.085 1.00 93.56 345 ILE A C 1
ATOM 2687 O O . ILE A 1 345 ? 10.074 11.724 13.137 1.00 93.56 345 ILE A O 1
ATOM 2691 N N . THR A 1 346 ? 9.230 12.134 11.105 1.00 93.50 346 THR A N 1
ATOM 2692 C CA . THR A 1 346 ? 8.128 11.174 11.268 1.00 93.50 346 THR A CA 1
ATOM 2693 C C . THR A 1 346 ? 8.632 9.736 11.368 1.00 93.50 346 THR A C 1
ATOM 2695 O O . THR A 1 346 ? 8.042 8.960 12.117 1.00 93.50 346 THR A O 1
ATOM 2698 N N . ALA A 1 347 ? 9.773 9.405 10.747 1.00 91.69 347 ALA A N 1
ATOM 2699 C CA . ALA A 1 347 ? 10.422 8.102 10.905 1.00 91.69 347 ALA A CA 1
ATOM 2700 C C . ALA A 1 347 ? 10.854 7.833 12.357 1.00 91.69 347 ALA A C 1
ATOM 2702 O O . ALA A 1 347 ? 10.735 6.709 12.839 1.00 91.69 347 ALA A O 1
ATOM 2703 N N . ALA A 1 348 ? 11.305 8.865 13.077 1.00 90.75 348 ALA A N 1
ATOM 2704 C CA . ALA A 1 348 ? 11.729 8.742 14.472 1.00 90.75 348 ALA A CA 1
ATOM 2705 C C . ALA A 1 348 ? 10.543 8.674 15.452 1.00 90.75 348 ALA A C 1
ATOM 2707 O O . ALA A 1 348 ? 10.627 8.006 16.481 1.00 90.75 348 ALA A O 1
ATOM 2708 N N . VAL A 1 349 ? 9.431 9.351 15.143 1.00 92.94 349 VAL A N 1
ATOM 2709 C CA . VAL A 1 349 ? 8.237 9.410 16.013 1.00 92.94 349 VAL A CA 1
ATOM 2710 C C . VAL A 1 349 ? 7.268 8.249 15.756 1.00 92.94 349 VAL A C 1
ATOM 2712 O O . VAL A 1 349 ? 6.511 7.864 16.650 1.00 92.94 349 VAL A O 1
ATOM 2715 N N . PHE A 1 350 ? 7.315 7.630 14.575 1.00 93.06 350 PHE A N 1
ATOM 2716 C CA . PHE A 1 350 ? 6.480 6.482 14.206 1.00 93.06 350 PHE A CA 1
ATOM 2717 C C . PHE A 1 350 ? 6.463 5.350 15.262 1.00 93.06 350 PHE A C 1
ATOM 2719 O O . PHE A 1 350 ? 5.363 4.919 15.632 1.00 93.06 350 PHE A O 1
ATOM 2726 N N . PRO A 1 351 ? 7.607 4.894 15.822 1.00 93.75 351 PRO A N 1
ATOM 2727 C CA . PRO A 1 351 ? 7.620 3.812 16.807 1.00 93.75 351 PRO A CA 1
ATOM 2728 C C . PRO A 1 351 ? 6.940 4.209 18.123 1.00 93.75 351 PRO A C 1
ATOM 2730 O O . PRO A 1 351 ? 6.327 3.372 18.786 1.00 93.75 351 PRO A O 1
ATOM 2733 N N . VAL A 1 352 ? 6.994 5.496 18.487 1.00 92.69 352 VAL A N 1
ATOM 2734 C CA . VAL A 1 352 ? 6.318 6.038 19.675 1.00 92.69 352 VAL A CA 1
ATOM 2735 C C . VAL A 1 352 ? 4.801 5.968 19.494 1.00 92.69 352 VAL A C 1
ATOM 2737 O O . VAL A 1 352 ? 4.087 5.510 20.389 1.00 92.69 352 VAL A O 1
ATOM 2740 N N . GLY A 1 353 ? 4.303 6.354 18.317 1.00 92.25 353 GLY A N 1
ATOM 2741 C CA . GLY A 1 353 ? 2.894 6.197 17.953 1.00 92.25 353 GLY A CA 1
ATOM 2742 C C . GLY A 1 353 ? 2.433 4.740 18.000 1.00 92.25 353 GLY A C 1
ATOM 2743 O O . GLY A 1 353 ? 1.395 4.429 18.590 1.00 92.25 353 GLY A O 1
ATOM 2744 N N . LEU A 1 354 ? 3.243 3.833 17.444 1.00 93.12 354 LEU A N 1
ATOM 2745 C CA . LEU A 1 354 ? 2.976 2.395 17.467 1.00 93.12 354 LEU A CA 1
ATOM 2746 C C . LEU A 1 354 ? 2.878 1.864 18.904 1.00 93.12 354 LEU A C 1
ATOM 2748 O O . LEU A 1 354 ? 1.937 1.140 19.237 1.00 93.12 354 LEU A O 1
ATOM 2752 N N . TRP A 1 355 ? 3.797 2.276 19.779 1.00 93.44 355 TRP A N 1
ATOM 2753 C CA . TRP A 1 355 ? 3.791 1.894 21.190 1.00 93.44 355 TRP A CA 1
ATOM 2754 C C . TRP A 1 355 ? 2.521 2.358 21.919 1.00 93.44 355 TRP A C 1
ATOM 2756 O O . TRP A 1 355 ? 1.916 1.582 22.665 1.00 93.44 355 TRP A O 1
ATOM 2766 N N . TYR A 1 356 ? 2.042 3.580 21.660 1.00 91.19 356 TYR A N 1
ATOM 2767 C CA . TYR A 1 356 ? 0.772 4.057 22.220 1.00 91.19 356 TYR A CA 1
ATOM 2768 C C . TYR A 1 356 ? -0.438 3.256 21.725 1.00 91.19 356 TYR A C 1
ATOM 2770 O O . TYR A 1 356 ? -1.356 2.984 22.507 1.00 91.19 356 TYR A O 1
ATOM 2778 N N . CYS A 1 357 ? -0.446 2.843 20.456 1.00 89.69 357 CYS A N 1
ATOM 2779 C CA . CYS A 1 357 ? -1.488 1.966 19.924 1.00 89.69 357 CYS A CA 1
ATOM 2780 C C . CYS A 1 357 ? -1.473 0.577 20.574 1.00 89.69 357 CYS A C 1
ATOM 2782 O O . CYS A 1 357 ? -2.544 0.051 20.880 1.00 89.69 357 CYS A O 1
ATOM 2784 N N . ILE A 1 358 ? -0.291 0.021 20.852 1.00 89.38 358 ILE A N 1
ATOM 2785 C CA . ILE A 1 358 ? -0.141 -1.264 21.554 1.00 89.38 358 ILE A CA 1
ATOM 2786 C C . ILE A 1 358 ? -0.571 -1.146 23.022 1.00 89.38 358 ILE A C 1
ATOM 2788 O O . ILE A 1 358 ? -1.209 -2.050 23.552 1.00 89.38 358 ILE A O 1
ATOM 2792 N N . LYS A 1 359 ? -0.279 -0.027 23.695 1.00 88.31 359 LYS A N 1
ATOM 2793 C CA . LYS A 1 359 ? -0.645 0.160 25.108 1.00 88.31 359 LYS A CA 1
ATOM 2794 C C . LYS A 1 359 ? -2.160 0.239 25.325 1.00 88.31 359 LYS A C 1
ATOM 2796 O O . LYS A 1 359 ? -2.662 -0.236 26.341 1.00 88.31 359 LYS A O 1
ATOM 2801 N N . LYS A 1 360 ? -2.896 0.843 24.389 1.00 83.56 360 LYS A N 1
ATOM 2802 C CA . LYS A 1 360 ? -4.363 0.967 24.432 1.00 83.56 360 LYS A CA 1
ATOM 2803 C C . LYS A 1 360 ? -4.989 0.196 23.270 1.00 83.56 360 LYS A C 1
ATOM 2805 O O . LYS A 1 360 ? -5.415 0.804 22.296 1.00 83.56 360 LYS A O 1
ATOM 2810 N N . VAL A 1 361 ? -5.049 -1.133 23.360 1.00 81.94 361 VAL A N 1
ATOM 2811 C CA . VAL A 1 361 ? -5.530 -1.978 22.252 1.00 81.94 361 VAL A CA 1
ATOM 2812 C C . VAL A 1 361 ? -7.048 -1.870 22.060 1.00 81.94 361 VAL A C 1
ATOM 2814 O O . VAL A 1 361 ? -7.813 -2.463 22.820 1.00 81.94 361 VAL A O 1
ATOM 2817 N N . ASN A 1 362 ? -7.472 -1.216 20.978 1.00 83.62 362 ASN A N 1
ATOM 2818 C CA . ASN A 1 362 ? -8.843 -1.255 20.449 1.00 83.62 362 ASN A CA 1
ATOM 2819 C C . ASN A 1 362 ? -8.899 -2.049 19.132 1.00 83.62 362 ASN A C 1
ATOM 2821 O O . ASN A 1 362 ? -7.855 -2.300 18.532 1.00 83.62 362 ASN A O 1
ATOM 2825 N N . ASP A 1 363 ? -10.092 -2.411 18.666 1.00 80.69 363 ASP A N 1
ATOM 2826 C CA . ASP A 1 363 ? -10.287 -3.167 17.422 1.00 80.69 363 ASP A CA 1
ATOM 2827 C C . ASP A 1 363 ? -9.728 -2.416 16.199 1.00 80.69 363 ASP A C 1
ATOM 2829 O O . ASP A 1 363 ? -9.010 -3.010 15.396 1.00 80.69 363 ASP A O 1
ATOM 2833 N N . GLU A 1 364 ? -9.919 -1.092 16.108 1.00 86.94 364 GLU A N 1
ATOM 2834 C CA . GLU A 1 364 ? -9.322 -0.292 15.020 1.00 86.94 364 GLU A CA 1
ATOM 2835 C C . GLU A 1 364 ? -7.791 -0.187 15.140 1.00 86.94 364 GLU A C 1
ATOM 2837 O O . GLU A 1 364 ? -7.068 -0.128 14.147 1.00 86.94 364 GLU A O 1
ATOM 2842 N N . ARG A 1 365 ? -7.266 -0.174 16.371 1.00 87.50 365 ARG A N 1
ATOM 2843 C CA . ARG A 1 365 ? -5.822 -0.033 16.616 1.00 87.50 365 ARG A CA 1
ATOM 2844 C C . ARG A 1 365 ? -5.067 -1.306 16.257 1.00 87.50 365 ARG A C 1
ATOM 2846 O O . ARG A 1 365 ? -3.935 -1.206 15.799 1.00 87.50 365 ARG A O 1
ATOM 2853 N N . VAL A 1 366 ? -5.693 -2.477 16.398 1.00 87.81 366 VAL A N 1
ATOM 2854 C CA . VAL A 1 366 ? -5.131 -3.747 15.908 1.00 87.81 366 VAL A CA 1
ATOM 2855 C C . VAL A 1 366 ? -4.907 -3.687 14.397 1.00 87.81 366 VAL A C 1
ATOM 2857 O O . VAL A 1 366 ? -3.839 -4.085 13.936 1.00 87.81 366 VAL A O 1
ATOM 2860 N N . PHE A 1 367 ? -5.855 -3.129 13.636 1.00 89.25 367 PHE A N 1
ATOM 2861 C CA . PHE A 1 367 ? -5.698 -2.945 12.190 1.00 89.25 367 PHE A CA 1
ATOM 2862 C C . PHE A 1 367 ? -4.495 -2.053 11.854 1.00 89.25 367 PHE A C 1
ATOM 2864 O O . PHE A 1 367 ? -3.650 -2.449 11.057 1.00 89.25 367 PHE A O 1
ATOM 2871 N N . ILE A 1 368 ? -4.366 -0.893 12.507 1.00 91.88 368 ILE A N 1
ATOM 2872 C CA . ILE A 1 368 ? -3.243 0.031 12.266 1.00 91.88 368 ILE A CA 1
ATOM 2873 C C . ILE A 1 368 ? -1.895 -0.609 12.636 1.00 91.88 368 ILE A C 1
ATOM 2875 O O . ILE A 1 368 ? -0.919 -0.425 11.914 1.00 91.88 368 ILE A O 1
ATOM 2879 N N . ILE A 1 369 ? -1.829 -1.378 13.729 1.00 90.94 369 ILE A N 1
ATOM 2880 C CA . ILE A 1 369 ? -0.605 -2.086 14.138 1.00 90.94 369 ILE A CA 1
ATOM 2881 C C . ILE A 1 369 ? -0.197 -3.109 13.072 1.00 90.94 369 ILE A C 1
ATOM 2883 O O . ILE A 1 369 ? 0.956 -3.115 12.645 1.00 90.94 369 ILE A O 1
ATOM 2887 N N . LEU A 1 370 ? -1.134 -3.948 12.618 1.00 90.06 370 LEU A N 1
ATOM 2888 C CA . LEU A 1 370 ? -0.867 -4.950 11.583 1.00 90.06 370 LEU A CA 1
ATOM 2889 C C . LEU A 1 370 ? -0.472 -4.302 10.253 1.00 90.06 370 LEU A C 1
ATOM 2891 O O . LEU A 1 370 ? 0.464 -4.768 9.602 1.00 90.06 370 LEU A O 1
ATOM 2895 N N . TYR A 1 371 ? -1.143 -3.211 9.880 1.00 94.00 371 TYR A N 1
ATOM 2896 C CA . TYR A 1 371 ? -0.816 -2.438 8.688 1.00 94.00 371 TYR A CA 1
ATOM 2897 C C . TYR A 1 371 ? 0.605 -1.873 8.759 1.00 94.00 371 TYR A C 1
ATOM 2899 O O . TYR A 1 371 ? 1.389 -2.093 7.842 1.00 94.00 371 TYR A O 1
ATOM 2907 N N . ALA A 1 372 ? 0.971 -1.224 9.867 1.00 93.31 372 ALA A N 1
ATOM 2908 C CA . ALA A 1 372 ? 2.290 -0.626 10.036 1.00 93.31 372 ALA A CA 1
ATOM 2909 C C . ALA A 1 372 ? 3.415 -1.670 10.024 1.00 93.31 372 ALA A C 1
ATOM 2911 O O . ALA A 1 372 ? 4.401 -1.488 9.319 1.00 93.31 372 ALA A O 1
ATOM 2912 N N . VAL A 1 373 ? 3.264 -2.782 10.754 1.00 92.75 373 VAL A N 1
ATOM 2913 C CA . VAL A 1 373 ? 4.283 -3.848 10.785 1.00 92.75 373 VAL A CA 1
ATOM 2914 C C . VAL A 1 373 ? 4.478 -4.461 9.396 1.00 92.75 373 VAL A C 1
ATOM 2916 O O . VAL A 1 373 ? 5.614 -4.645 8.962 1.00 92.75 373 VAL A O 1
ATOM 2919 N N . SER A 1 374 ? 3.383 -4.719 8.676 1.00 92.31 374 SER A N 1
ATOM 2920 C CA . SER A 1 374 ? 3.447 -5.282 7.322 1.00 92.31 374 SER A CA 1
ATOM 2921 C C . SER A 1 374 ? 4.066 -4.292 6.331 1.00 92.31 374 SER A C 1
ATOM 2923 O O . SER A 1 374 ? 4.952 -4.658 5.564 1.00 92.31 374 SER A O 1
ATOM 2925 N N . ALA A 1 375 ? 3.648 -3.024 6.370 1.00 94.12 375 ALA A N 1
ATOM 2926 C CA . ALA A 1 375 ? 4.147 -1.992 5.468 1.00 94.12 375 ALA A CA 1
ATOM 2927 C C . ALA A 1 375 ? 5.638 -1.689 5.689 1.00 94.12 375 ALA A C 1
ATOM 2929 O O . ALA A 1 375 ? 6.362 -1.496 4.718 1.00 94.12 375 ALA A O 1
ATOM 2930 N N . VAL A 1 376 ? 6.119 -1.699 6.941 1.00 94.31 376 VAL A N 1
ATOM 2931 C CA . VAL A 1 376 ? 7.550 -1.519 7.252 1.00 94.31 376 VAL A CA 1
ATOM 2932 C C . VAL A 1 376 ? 8.384 -2.648 6.651 1.00 94.31 376 VAL A C 1
ATOM 2934 O O . VAL A 1 376 ? 9.428 -2.378 6.062 1.00 94.31 376 VAL A O 1
ATOM 2937 N N . TYR A 1 377 ? 7.918 -3.897 6.751 1.00 93.94 377 TYR A N 1
ATOM 2938 C CA . TYR A 1 377 ? 8.600 -5.036 6.135 1.00 93.94 377 TYR A CA 1
ATOM 2939 C C . TYR A 1 377 ? 8.695 -4.874 4.612 1.00 93.94 377 TYR A C 1
ATOM 2941 O O . TYR A 1 377 ? 9.789 -4.908 4.052 1.00 93.94 377 TYR A O 1
ATOM 2949 N N . PHE A 1 378 ? 7.565 -4.624 3.945 1.00 93.50 378 PHE A N 1
ATOM 2950 C CA . PHE A 1 378 ? 7.528 -4.508 2.487 1.00 93.50 378 PHE A CA 1
ATOM 2951 C C . PHE A 1 378 ? 8.317 -3.305 1.954 1.00 93.50 378 PHE A C 1
ATOM 2953 O O . PHE A 1 378 ? 9.018 -3.439 0.953 1.00 93.50 378 PHE A O 1
ATOM 2960 N N . ALA A 1 379 ? 8.270 -2.160 2.638 1.00 93.56 379 ALA A N 1
ATOM 2961 C CA . ALA A 1 379 ? 9.084 -0.995 2.289 1.00 93.56 379 ALA A CA 1
ATOM 2962 C C . ALA A 1 379 ? 10.586 -1.231 2.516 1.00 93.56 379 ALA A C 1
ATOM 2964 O O . ALA A 1 379 ? 11.409 -0.620 1.840 1.00 93.56 379 ALA A O 1
ATOM 2965 N N . GLY A 1 380 ? 10.964 -2.111 3.449 1.00 92.12 380 GLY A N 1
ATOM 2966 C CA . GLY A 1 380 ? 12.357 -2.522 3.633 1.00 92.12 380 GLY A CA 1
ATOM 2967 C C . GLY A 1 380 ? 12.872 -3.398 2.488 1.00 92.12 380 GLY A C 1
ATOM 2968 O O . GLY A 1 380 ? 14.033 -3.283 2.101 1.00 92.12 380 GLY A O 1
ATOM 2969 N N . VAL A 1 381 ? 12.005 -4.244 1.925 1.00 91.69 381 VAL A N 1
ATOM 2970 C CA . VAL A 1 381 ? 12.353 -5.154 0.821 1.00 91.69 381 VAL A CA 1
ATOM 2971 C C . VAL A 1 381 ? 12.403 -4.439 -0.531 1.00 91.69 381 VAL A C 1
ATOM 2973 O O . VAL A 1 381 ? 13.243 -4.787 -1.355 1.00 91.69 381 VAL A O 1
ATOM 2976 N N . MET A 1 382 ? 11.531 -3.455 -0.769 1.00 91.56 382 MET A N 1
ATOM 2977 C CA . MET A 1 382 ? 11.392 -2.802 -2.074 1.00 91.56 382 MET A CA 1
ATOM 2978 C C . MET A 1 382 ? 11.154 -1.292 -1.941 1.00 91.56 382 MET A C 1
ATOM 2980 O O . MET A 1 382 ? 10.188 -0.874 -1.296 1.00 91.56 382 MET A O 1
ATOM 2984 N N . VAL A 1 383 ? 11.962 -0.484 -2.641 1.00 91.56 383 VAL A N 1
ATOM 2985 C CA . VAL A 1 383 ? 11.871 0.993 -2.640 1.00 91.56 383 VAL A CA 1
ATOM 2986 C C . VAL A 1 383 ? 10.486 1.481 -3.055 1.00 91.56 383 VAL A C 1
ATOM 2988 O O . VAL A 1 383 ? 9.902 2.334 -2.389 1.00 91.56 383 VAL A O 1
ATOM 2991 N N . ARG A 1 384 ? 9.887 0.891 -4.095 1.00 91.69 384 ARG A N 1
ATOM 2992 C CA . ARG A 1 384 ? 8.549 1.287 -4.568 1.00 91.69 384 ARG A CA 1
ATOM 2993 C C . ARG A 1 384 ? 7.455 1.191 -3.498 1.00 91.69 384 ARG A C 1
ATOM 2995 O O . ARG A 1 384 ? 6.505 1.975 -3.500 1.00 91.69 384 ARG A O 1
ATOM 3002 N N . LEU A 1 385 ? 7.566 0.229 -2.580 1.00 92.81 385 LEU A N 1
ATOM 3003 C CA . LEU A 1 385 ? 6.554 -0.012 -1.547 1.00 92.81 385 LEU A CA 1
ATOM 3004 C C . LEU A 1 385 ? 6.634 0.990 -0.392 1.00 92.81 385 LEU A C 1
ATOM 3006 O O . LEU A 1 385 ? 5.712 1.051 0.425 1.00 92.81 385 LEU A O 1
ATOM 3010 N N . MET A 1 386 ? 7.651 1.853 -0.380 1.00 92.31 386 MET A N 1
ATOM 3011 C CA . MET A 1 386 ? 7.750 2.975 0.546 1.00 92.31 386 MET A CA 1
ATOM 3012 C C . MET A 1 386 ? 6.540 3.915 0.467 1.00 92.31 386 MET A C 1
ATOM 3014 O O . MET A 1 386 ? 6.056 4.381 1.498 1.00 92.31 386 MET A O 1
ATOM 3018 N N . LEU A 1 387 ? 5.950 4.081 -0.723 1.00 93.56 387 LEU A N 1
ATOM 3019 C CA . LEU A 1 387 ? 4.717 4.851 -0.914 1.00 93.56 387 LEU A CA 1
ATOM 3020 C C . LEU A 1 387 ? 3.554 4.330 -0.051 1.00 93.56 387 LEU A C 1
ATOM 3022 O O . LEU A 1 387 ? 2.760 5.113 0.467 1.00 93.56 387 LEU A O 1
ATOM 3026 N N . THR A 1 388 ? 3.455 3.009 0.126 1.00 93.88 388 THR A N 1
ATOM 3027 C CA . THR A 1 388 ? 2.395 2.390 0.940 1.00 93.88 388 THR A CA 1
ATOM 3028 C C . THR A 1 388 ? 2.675 2.491 2.440 1.00 93.88 388 THR A C 1
ATOM 3030 O O . THR A 1 388 ? 1.744 2.510 3.242 1.00 93.88 388 THR A O 1
ATOM 3033 N N . LEU A 1 389 ? 3.940 2.635 2.840 1.00 94.88 389 LEU A N 1
ATOM 3034 C CA . LEU A 1 389 ? 4.317 2.861 4.233 1.00 94.88 389 LEU A CA 1
ATOM 3035 C C . LEU A 1 389 ? 3.964 4.278 4.705 1.00 94.88 389 LEU A C 1
ATOM 3037 O O . LEU A 1 389 ? 3.524 4.447 5.847 1.00 94.88 389 LEU A O 1
ATOM 3041 N N . THR A 1 390 ? 4.123 5.287 3.845 1.00 94.69 390 THR A N 1
ATOM 3042 C CA . THR A 1 390 ? 3.978 6.706 4.212 1.00 94.69 390 THR A CA 1
ATOM 3043 C C . THR A 1 390 ? 2.669 7.026 4.950 1.00 94.69 390 THR A C 1
ATOM 3045 O O . THR A 1 390 ? 2.746 7.609 6.034 1.00 94.69 390 THR A O 1
ATOM 3048 N N . PRO A 1 391 ? 1.470 6.591 4.499 1.00 95.12 391 PRO A N 1
ATOM 3049 C CA . PRO A 1 391 ? 0.229 6.841 5.235 1.00 95.12 391 PRO A CA 1
ATOM 3050 C C . PRO A 1 391 ? 0.229 6.264 6.658 1.00 95.12 391 PRO A C 1
ATOM 3052 O O . PRO A 1 391 ? -0.254 6.914 7.587 1.00 95.12 391 PRO A O 1
ATOM 3055 N N . ALA A 1 392 ? 0.791 5.064 6.853 1.00 93.81 392 ALA A N 1
ATOM 3056 C CA . ALA A 1 392 ? 0.874 4.431 8.171 1.00 93.81 392 ALA A CA 1
ATOM 3057 C C . ALA A 1 392 ? 1.760 5.251 9.118 1.00 93.81 392 ALA A C 1
ATOM 3059 O O . ALA A 1 392 ? 1.391 5.499 10.269 1.00 93.81 392 ALA A O 1
ATOM 3060 N N . VAL A 1 393 ? 2.912 5.699 8.611 1.00 95.44 393 VAL A N 1
ATOM 3061 C CA . VAL A 1 393 ? 3.870 6.522 9.353 1.00 95.44 393 VAL A CA 1
ATOM 3062 C C . VAL A 1 393 ? 3.255 7.866 9.720 1.00 95.44 393 VAL A C 1
ATOM 3064 O O . VAL A 1 393 ? 3.334 8.249 10.883 1.00 95.44 393 VAL A O 1
ATOM 3067 N N . CYS A 1 394 ? 2.579 8.550 8.793 1.00 95.25 394 CYS A N 1
ATOM 3068 C CA . CYS A 1 394 ? 1.926 9.830 9.073 1.00 95.25 394 CYS A CA 1
ATOM 3069 C C . CYS A 1 394 ? 0.856 9.707 10.167 1.00 95.25 394 CYS A C 1
ATOM 3071 O O . CYS A 1 394 ? 0.826 10.524 11.087 1.00 95.25 394 CYS A O 1
ATOM 3073 N N . VAL A 1 395 ? 0.009 8.671 10.113 1.00 94.81 395 VAL A N 1
ATOM 3074 C CA . VAL A 1 395 ? -1.028 8.434 11.133 1.00 94.81 395 VAL A CA 1
ATOM 3075 C C . VAL A 1 395 ? -0.398 8.146 12.496 1.00 94.81 395 VAL A C 1
ATOM 3077 O O . VAL A 1 395 ? -0.781 8.755 13.494 1.00 94.81 395 VAL A O 1
ATOM 3080 N N . LEU A 1 396 ? 0.591 7.250 12.561 1.00 94.81 396 LEU A N 1
ATOM 3081 C CA . LEU A 1 396 ? 1.243 6.887 13.822 1.00 94.81 396 LEU A CA 1
ATOM 3082 C C . LEU A 1 396 ? 2.074 8.035 14.401 1.00 94.81 396 LEU A C 1
ATOM 3084 O O . LEU A 1 396 ? 1.982 8.308 15.598 1.00 94.81 396 LEU A O 1
ATOM 3088 N N . ALA A 1 397 ? 2.840 8.743 13.574 1.00 95.38 397 ALA A N 1
ATOM 3089 C CA . ALA A 1 397 ? 3.579 9.926 13.996 1.00 95.38 397 ALA A CA 1
ATOM 3090 C C . ALA A 1 397 ? 2.621 11.022 14.485 1.00 95.38 397 ALA A C 1
ATOM 3092 O O . ALA A 1 397 ? 2.863 11.611 15.536 1.00 95.38 397 ALA A O 1
ATOM 3093 N N . GLY A 1 398 ? 1.494 11.231 13.795 1.00 94.94 398 GLY A N 1
ATOM 3094 C CA . GLY A 1 398 ? 0.433 12.143 14.222 1.00 94.94 398 GLY A CA 1
ATOM 3095 C C . GLY A 1 398 ? -0.142 11.779 15.593 1.00 94.94 398 GLY A C 1
ATOM 3096 O O . GLY A 1 398 ? -0.259 12.647 16.456 1.00 94.94 398 GLY A O 1
ATOM 3097 N N . ILE A 1 399 ? -0.416 10.493 15.843 1.00 93.50 399 ILE A N 1
ATOM 3098 C CA . ILE A 1 399 ? -0.832 9.991 17.164 1.00 93.50 399 ILE A CA 1
ATOM 3099 C C . ILE A 1 399 ? 0.255 10.259 18.218 1.00 93.50 399 ILE A C 1
ATOM 3101 O O . ILE A 1 399 ? -0.056 10.708 19.322 1.00 93.50 399 ILE A O 1
ATOM 3105 N N . GLY A 1 400 ? 1.527 10.018 17.888 1.00 92.44 400 GLY A N 1
ATOM 3106 C CA . GLY A 1 400 ? 2.662 10.269 18.779 1.00 92.44 400 GLY A CA 1
ATOM 3107 C C . GLY A 1 400 ? 2.798 11.744 19.171 1.00 92.44 400 GLY A C 1
ATOM 3108 O O . GLY A 1 400 ? 2.883 12.064 20.361 1.00 92.44 400 GLY A O 1
ATOM 3109 N N . PHE A 1 401 ? 2.753 12.649 18.191 1.00 92.94 401 PHE A N 1
ATOM 3110 C CA . PHE A 1 401 ? 2.774 14.093 18.432 1.00 92.94 401 PHE A CA 1
ATOM 3111 C C . PHE A 1 401 ? 1.540 14.550 19.213 1.00 92.94 401 PHE A C 1
ATOM 3113 O O . PHE A 1 401 ? 1.687 15.274 20.193 1.00 92.94 401 PHE A O 1
ATOM 3120 N N . SER A 1 402 ? 0.343 14.085 18.846 1.00 92.81 402 SER A N 1
ATOM 3121 C CA . SER A 1 402 ? -0.913 14.451 19.509 1.00 92.81 402 SER A CA 1
ATOM 3122 C C . SER A 1 402 ? -0.923 14.073 20.992 1.00 92.81 402 SER A C 1
ATOM 3124 O O . SER A 1 402 ? -1.201 14.933 21.823 1.00 92.81 402 SER A O 1
ATOM 3126 N N . TYR A 1 403 ? -0.531 12.844 21.352 1.00 89.69 403 TYR A N 1
ATOM 3127 C CA . TYR A 1 403 ? -0.437 12.440 22.763 1.00 89.69 403 TYR A CA 1
ATOM 3128 C C . TYR A 1 403 ? 0.602 13.246 23.542 1.00 89.69 403 TYR A C 1
ATOM 3130 O O . TYR A 1 403 ? 0.432 13.503 24.735 1.00 89.69 403 TYR A O 1
ATOM 3138 N N . THR A 1 404 ? 1.689 13.637 22.877 1.00 88.00 404 THR A N 1
ATOM 3139 C CA . THR A 1 404 ? 2.714 14.475 23.496 1.00 88.00 404 THR A CA 1
ATOM 3140 C C . THR A 1 404 ? 2.153 15.879 23.738 1.00 88.00 404 THR A C 1
ATOM 3142 O O . THR A 1 404 ? 2.190 16.357 24.869 1.00 88.00 404 THR A O 1
ATOM 3145 N N . PHE A 1 405 ? 1.520 16.505 22.744 1.00 88.44 405 PHE A N 1
ATOM 3146 C CA . PHE A 1 405 ? 0.856 17.798 22.927 1.00 88.44 405 PHE A CA 1
ATOM 3147 C C . PHE A 1 405 ? -0.243 17.750 23.996 1.00 88.44 405 PHE A C 1
ATOM 3149 O O . PHE A 1 405 ? -0.251 18.606 24.868 1.00 88.44 405 PHE A O 1
ATOM 3156 N N . GLU A 1 406 ? -1.096 16.723 24.029 1.00 87.44 406 GLU A N 1
ATOM 3157 C CA . GLU A 1 406 ? -2.148 16.580 25.052 1.00 87.44 406 GLU A CA 1
ATOM 3158 C C . GLU A 1 406 ? -1.580 16.528 26.483 1.00 87.44 406 GLU A C 1
ATOM 3160 O O . GLU A 1 406 ? -2.221 16.970 27.439 1.00 87.44 406 GLU A O 1
ATOM 3165 N N . LYS A 1 407 ? -0.370 15.986 26.660 1.00 84.00 407 LYS A N 1
ATOM 3166 C CA . LYS A 1 407 ? 0.268 15.880 27.976 1.00 84.00 407 LYS A CA 1
ATOM 3167 C C . LYS A 1 407 ? 0.934 17.183 28.420 1.00 84.00 407 LYS A C 1
ATOM 3169 O O . LYS A 1 407 ? 0.919 17.483 29.613 1.00 84.00 407 LYS A O 1
ATOM 3174 N N . TYR A 1 408 ? 1.540 17.918 27.490 1.00 82.19 408 TYR A N 1
ATOM 3175 C CA . TYR A 1 408 ? 2.374 19.086 27.799 1.00 82.19 408 TYR A CA 1
ATOM 3176 C C . TYR A 1 408 ? 1.673 20.433 27.561 1.00 82.19 408 TYR A C 1
ATOM 3178 O O . TYR A 1 408 ? 2.058 21.412 28.188 1.00 82.19 408 TYR A O 1
ATOM 3186 N N . LEU A 1 409 ? 0.626 20.480 26.735 1.00 78.31 409 LEU A N 1
ATOM 3187 C CA . LEU A 1 409 ? -0.148 21.677 26.381 1.00 78.31 409 LEU A CA 1
ATOM 3188 C C . LEU A 1 409 ? -1.487 21.751 27.146 1.00 78.31 409 LEU A C 1
ATOM 3190 O O . LEU A 1 409 ? -2.511 22.132 26.588 1.00 78.31 409 LEU A O 1
ATOM 3194 N N . LYS A 1 410 ? -1.518 21.315 28.412 1.00 67.56 410 LYS A N 1
ATOM 3195 C CA . LYS A 1 410 ? -2.679 21.558 29.280 1.00 67.56 410 LYS A CA 1
ATOM 3196 C C . LYS A 1 410 ? -2.530 22.921 29.935 1.00 67.56 410 LYS A C 1
ATOM 3198 O O . LYS A 1 410 ? -1.634 23.091 30.760 1.00 67.56 410 LYS A O 1
ATOM 3203 N N . ASP A 1 411 ? -3.423 23.836 29.583 1.00 57.88 411 ASP A N 1
ATOM 3204 C CA . ASP A 1 411 ? -3.570 25.112 30.271 1.00 57.88 411 ASP A CA 1
ATOM 3205 C C . ASP A 1 411 ? -4.072 24.868 31.701 1.00 57.88 411 ASP A C 1
ATOM 3207 O O . ASP A 1 411 ? -5.114 24.242 31.918 1.00 57.88 411 ASP A O 1
ATOM 3211 N N . ASP A 1 412 ? -3.347 25.397 32.688 1.00 55.84 412 ASP A N 1
ATOM 3212 C CA . ASP A 1 412 ? -3.783 25.430 34.092 1.00 55.84 412 ASP A CA 1
ATOM 3213 C C . ASP A 1 412 ? -4.997 26.380 34.303 1.00 55.84 412 ASP A C 1
ATOM 3215 O O . ASP A 1 412 ? -5.541 26.470 35.405 1.00 55.84 412 ASP A O 1
ATOM 3219 N N . GLU A 1 413 ? -5.494 27.046 33.250 1.00 47.22 413 GLU A N 1
ATOM 3220 C CA . GLU A 1 413 ? -6.577 28.045 33.304 1.00 47.22 413 GLU A CA 1
ATOM 3221 C C . GLU A 1 413 ? -7.956 27.494 33.715 1.00 47.22 413 GLU A C 1
ATOM 3223 O O . GLU A 1 413 ? -8.872 28.262 34.017 1.00 47.22 413 GLU A O 1
ATOM 3228 N N . THR A 1 414 ? -8.140 26.173 33.813 1.00 40.47 414 THR A N 1
ATOM 3229 C CA . THR A 1 414 ? -9.410 25.604 34.310 1.00 40.47 414 THR A CA 1
ATOM 3230 C C . THR A 1 414 ? -9.583 25.685 35.832 1.00 40.47 414 THR A C 1
ATOM 3232 O O . THR A 1 414 ? -10.636 25.291 36.333 1.00 40.47 414 THR A O 1
ATOM 3235 N N . LYS A 1 415 ? -8.619 26.250 36.577 1.00 39.28 415 LYS A N 1
ATOM 3236 C CA . LYS A 1 415 ? -8.754 26.508 38.025 1.00 39.28 415 LYS A CA 1
ATOM 3237 C C . LYS A 1 415 ? -9.121 27.946 38.421 1.00 39.28 415 LYS A C 1
ATOM 3239 O O . LYS A 1 415 ? -9.477 28.144 39.577 1.00 39.28 415 LYS A O 1
ATOM 3244 N N . GLU A 1 416 ? -9.119 28.930 37.516 1.00 35.16 416 GLU A N 1
ATOM 3245 C CA . GLU A 1 416 ? -9.305 30.349 37.902 1.00 35.16 416 GLU A CA 1
ATOM 3246 C C . GLU A 1 416 ? -10.653 30.990 37.517 1.00 35.16 416 GLU A C 1
ATOM 3248 O O . GLU A 1 416 ? -10.912 32.137 37.872 1.00 35.16 416 GLU A O 1
ATOM 3253 N N . ARG A 1 417 ? -11.581 30.271 36.868 1.00 32.34 417 ARG A N 1
ATOM 3254 C CA . ARG A 1 417 ? -12.890 30.843 36.470 1.00 32.34 417 ARG A CA 1
ATOM 3255 C C . ARG A 1 417 ? -14.061 30.629 37.438 1.00 32.34 417 ARG A C 1
ATOM 3257 O O . ARG A 1 417 ? -15.185 30.975 37.090 1.00 32.34 417 ARG A O 1
ATOM 3264 N N . SER A 1 418 ? -13.831 30.134 38.656 1.00 33.00 418 SER A N 1
ATOM 3265 C CA . SER A 1 418 ? -14.900 29.932 39.654 1.00 33.00 418 SER A CA 1
ATOM 3266 C C . SER A 1 418 ? -14.667 30.615 41.007 1.00 33.00 418 SER A C 1
ATOM 3268 O O . SER A 1 418 ? -15.137 30.115 42.025 1.00 33.00 418 SER A O 1
ATOM 3270 N N . GLY A 1 419 ? -13.961 31.747 41.060 1.00 33.84 419 GLY A N 1
ATOM 3271 C CA . GLY A 1 419 ? -13.765 32.435 42.338 1.00 33.84 419 GLY A CA 1
ATOM 3272 C C . GLY A 1 419 ? -13.185 33.836 42.234 1.00 33.84 419 GLY A C 1
ATOM 3273 O O . GLY A 1 419 ? -12.017 34.034 42.538 1.00 33.84 419 GLY A O 1
ATOM 3274 N N . SER A 1 420 ? -13.997 34.826 41.862 1.00 25.91 420 SER A N 1
ATOM 3275 C CA . SER A 1 420 ? -13.687 36.230 42.170 1.00 25.91 420 SER A CA 1
ATOM 3276 C C . SER A 1 420 ? -14.929 37.121 42.138 1.00 25.91 420 SER A C 1
ATOM 3278 O O . SER A 1 420 ? -15.070 38.029 41.325 1.00 25.91 420 SER A O 1
ATOM 3280 N N . THR A 1 421 ? -15.847 36.917 43.084 1.00 28.42 421 THR A N 1
ATOM 3281 C CA . THR A 1 421 ? -16.681 38.028 43.570 1.00 28.42 421 THR A CA 1
ATOM 3282 C C . THR A 1 421 ? -17.034 37.827 45.041 1.00 28.42 421 THR A C 1
ATOM 3284 O O . THR A 1 421 ? -18.113 37.353 45.365 1.00 28.42 421 THR A O 1
ATOM 3287 N N . SER A 1 422 ? -16.128 38.215 45.941 1.00 27.30 422 SER A N 1
ATOM 3288 C CA . SER A 1 422 ? -16.492 38.596 47.313 1.00 27.30 422 SER A CA 1
ATOM 3289 C C . SER A 1 422 ? -15.350 39.361 47.990 1.00 27.30 422 SER A C 1
ATOM 3291 O O . SER A 1 422 ? -14.351 38.791 48.416 1.00 27.30 422 SER A O 1
ATOM 3293 N N . SER A 1 423 ? -15.521 40.683 48.003 1.00 27.30 423 SER A N 1
ATOM 3294 C CA . SER A 1 423 ? -15.320 41.605 49.131 1.00 27.30 423 SER A CA 1
ATOM 3295 C C . SER A 1 423 ? -14.305 41.273 50.235 1.00 27.30 423 SER A C 1
ATOM 3297 O O . SER A 1 423 ? -14.464 40.334 51.009 1.00 27.30 423 SER A O 1
ATOM 3299 N N . ASN A 1 424 ? -13.377 42.222 50.398 1.00 26.62 424 ASN A N 1
ATOM 3300 C CA . ASN A 1 424 ? -12.640 42.556 51.616 1.00 26.62 424 ASN A CA 1
ATOM 3301 C C . ASN A 1 424 ? -13.474 42.429 52.904 1.00 26.62 424 ASN A C 1
ATOM 3303 O O . ASN A 1 424 ? -14.362 43.251 53.121 1.00 26.62 424 ASN A O 1
ATOM 3307 N N . VAL A 1 425 ? -13.078 41.533 53.811 1.00 27.86 425 VAL A N 1
ATOM 3308 C CA . VAL A 1 425 ? -13.223 41.723 55.263 1.00 27.86 425 VAL A CA 1
ATOM 3309 C C . VAL A 1 425 ? -11.979 41.148 55.941 1.00 27.86 425 VAL A C 1
ATOM 3311 O O . VAL A 1 425 ? -11.636 39.981 55.769 1.00 27.86 425 VAL A O 1
ATOM 3314 N N . LYS A 1 426 ? -11.271 42.013 56.672 1.00 29.77 426 LYS A N 1
ATOM 3315 C CA . LYS A 1 426 ? -10.248 41.643 57.650 1.00 29.77 426 LYS A CA 1
ATOM 3316 C C . LYS A 1 426 ? -10.961 41.096 58.882 1.00 29.77 426 LYS A C 1
ATOM 3318 O O . LYS A 1 426 ? -11.821 41.803 59.386 1.00 29.77 426 LYS A O 1
ATOM 3323 N N . ASP A 1 427 ? -10.525 39.956 59.407 1.00 27.05 427 ASP A N 1
ATOM 3324 C CA . ASP A 1 427 ? -10.583 39.718 60.848 1.00 27.05 427 ASP A CA 1
ATOM 3325 C C . ASP A 1 427 ? -9.451 38.792 61.306 1.00 27.05 427 ASP A C 1
ATOM 3327 O O . ASP A 1 427 ? -9.178 37.734 60.739 1.00 27.05 427 ASP A O 1
ATOM 3331 N N . GLU A 1 428 ? -8.747 39.273 62.326 1.00 28.03 428 GLU A N 1
ATOM 3332 C CA . GLU A 1 428 ? -7.688 38.596 63.059 1.00 28.03 428 GLU A CA 1
ATOM 3333 C C . GLU A 1 428 ? -8.285 37.564 64.032 1.00 28.03 428 GLU A C 1
ATOM 3335 O O . GLU A 1 428 ? -9.247 37.886 64.726 1.00 28.03 428 GLU A O 1
ATOM 3340 N N . LYS A 1 429 ? -7.639 36.395 64.193 1.00 26.61 429 LYS A N 1
ATOM 3341 C CA . LYS A 1 429 ? -7.045 35.891 65.461 1.00 26.61 429 LYS A CA 1
ATOM 3342 C C . LYS A 1 429 ? -7.015 34.359 65.610 1.00 26.61 429 LYS A C 1
ATOM 3344 O O . LYS A 1 429 ? -7.989 33.664 65.364 1.00 26.61 429 LYS A O 1
ATOM 3349 N N . LEU A 1 430 ? -5.911 33.939 66.247 1.00 25.06 430 LEU A N 1
ATOM 3350 C CA . LEU A 1 430 ? -5.765 32.857 67.239 1.00 25.06 430 LEU A CA 1
ATOM 3351 C C . LEU A 1 430 ? -5.726 31.393 66.747 1.00 25.06 430 LEU A C 1
ATOM 3353 O O . LEU A 1 430 ? -6.750 30.734 66.633 1.00 25.06 430 LEU A O 1
ATOM 3357 N N . TYR A 1 431 ? -4.521 30.822 66.608 1.00 29.58 431 TYR A N 1
ATOM 3358 C CA . TYR A 1 431 ? -3.842 30.053 67.673 1.00 29.58 431 TYR A CA 1
ATOM 3359 C C . TYR A 1 431 ? -2.494 29.492 67.180 1.00 29.58 431 TYR A C 1
ATOM 3361 O O . TYR A 1 431 ? -2.439 28.691 66.250 1.00 29.58 431 TYR A O 1
ATOM 3369 N N . ASP A 1 432 ? -1.417 29.865 67.875 1.00 30.75 432 ASP A N 1
ATOM 3370 C CA . ASP A 1 432 ? -0.111 29.205 67.827 1.00 30.75 432 ASP A CA 1
ATOM 3371 C C . ASP A 1 432 ? -0.150 27.856 68.561 1.00 30.75 432 ASP A C 1
ATOM 3373 O O . ASP A 1 432 ? -0.591 27.777 69.711 1.00 30.75 432 ASP A O 1
ATOM 3377 N N . LYS A 1 433 ? 0.432 26.816 67.951 1.00 31.12 433 LYS A N 1
ATOM 3378 C CA . LYS A 1 433 ? 1.109 25.722 68.668 1.00 31.12 433 LYS A CA 1
ATOM 3379 C C . LYS A 1 433 ? 2.322 25.238 67.859 1.00 31.12 433 LYS A C 1
ATOM 3381 O O . LYS A 1 433 ? 2.137 24.744 66.749 1.00 31.12 433 LYS A O 1
ATOM 3386 N N . PRO A 1 434 ? 3.548 25.284 68.413 1.00 33.28 434 PRO A N 1
ATOM 3387 C CA . PRO A 1 434 ? 4.722 24.694 67.788 1.00 33.28 434 PRO A CA 1
ATOM 3388 C C . PRO A 1 434 ? 4.948 23.288 68.352 1.00 33.28 434 PRO A C 1
ATOM 3390 O O . PRO A 1 434 ? 5.240 23.141 69.537 1.00 33.28 434 PRO A O 1
ATOM 3393 N N . VAL A 1 435 ? 4.859 22.233 67.534 1.00 28.41 435 VAL A N 1
ATOM 3394 C CA . VAL A 1 435 ? 5.339 20.904 67.956 1.00 28.41 435 VAL A CA 1
ATOM 3395 C C . VAL A 1 435 ? 6.080 20.178 66.829 1.00 28.41 435 VAL A C 1
ATOM 3397 O O . VAL A 1 435 ? 5.491 19.607 65.924 1.00 28.41 435 VAL A O 1
ATOM 3400 N N . LYS A 1 436 ? 7.409 20.216 66.984 1.00 27.75 436 LYS A N 1
ATOM 3401 C CA . LYS A 1 436 ? 8.440 19.202 66.702 1.00 27.75 436 LYS A CA 1
ATOM 3402 C C . LYS A 1 436 ? 8.413 18.432 65.373 1.00 27.75 436 LYS A C 1
ATOM 3404 O O . LYS A 1 436 ? 7.669 17.480 65.178 1.00 27.75 436 LYS A O 1
ATOM 3409 N N . ASN A 1 437 ? 9.458 18.726 64.595 1.00 28.27 437 ASN A N 1
ATOM 3410 C CA . ASN A 1 437 ? 10.156 17.814 63.691 1.00 28.27 437 ASN A CA 1
ATOM 3411 C C . ASN A 1 437 ? 10.236 16.377 64.236 1.00 28.27 437 ASN A C 1
ATOM 3413 O O . ASN A 1 437 ? 11.019 16.094 65.144 1.00 28.27 437 ASN A O 1
ATOM 3417 N N . VAL A 1 438 ? 9.516 15.461 63.594 1.00 28.22 438 VAL A N 1
ATOM 3418 C CA . VAL A 1 438 ? 9.865 14.040 63.555 1.00 28.22 438 VAL A CA 1
ATOM 3419 C C . VAL A 1 438 ? 10.075 13.690 62.088 1.00 28.22 438 VAL A C 1
ATOM 3421 O O . VAL A 1 438 ? 9.133 13.599 61.306 1.00 28.22 438 VAL A O 1
ATOM 3424 N N . LYS A 1 439 ? 11.345 13.534 61.702 1.00 32.59 439 LYS A N 1
ATOM 3425 C CA . LYS A 1 439 ? 11.723 12.926 60.426 1.00 32.59 439 LYS A CA 1
ATOM 3426 C C . LYS A 1 439 ? 11.267 11.468 60.455 1.00 32.59 439 LYS A C 1
ATOM 3428 O O . LYS A 1 439 ? 11.908 10.644 61.098 1.00 32.59 439 LYS A O 1
ATOM 3433 N N . SER A 1 440 ? 10.197 11.166 59.733 1.00 24.59 440 SER A N 1
ATOM 3434 C CA . SER A 1 440 ? 9.841 9.809 59.332 1.00 24.59 440 SER A CA 1
ATOM 3435 C C . SER A 1 440 ? 9.923 9.738 57.811 1.00 24.59 440 SER A C 1
ATOM 3437 O O . SER A 1 440 ? 9.082 10.281 57.097 1.00 24.59 440 SER A O 1
ATOM 3439 N N . LYS A 1 441 ? 11.002 9.123 57.316 1.00 30.06 441 LYS A N 1
ATOM 3440 C CA . LYS A 1 441 ? 11.086 8.629 55.943 1.00 30.06 441 LYS A CA 1
ATOM 3441 C C . LYS A 1 441 ? 10.113 7.457 55.839 1.00 30.06 441 LYS A C 1
ATOM 3443 O O . LYS A 1 441 ? 10.423 6.383 56.341 1.00 30.06 441 LYS A O 1
ATOM 3448 N N . THR A 1 442 ? 9.000 7.650 55.142 1.00 25.19 442 THR A N 1
ATOM 3449 C CA . THR A 1 442 ? 8.261 6.532 54.552 1.00 25.19 442 THR A CA 1
ATOM 3450 C C . THR A 1 442 ? 7.727 6.963 53.198 1.00 25.19 442 THR A C 1
ATOM 3452 O O . THR A 1 442 ? 7.047 7.973 53.062 1.00 25.19 442 THR A O 1
ATOM 3455 N N . SER A 1 443 ? 8.159 6.204 52.204 1.00 27.36 443 SER A N 1
ATOM 3456 C CA . SER A 1 443 ? 7.883 6.276 50.780 1.00 27.36 443 SER A CA 1
ATOM 3457 C C . SER A 1 443 ? 6.389 6.218 50.473 1.00 27.36 443 SER A C 1
ATOM 3459 O O . SER A 1 443 ? 5.759 5.171 50.607 1.00 27.36 443 SER A O 1
ATOM 3461 N N . SER A 1 444 ? 5.853 7.335 49.996 1.00 26.12 444 SER A N 1
ATOM 3462 C CA . SER A 1 444 ? 4.642 7.392 49.187 1.00 26.12 444 SER A CA 1
ATOM 3463 C C . SER A 1 444 ? 5.062 7.586 47.729 1.00 26.12 444 SER A C 1
ATOM 3465 O O . SER A 1 444 ? 5.260 8.713 47.277 1.00 26.12 444 SER A O 1
ATOM 3467 N N . GLU A 1 445 ? 5.235 6.478 47.007 1.00 27.31 445 GLU A N 1
ATOM 3468 C CA . GLU A 1 445 ? 5.204 6.467 45.542 1.00 27.31 445 GLU A CA 1
ATOM 3469 C C . GLU A 1 445 ? 3.755 6.707 45.097 1.00 27.31 445 GLU A C 1
ATOM 3471 O O . GLU A 1 445 ? 2.975 5.786 44.875 1.00 27.31 445 GLU A O 1
ATOM 3476 N N . GLY A 1 446 ? 3.380 7.981 45.034 1.00 26.97 446 GLY A N 1
ATOM 3477 C CA . GLY A 1 446 ? 2.332 8.465 44.150 1.00 26.97 446 GLY A CA 1
ATOM 3478 C C . GLY A 1 446 ? 3.021 9.255 43.048 1.00 26.97 446 GLY A C 1
ATOM 3479 O O . GLY A 1 446 ? 3.652 10.271 43.334 1.00 26.97 446 GLY A O 1
ATOM 3480 N N . GLU A 1 447 ? 2.958 8.770 41.808 1.00 31.00 447 GLU A N 1
ATOM 3481 C CA . GLU A 1 447 ? 3.412 9.495 40.620 1.00 31.00 447 GLU A CA 1
ATOM 3482 C C . GLU A 1 447 ? 2.583 10.779 40.422 1.00 31.00 447 GLU A C 1
ATOM 3484 O O . GLU A 1 447 ? 1.669 10.835 39.606 1.00 31.00 447 GLU A O 1
ATOM 3489 N N . GLU A 1 448 ? 2.939 11.847 41.129 1.00 35.59 448 GLU A N 1
ATOM 3490 C CA . GLU A 1 448 ? 2.676 13.223 40.711 1.00 35.59 448 GLU A CA 1
ATOM 3491 C C . GLU A 1 448 ? 4.011 13.885 40.364 1.00 35.59 448 GLU A C 1
ATOM 3493 O O . GLU A 1 448 ? 4.529 14.751 41.065 1.00 35.59 448 GLU A O 1
ATOM 3498 N N . ASN A 1 449 ? 4.582 13.488 39.224 1.00 35.88 449 ASN A N 1
ATOM 3499 C CA . ASN A 1 449 ? 5.584 14.311 38.555 1.00 35.88 449 ASN A CA 1
ATOM 3500 C C . ASN A 1 449 ? 4.866 15.500 37.906 1.00 35.88 449 ASN A C 1
ATOM 3502 O O . ASN A 1 449 ? 4.588 15.512 36.704 1.00 35.88 449 ASN A O 1
ATOM 3506 N N . GLY A 1 450 ? 4.552 16.509 38.718 1.00 46.59 450 GLY A N 1
ATOM 3507 C CA . GLY A 1 450 ? 4.211 17.843 38.247 1.00 46.59 450 GLY A CA 1
ATOM 3508 C C . GLY A 1 450 ? 5.415 18.437 37.522 1.00 46.59 450 GLY A C 1
ATOM 3509 O O . GLY A 1 450 ? 6.237 19.120 38.121 1.00 46.59 450 GLY A O 1
ATOM 3510 N N . ILE A 1 451 ? 5.549 18.137 36.228 1.00 60.00 451 ILE A N 1
ATOM 3511 C CA . ILE A 1 451 ? 6.549 18.753 35.349 1.00 60.00 451 ILE A CA 1
ATOM 3512 C C . ILE A 1 451 ? 6.375 20.267 35.466 1.00 60.00 451 ILE A C 1
ATOM 3514 O O . ILE A 1 451 ? 5.259 20.752 35.255 1.00 60.00 451 ILE A O 1
ATOM 3518 N N . SER A 1 452 ? 7.445 20.981 35.830 1.00 68.25 452 SER A N 1
ATOM 3519 C CA . SER A 1 452 ? 7.408 22.430 36.040 1.00 68.25 452 SER A CA 1
ATOM 3520 C C . SER A 1 452 ? 6.888 23.138 34.787 1.00 68.25 452 SER A C 1
ATOM 3522 O O . SER A 1 452 ? 7.208 22.737 33.666 1.00 68.25 452 SER A O 1
ATOM 3524 N N . SER A 1 453 ? 6.069 24.179 34.970 1.00 74.62 453 SER A N 1
ATOM 3525 C CA . SER A 1 453 ? 5.411 24.903 33.868 1.00 74.62 453 SER A CA 1
ATOM 3526 C C . SER A 1 453 ? 6.411 25.327 32.777 1.00 74.62 453 SER A C 1
ATOM 3528 O O . SER A 1 453 ? 6.206 25.051 31.598 1.00 74.62 453 SER A O 1
ATOM 3530 N N . ASN A 1 454 ? 7.591 25.812 33.180 1.00 80.69 454 ASN A N 1
ATOM 3531 C CA . ASN A 1 454 ? 8.682 26.167 32.265 1.00 80.69 454 ASN A CA 1
ATOM 3532 C C . ASN A 1 454 ? 9.152 24.995 31.384 1.00 80.69 454 ASN A C 1
ATOM 3534 O O . ASN A 1 454 ? 9.413 25.182 30.199 1.00 80.69 454 ASN A O 1
ATOM 3538 N N . VAL A 1 455 ? 9.248 23.779 31.933 1.00 82.56 455 VAL A N 1
ATOM 3539 C CA . VAL A 1 455 ? 9.669 22.590 31.172 1.00 82.56 455 VAL A CA 1
ATOM 3540 C C . VAL A 1 455 ? 8.594 22.177 30.168 1.00 82.56 455 VAL A C 1
ATOM 3542 O O . VAL A 1 455 ? 8.932 21.780 29.055 1.00 82.56 455 VAL A O 1
ATOM 3545 N N . ARG A 1 456 ? 7.307 22.318 30.508 1.00 82.19 456 ARG A N 1
ATOM 3546 C CA . ARG A 1 456 ? 6.208 22.041 29.568 1.00 82.19 456 ARG A CA 1
ATOM 3547 C C . ARG A 1 456 ? 6.247 22.987 28.369 1.00 82.19 456 ARG A C 1
ATOM 3549 O O . ARG A 1 456 ? 6.196 22.519 27.233 1.00 82.19 456 ARG A O 1
ATOM 3556 N N . THR A 1 457 ? 6.435 24.283 28.616 1.00 82.69 457 THR A N 1
ATOM 3557 C CA . THR A 1 457 ? 6.546 25.301 27.562 1.00 82.69 457 THR A CA 1
ATOM 3558 C C . THR A 1 457 ? 7.767 25.069 26.673 1.00 82.69 457 THR A C 1
ATOM 3560 O O . THR A 1 457 ? 7.652 25.120 25.451 1.00 82.69 457 THR A O 1
ATOM 3563 N N . ILE A 1 458 ? 8.926 24.735 27.255 1.00 87.50 458 ILE A N 1
ATOM 3564 C CA . ILE A 1 458 ? 10.139 24.410 26.484 1.00 87.50 458 ILE A CA 1
ATOM 3565 C C . ILE A 1 458 ? 9.906 23.189 25.583 1.00 87.50 458 ILE A C 1
ATOM 3567 O O . ILE A 1 458 ? 10.248 23.226 24.402 1.00 87.50 458 ILE A O 1
ATOM 3571 N N . ILE A 1 459 ? 9.293 22.123 26.107 1.00 86.81 459 ILE A N 1
ATOM 3572 C CA . ILE A 1 459 ? 8.985 20.917 25.324 1.00 86.81 459 ILE A CA 1
ATOM 3573 C C . ILE A 1 459 ? 8.015 21.243 24.182 1.00 86.81 459 ILE A C 1
ATOM 3575 O O . ILE A 1 459 ? 8.238 20.801 23.057 1.00 86.81 459 ILE A O 1
ATOM 3579 N N . ALA A 1 460 ? 6.979 22.047 24.433 1.00 85.62 460 ALA A N 1
ATOM 3580 C CA . ALA A 1 460 ? 6.040 22.468 23.396 1.00 85.62 460 ALA A CA 1
ATOM 3581 C C . ALA A 1 460 ? 6.735 23.260 22.274 1.00 85.62 460 ALA A C 1
ATOM 3583 O O . ALA A 1 460 ? 6.515 22.970 21.099 1.00 85.62 460 ALA A O 1
ATOM 3584 N N . ILE A 1 461 ? 7.629 24.196 22.619 1.00 89.00 461 ILE A N 1
ATOM 3585 C CA . ILE A 1 461 ? 8.415 24.963 21.639 1.00 89.00 461 ILE A CA 1
ATOM 3586 C C . ILE A 1 461 ? 9.303 24.032 20.804 1.00 89.00 461 ILE A C 1
ATOM 3588 O O . ILE A 1 461 ? 9.319 24.148 19.581 1.00 89.00 461 ILE A O 1
ATOM 3592 N N . ILE A 1 462 ? 9.998 23.078 21.433 1.00 90.19 462 ILE A N 1
ATOM 3593 C CA . ILE A 1 462 ? 10.848 22.107 20.723 1.00 90.19 462 ILE A CA 1
ATOM 3594 C C . ILE A 1 462 ? 10.028 21.288 19.716 1.00 90.19 462 ILE A C 1
ATOM 3596 O O . ILE A 1 462 ? 10.456 21.103 18.577 1.00 90.19 462 ILE A O 1
ATOM 3600 N N . LEU A 1 463 ? 8.834 20.825 20.101 1.00 89.50 463 LEU A N 1
ATOM 3601 C CA . LEU A 1 463 ? 7.958 20.072 19.198 1.00 89.50 463 LEU A CA 1
ATOM 3602 C C . LEU A 1 463 ? 7.507 20.917 18.003 1.00 89.50 463 LEU A C 1
ATOM 3604 O O . LEU A 1 463 ? 7.501 20.421 16.879 1.00 89.50 463 LEU A O 1
ATOM 3608 N N . VAL A 1 464 ? 7.179 22.193 18.221 1.00 90.56 464 VAL A N 1
ATOM 3609 C CA . VAL A 1 464 ? 6.832 23.120 17.133 1.00 90.56 464 VAL A CA 1
ATOM 3610 C C . VAL A 1 464 ? 8.024 23.344 16.200 1.00 90.56 464 VAL A C 1
ATOM 3612 O O . VAL A 1 464 ? 7.853 23.302 14.984 1.00 90.56 464 VAL A O 1
ATOM 3615 N N . VAL A 1 465 ? 9.238 23.509 16.735 1.00 93.56 465 VAL A N 1
ATOM 3616 C CA . VAL A 1 465 ? 10.458 23.635 15.920 1.00 93.56 465 VAL A CA 1
ATOM 3617 C C . VAL A 1 465 ? 10.670 22.394 15.052 1.00 93.56 465 VAL A C 1
ATOM 3619 O O . VAL A 1 465 ? 10.943 22.535 13.862 1.00 93.56 465 VAL A O 1
ATOM 3622 N N . PHE A 1 466 ? 10.476 21.185 15.589 1.00 92.88 466 PHE A N 1
ATOM 3623 C CA . PHE A 1 466 ? 10.567 19.961 14.787 1.00 92.88 466 PHE A CA 1
ATOM 3624 C C . PHE A 1 466 ? 9.535 19.903 13.654 1.00 92.88 466 PHE A C 1
ATOM 3626 O O . PHE A 1 466 ? 9.865 19.462 12.553 1.00 92.88 466 PHE A O 1
ATOM 3633 N N . LEU A 1 467 ? 8.307 20.374 13.886 1.00 93.75 467 LEU A N 1
ATOM 3634 C CA . LEU A 1 467 ? 7.288 20.456 12.836 1.00 93.75 467 LEU A CA 1
ATOM 3635 C C . LEU A 1 467 ? 7.650 21.493 11.762 1.00 93.75 467 LEU A C 1
ATOM 3637 O O . LEU A 1 467 ? 7.453 21.237 10.577 1.00 93.75 467 LEU A O 1
ATOM 3641 N N . LEU A 1 468 ? 8.230 22.632 12.147 1.00 95.19 468 LEU A N 1
ATOM 3642 C CA . LEU A 1 468 ? 8.720 23.629 11.190 1.00 95.19 468 LEU A CA 1
ATOM 3643 C C . LEU A 1 468 ? 9.891 23.086 10.359 1.00 95.19 468 LEU A C 1
ATOM 3645 O O . LEU A 1 468 ? 9.897 23.242 9.138 1.00 95.19 468 LEU A O 1
ATOM 3649 N N . MET A 1 469 ? 10.842 22.391 10.990 1.00 95.00 469 MET A N 1
ATOM 3650 C CA . MET A 1 469 ? 11.942 21.722 10.285 1.00 95.00 469 MET A CA 1
ATOM 3651 C C . MET A 1 469 ? 11.431 20.679 9.289 1.00 95.00 469 MET A C 1
ATOM 3653 O O . MET A 1 469 ? 11.943 20.607 8.175 1.00 95.00 469 MET A O 1
ATOM 3657 N N . PHE A 1 470 ? 10.390 19.922 9.649 1.00 95.75 470 PHE A N 1
ATOM 3658 C CA . PHE A 1 470 ? 9.750 18.972 8.742 1.00 95.75 470 PHE A CA 1
ATOM 3659 C C . PHE A 1 470 ? 9.207 19.647 7.476 1.00 95.75 470 PHE A C 1
ATOM 3661 O O . PHE A 1 470 ? 9.446 19.149 6.378 1.00 95.75 470 PHE A O 1
ATOM 3668 N N . VAL A 1 471 ? 8.539 20.798 7.604 1.00 96.56 471 VAL A N 1
ATOM 3669 C CA . VAL A 1 471 ? 8.016 21.549 6.448 1.00 96.56 471 VAL A CA 1
ATOM 3670 C C . VAL A 1 471 ? 9.149 22.053 5.550 1.00 96.56 471 VAL A C 1
ATOM 3672 O O . VAL A 1 471 ? 9.064 21.928 4.327 1.00 96.56 471 VAL A O 1
ATOM 3675 N N . VAL A 1 472 ? 10.225 22.586 6.139 1.00 96.69 472 VAL A N 1
ATOM 3676 C CA . VAL A 1 472 ? 11.400 23.053 5.382 1.00 96.69 472 VAL A CA 1
ATOM 3677 C C . VAL A 1 472 ? 12.065 21.894 4.641 1.00 96.69 472 VAL A C 1
ATOM 3679 O O . VAL A 1 472 ? 12.321 22.008 3.444 1.00 96.69 472 VAL A O 1
ATOM 3682 N N . HIS A 1 473 ? 12.287 20.764 5.318 1.00 96.00 473 HIS A N 1
ATOM 3683 C CA . HIS A 1 473 ? 12.865 19.557 4.721 1.00 96.00 473 HIS A CA 1
ATOM 3684 C C . HIS A 1 473 ? 12.003 19.026 3.574 1.00 96.00 473 HIS A C 1
ATOM 3686 O O . HIS A 1 473 ? 12.512 18.826 2.475 1.00 96.00 473 HIS A O 1
ATOM 3692 N N . ALA A 1 474 ? 10.695 18.860 3.792 1.00 95.25 474 ALA A N 1
ATOM 3693 C CA . ALA A 1 474 ? 9.778 18.364 2.768 1.00 95.25 474 ALA A CA 1
ATOM 3694 C C . ALA A 1 474 ? 9.750 19.280 1.533 1.00 95.25 474 ALA A C 1
ATOM 3696 O O . ALA A 1 474 ? 9.779 18.795 0.401 1.00 95.25 474 ALA A O 1
ATOM 3697 N N . THR A 1 475 ? 9.762 20.601 1.738 1.00 96.25 475 THR A N 1
ATOM 3698 C CA . THR A 1 475 ? 9.807 21.586 0.645 1.00 96.25 475 THR A CA 1
ATOM 3699 C C . THR A 1 475 ? 11.126 21.503 -0.123 1.00 96.25 475 THR A C 1
ATOM 3701 O O . THR A 1 475 ? 11.127 21.463 -1.352 1.00 96.25 475 THR A O 1
ATOM 3704 N N . TYR A 1 476 ? 12.250 21.419 0.593 1.00 95.75 476 TYR A N 1
ATOM 3705 C CA . TYR A 1 476 ? 13.583 21.310 0.003 1.00 95.75 476 TYR A CA 1
ATOM 3706 C C . TYR A 1 476 ? 13.746 20.026 -0.821 1.00 95.75 476 TYR A C 1
ATOM 3708 O O . TYR A 1 476 ? 14.175 20.083 -1.972 1.00 95.75 476 TYR A O 1
ATOM 3716 N N . VAL A 1 477 ? 13.369 18.875 -0.256 1.00 95.31 477 VAL A N 1
ATOM 3717 C CA . VAL A 1 477 ? 13.465 17.571 -0.925 1.00 95.31 477 VAL A CA 1
ATOM 3718 C C . VAL A 1 477 ? 12.568 17.522 -2.159 1.00 95.31 477 VAL A C 1
ATOM 3720 O O . VAL A 1 477 ? 13.012 17.100 -3.226 1.00 95.31 477 VAL A O 1
ATOM 3723 N N . THR A 1 478 ? 11.335 18.021 -2.049 1.00 94.81 478 THR A N 1
ATOM 3724 C CA . THR A 1 478 ? 10.413 18.079 -3.190 1.00 94.81 478 THR A CA 1
ATOM 3725 C C . THR A 1 478 ? 10.990 18.931 -4.318 1.00 94.81 478 THR A C 1
ATOM 3727 O O . THR A 1 478 ? 10.993 18.485 -5.461 1.00 94.81 478 THR A O 1
ATOM 3730 N N . SER A 1 479 ? 11.522 20.115 -3.993 1.00 92.44 479 SER A N 1
ATOM 3731 C CA . SER A 1 479 ? 12.033 21.076 -4.977 1.00 92.44 479 SER A CA 1
ATOM 3732 C C . SER A 1 479 ? 13.353 20.671 -5.639 1.00 92.44 479 SER A C 1
ATOM 3734 O O . SER A 1 479 ? 13.626 21.126 -6.747 1.00 92.44 479 SER A O 1
ATOM 3736 N N . ASN A 1 480 ? 14.210 19.909 -4.956 1.00 89.19 480 ASN A N 1
ATOM 3737 C CA . ASN A 1 480 ? 15.560 19.620 -5.454 1.00 89.19 480 ASN A CA 1
ATOM 3738 C C . ASN A 1 480 ? 15.743 18.179 -5.931 1.00 89.19 480 ASN A C 1
ATOM 3740 O O . ASN A 1 480 ? 16.597 17.943 -6.779 1.00 89.19 480 ASN A O 1
ATOM 3744 N N . ALA A 1 481 ? 14.978 17.225 -5.395 1.00 89.25 481 ALA A N 1
ATOM 3745 C CA . ALA A 1 481 ? 15.155 15.807 -5.699 1.00 89.25 481 ALA A CA 1
ATOM 3746 C C . ALA A 1 481 ? 14.047 15.269 -6.610 1.00 89.25 481 ALA A C 1
ATOM 3748 O O . ALA A 1 481 ? 14.334 14.666 -7.639 1.00 89.25 481 ALA A O 1
ATOM 3749 N N . TYR A 1 482 ? 12.779 15.494 -6.247 1.00 90.38 482 TYR A N 1
ATOM 3750 C CA . TYR A 1 482 ? 11.652 14.876 -6.953 1.00 90.38 482 TYR A CA 1
ATOM 3751 C C . TYR A 1 482 ? 11.127 15.698 -8.133 1.00 90.38 482 TYR A C 1
ATOM 3753 O O . TYR A 1 482 ? 10.587 15.127 -9.078 1.00 90.38 482 TYR A O 1
ATOM 3761 N N . SER A 1 483 ? 11.283 17.025 -8.123 1.00 91.12 483 SER A N 1
ATOM 3762 C CA . SER A 1 483 ? 10.869 17.882 -9.239 1.00 91.12 483 SER A CA 1
ATOM 3763 C C . SER A 1 483 ? 11.956 17.998 -10.314 1.00 91.12 483 SER A C 1
ATOM 3765 O O . SER A 1 483 ? 12.503 19.080 -10.535 1.00 91.12 483 SER A O 1
ATOM 3767 N N . HIS A 1 484 ? 12.266 16.887 -10.987 1.00 81.75 484 HIS A N 1
ATOM 3768 C CA . HIS A 1 484 ? 13.199 16.858 -12.117 1.00 81.75 484 HIS A CA 1
ATOM 3769 C C . HIS A 1 484 ? 12.578 16.129 -13.324 1.00 81.75 484 HIS A C 1
ATOM 3771 O O . HIS A 1 484 ? 12.196 14.965 -13.193 1.00 81.75 484 HIS A O 1
ATOM 3777 N N . PRO A 1 485 ? 12.423 16.781 -14.493 1.00 87.75 485 PRO A N 1
ATOM 3778 C CA . PRO A 1 485 ? 11.868 16.128 -15.676 1.00 87.75 485 PRO A CA 1
ATOM 3779 C C . PRO A 1 485 ? 12.863 15.119 -16.264 1.00 87.75 485 PRO A C 1
ATOM 3781 O O . PRO A 1 485 ? 14.043 15.413 -16.396 1.00 87.75 485 PRO A O 1
ATOM 3784 N N . SER A 1 486 ? 12.385 13.938 -16.664 1.00 85.31 486 SER A N 1
ATOM 3785 C CA . SER A 1 486 ? 13.237 12.907 -17.290 1.00 85.31 486 SER A CA 1
ATOM 3786 C C . SER A 1 486 ? 13.320 13.007 -18.818 1.00 85.31 486 SER A C 1
ATOM 3788 O O . SER A 1 486 ? 14.179 12.376 -19.415 1.00 85.31 486 SER A O 1
ATOM 3790 N N . VAL A 1 487 ? 12.416 13.763 -19.452 1.00 86.44 487 VAL A N 1
ATOM 3791 C CA . VAL A 1 487 ? 12.384 13.956 -20.918 1.00 86.44 487 VAL A CA 1
ATOM 3792 C C . VAL A 1 487 ? 13.363 15.041 -21.355 1.00 86.44 487 VAL A C 1
ATOM 3794 O O . VAL A 1 487 ? 13.988 14.935 -22.401 1.00 86.44 487 VAL A O 1
ATOM 3797 N N . VAL A 1 488 ? 13.468 16.096 -20.552 1.00 87.44 488 VAL A N 1
ATOM 3798 C CA . VAL A 1 488 ? 14.284 17.270 -20.839 1.00 87.44 488 VAL A CA 1
ATOM 3799 C C . VAL A 1 488 ? 15.419 17.280 -19.833 1.00 87.44 488 VAL A C 1
ATOM 3801 O O . VAL A 1 488 ? 15.169 17.440 -18.638 1.00 87.44 488 VAL A O 1
ATOM 3804 N N . LEU A 1 489 ? 16.648 17.107 -20.305 1.00 85.62 489 LEU A N 1
ATOM 3805 C CA . LEU A 1 489 ? 17.816 17.086 -19.437 1.00 85.62 489 LEU A CA 1
ATOM 3806 C C . LEU A 1 489 ? 18.229 18.519 -19.100 1.00 85.62 489 LEU A C 1
ATOM 3808 O O . LEU A 1 489 ? 18.231 19.411 -19.949 1.00 85.62 489 LEU A O 1
ATOM 3812 N N . GLN A 1 490 ? 18.565 18.752 -17.835 1.00 82.88 490 GLN A N 1
ATOM 3813 C CA . GLN A 1 490 ? 19.029 20.052 -17.363 1.00 82.88 490 GLN A CA 1
ATOM 3814 C C . GLN A 1 490 ? 20.466 19.926 -16.880 1.00 82.88 490 GLN A C 1
ATOM 3816 O O . GLN A 1 490 ? 20.761 19.125 -15.995 1.00 82.88 490 GLN A O 1
ATOM 3821 N N . SER A 1 491 ? 21.345 20.753 -17.439 1.00 79.56 491 SER A N 1
ATOM 3822 C CA . SER A 1 491 ? 22.717 20.911 -16.971 1.00 79.56 491 SER A CA 1
ATOM 3823 C C . SER A 1 491 ? 22.942 22.354 -16.532 1.00 79.56 491 SER A C 1
ATOM 3825 O O . SER A 1 491 ? 22.402 23.293 -17.120 1.00 79.56 491 SER A O 1
ATOM 3827 N N . SER A 1 492 ? 23.722 22.538 -15.474 1.00 78.25 492 SER A N 1
ATOM 3828 C CA . SER A 1 492 ? 24.087 23.864 -14.979 1.00 78.25 492 SER A CA 1
ATOM 3829 C C . SER A 1 492 ? 25.513 24.175 -15.406 1.00 78.25 492 SER A C 1
ATOM 3831 O O . SER A 1 492 ? 26.430 23.398 -15.144 1.00 78.25 492 SER A O 1
ATOM 3833 N N . THR A 1 493 ? 25.711 25.328 -16.037 1.00 78.75 493 THR A N 1
ATOM 3834 C CA . THR A 1 493 ? 27.058 25.846 -16.310 1.00 78.75 493 THR A CA 1
ATOM 3835 C C . THR A 1 493 ? 27.747 26.291 -15.018 1.00 78.75 493 THR A C 1
ATOM 3837 O O . THR A 1 493 ? 27.092 26.525 -14.000 1.00 78.75 493 THR A O 1
ATOM 3840 N N . GLN A 1 494 ? 29.072 26.478 -15.055 1.00 78.69 494 GLN A N 1
ATOM 3841 C CA . GLN A 1 494 ? 29.832 27.013 -13.913 1.00 78.69 494 GLN A CA 1
ATOM 3842 C C . GLN A 1 494 ? 29.318 28.389 -13.440 1.00 78.69 494 GLN A C 1
ATOM 3844 O O . GLN A 1 494 ? 29.459 28.720 -12.266 1.00 78.69 494 GLN A O 1
ATOM 3849 N N . ASN A 1 495 ? 28.667 29.154 -14.326 1.00 81.69 495 ASN A N 1
ATOM 3850 C CA . ASN A 1 495 ? 28.096 30.471 -14.032 1.00 81.69 495 ASN A CA 1
ATOM 3851 C C . ASN A 1 495 ? 26.685 30.412 -13.414 1.00 81.69 495 ASN A C 1
ATOM 3853 O O . ASN A 1 495 ? 26.130 31.450 -13.062 1.00 81.69 495 ASN A O 1
ATOM 3857 N N . GLY A 1 496 ? 26.098 29.218 -13.267 1.00 80.62 496 GLY A N 1
ATOM 3858 C CA . GLY A 1 496 ? 24.749 29.027 -12.725 1.00 80.62 496 GLY A CA 1
ATOM 3859 C C . GLY A 1 496 ? 23.619 29.147 -13.753 1.00 80.62 496 GLY A C 1
ATOM 3860 O O . GLY A 1 496 ? 22.457 28.951 -13.391 1.00 80.62 496 GLY A O 1
ATOM 3861 N N . ASP A 1 497 ? 23.937 29.408 -15.026 1.00 84.12 497 ASP A N 1
ATOM 3862 C CA . ASP A 1 497 ? 22.947 29.389 -16.102 1.00 84.12 497 ASP A CA 1
ATOM 3863 C C . ASP A 1 497 ? 22.509 27.951 -16.390 1.00 84.12 497 ASP A C 1
ATOM 3865 O O . ASP A 1 497 ? 23.338 27.040 -16.516 1.00 84.12 497 ASP A O 1
ATOM 3869 N N . ARG A 1 498 ? 21.190 27.761 -16.502 1.00 80.19 498 ARG A N 1
ATOM 3870 C CA . ARG A 1 498 ? 20.567 26.474 -16.819 1.00 80.19 498 ARG A CA 1
ATOM 3871 C C . ARG A 1 498 ? 20.559 26.269 -18.329 1.00 80.19 498 ARG A C 1
ATOM 3873 O O . ARG A 1 498 ? 19.828 26.961 -19.036 1.00 80.19 498 ARG A O 1
ATOM 3880 N N . ILE A 1 499 ? 21.324 25.293 -18.804 1.00 84.31 499 ILE A N 1
ATOM 3881 C CA . ILE A 1 499 ? 21.241 24.797 -20.176 1.00 84.31 499 ILE A CA 1
ATOM 3882 C C . ILE A 1 499 ? 20.240 23.650 -20.200 1.00 84.31 499 ILE A C 1
ATOM 3884 O O . ILE A 1 499 ? 20.306 22.712 -19.401 1.00 84.31 499 ILE A O 1
ATOM 3888 N N . ILE A 1 500 ? 19.295 23.755 -21.123 1.00 87.12 500 ILE A N 1
ATOM 3889 C CA . ILE A 1 500 ? 18.267 22.755 -21.358 1.00 87.12 500 ILE A CA 1
ATOM 3890 C C . ILE A 1 500 ? 18.677 21.969 -22.602 1.00 87.12 500 ILE A C 1
ATOM 3892 O O . ILE A 1 500 ? 18.837 22.562 -23.665 1.00 87.12 500 ILE A O 1
ATOM 3896 N N . MET A 1 501 ? 18.854 20.660 -22.452 1.00 86.38 501 MET A N 1
ATOM 3897 C CA . MET A 1 501 ? 19.158 19.721 -23.533 1.00 86.38 501 MET A CA 1
ATOM 3898 C C . MET A 1 501 ? 17.898 18.907 -23.820 1.00 86.38 501 MET A C 1
ATOM 3900 O O . MET A 1 501 ? 17.323 18.298 -22.913 1.00 86.38 501 MET A O 1
ATOM 3904 N N . ASP A 1 502 ? 17.436 18.945 -25.065 1.00 92.00 502 ASP A N 1
ATOM 3905 C CA . ASP A 1 502 ? 16.114 18.446 -25.457 1.00 92.00 502 ASP A CA 1
ATOM 3906 C C . ASP A 1 502 ? 16.161 17.431 -26.606 1.00 92.00 502 ASP A C 1
ATOM 3908 O O . ASP A 1 502 ? 15.237 17.292 -27.410 1.00 92.00 502 ASP A O 1
ATOM 3912 N N . ASP A 1 503 ? 17.261 16.690 -26.648 1.00 92.81 503 ASP A N 1
ATOM 3913 C CA . ASP A 1 503 ? 17.615 15.794 -27.744 1.00 92.81 503 ASP A CA 1
ATOM 3914 C C . ASP A 1 503 ? 16.587 14.662 -27.911 1.00 92.81 503 ASP A C 1
ATOM 3916 O O . ASP A 1 503 ? 16.307 14.222 -29.024 1.00 92.81 503 ASP A O 1
ATOM 3920 N N . PHE A 1 504 ? 15.950 14.225 -26.814 1.00 93.50 504 PHE A N 1
ATOM 3921 C CA . PHE A 1 504 ? 14.876 13.228 -26.854 1.00 93.50 504 PHE A CA 1
ATOM 3922 C C . PHE A 1 504 ? 13.695 13.701 -27.702 1.00 93.50 504 PHE A C 1
ATOM 3924 O O . PHE A 1 504 ? 13.241 12.982 -28.591 1.00 93.50 504 PHE A O 1
ATOM 3931 N N . ARG A 1 505 ? 13.176 14.909 -27.435 1.00 94.50 505 ARG A N 1
ATOM 3932 C CA . ARG A 1 505 ? 12.015 15.423 -28.172 1.00 94.50 505 ARG A CA 1
ATOM 3933 C C . ARG A 1 505 ? 12.379 15.734 -29.611 1.00 94.50 505 ARG A C 1
ATOM 3935 O O . ARG A 1 505 ? 11.564 15.458 -30.484 1.00 94.50 505 ARG A O 1
ATOM 3942 N N . GLU A 1 506 ? 13.577 16.252 -29.858 1.00 96.44 506 GLU A N 1
ATOM 3943 C CA . GLU A 1 506 ? 14.076 16.478 -31.214 1.00 96.44 506 GLU A CA 1
ATOM 3944 C C . GLU A 1 506 ? 14.133 15.170 -32.015 1.00 96.44 506 GLU A C 1
ATOM 3946 O O . GLU A 1 506 ? 13.526 15.081 -33.084 1.00 96.44 506 GLU A O 1
ATOM 3951 N N . ALA A 1 507 ? 14.764 14.126 -31.470 1.00 96.12 507 ALA A N 1
ATOM 3952 C CA . ALA A 1 507 ? 14.876 12.826 -32.125 1.00 96.12 507 ALA A CA 1
ATOM 3953 C C . ALA A 1 507 ? 13.503 12.179 -32.367 1.00 96.12 507 ALA A C 1
ATOM 3955 O O . ALA A 1 507 ? 13.224 11.692 -33.465 1.00 96.12 507 ALA A O 1
ATOM 3956 N N . TYR A 1 508 ? 12.608 12.208 -31.373 1.00 96.56 508 TYR A N 1
ATOM 3957 C CA . TYR A 1 508 ? 11.251 11.679 -31.530 1.00 96.56 508 TYR A CA 1
ATOM 3958 C C . TYR A 1 508 ? 10.424 12.485 -32.540 1.00 96.56 508 TYR A C 1
ATOM 3960 O O . TYR A 1 508 ? 9.643 11.904 -33.291 1.00 96.56 508 TYR A O 1
ATOM 3968 N N . HIS A 1 509 ? 10.601 13.806 -32.596 1.00 97.12 509 HIS A N 1
ATOM 3969 C CA . HIS A 1 509 ? 9.919 14.658 -33.567 1.00 97.12 509 HIS A CA 1
ATOM 3970 C C . HIS A 1 509 ? 10.428 14.416 -34.990 1.00 97.12 509 HIS A C 1
ATOM 3972 O O . HIS A 1 509 ? 9.628 14.339 -35.920 1.00 97.12 509 HIS A O 1
ATOM 3978 N N . TRP A 1 510 ? 11.738 14.239 -35.174 1.00 97.81 510 TRP A N 1
ATOM 3979 C CA . TRP A 1 510 ? 12.300 13.834 -36.462 1.00 97.81 510 TRP A CA 1
ATOM 3980 C C . TRP A 1 510 ? 11.716 12.494 -36.910 1.00 97.81 510 TRP A C 1
ATOM 3982 O O . TRP A 1 510 ? 11.226 12.364 -38.029 1.00 97.81 510 TRP A O 1
ATOM 3992 N N . LEU A 1 511 ? 11.669 11.513 -36.006 1.00 96.94 511 LEU A N 1
ATOM 3993 C CA . LEU A 1 511 ? 11.123 10.195 -36.313 1.00 96.94 511 LEU A CA 1
ATOM 3994 C C . LEU A 1 511 ? 9.647 10.272 -36.735 1.00 96.94 511 LEU A C 1
ATOM 3996 O O . LEU A 1 511 ? 9.214 9.519 -37.602 1.00 96.94 511 LEU A O 1
ATOM 4000 N N . ARG A 1 512 ? 8.893 11.222 -36.178 1.00 96.62 512 ARG A N 1
ATOM 4001 C CA . ARG A 1 512 ? 7.488 11.467 -36.516 1.00 96.62 512 ARG A CA 1
ATOM 4002 C C . ARG A 1 512 ? 7.270 12.124 -37.878 1.00 96.62 512 ARG A C 1
ATOM 4004 O O . ARG A 1 512 ? 6.305 11.782 -38.556 1.00 96.62 512 ARG A O 1
ATOM 4011 N N . GLU A 1 513 ? 8.102 13.087 -38.255 1.00 97.25 513 GLU A N 1
ATOM 4012 C CA . GLU A 1 513 ? 7.894 13.894 -39.469 1.00 97.25 513 GLU A CA 1
ATOM 4013 C C . GLU A 1 513 ? 8.646 13.340 -40.689 1.00 97.25 513 GLU A C 1
ATOM 4015 O O . GLU A 1 513 ? 8.265 13.603 -41.828 1.00 97.25 513 GLU A O 1
ATOM 4020 N N . ASN A 1 514 ? 9.720 12.573 -40.473 1.00 97.62 514 ASN A N 1
ATOM 4021 C CA . ASN A 1 514 ? 10.658 12.181 -41.529 1.00 97.62 514 ASN A CA 1
ATOM 4022 C C . ASN A 1 514 ? 10.646 10.687 -41.878 1.00 97.62 514 ASN A C 1
ATOM 4024 O O . ASN A 1 514 ? 11.413 10.274 -42.749 1.00 97.62 514 ASN A O 1
ATOM 4028 N N . THR A 1 515 ? 9.796 9.876 -41.245 1.00 97.25 515 THR A N 1
ATOM 4029 C CA . THR A 1 515 ? 9.678 8.437 -41.545 1.00 97.25 515 THR A CA 1
ATOM 4030 C C . THR A 1 515 ? 8.275 8.067 -42.035 1.00 97.25 515 THR A C 1
ATOM 4032 O O . THR A 1 515 ? 7.328 8.798 -41.738 1.00 97.25 515 THR A O 1
ATOM 4035 N N . PRO A 1 516 ? 8.100 6.951 -42.767 1.00 96.69 516 PRO A N 1
ATOM 4036 C CA . PRO A 1 516 ? 6.776 6.423 -43.107 1.00 96.69 516 PRO A CA 1
ATOM 4037 C C . PRO A 1 516 ? 5.903 6.173 -41.867 1.00 96.69 516 PRO A C 1
ATOM 4039 O O . PRO A 1 516 ? 6.420 5.843 -40.801 1.00 96.69 516 PRO A O 1
ATOM 4042 N N . ASP A 1 517 ? 4.581 6.308 -41.996 1.00 93.69 517 ASP A N 1
ATOM 4043 C CA . ASP A 1 517 ? 3.642 6.118 -40.875 1.00 93.69 517 ASP A CA 1
ATOM 4044 C C . ASP A 1 517 ? 3.610 4.669 -40.355 1.00 93.69 517 ASP A C 1
ATOM 4046 O O . ASP A 1 517 ? 3.322 4.430 -39.183 1.00 93.69 517 ASP A O 1
ATOM 4050 N N . ASP A 1 518 ? 3.919 3.701 -41.218 1.00 95.12 518 ASP A N 1
ATOM 4051 C CA . ASP A 1 518 ? 4.009 2.273 -40.914 1.00 95.12 518 ASP A CA 1
ATOM 4052 C C . ASP A 1 518 ? 5.409 1.829 -40.464 1.00 95.12 518 ASP A C 1
ATOM 4054 O O . ASP A 1 518 ? 5.603 0.649 -40.165 1.00 95.12 518 ASP A O 1
ATOM 4058 N N . ALA A 1 519 ? 6.362 2.762 -40.353 1.00 95.94 519 ALA A N 1
ATOM 4059 C CA . ALA A 1 519 ? 7.726 2.455 -39.950 1.00 95.94 519 ALA A CA 1
ATOM 4060 C C . ALA A 1 519 ? 7.783 1.816 -38.554 1.00 95.94 519 ALA A C 1
ATOM 4062 O O . ALA A 1 519 ? 7.181 2.301 -37.583 1.00 95.94 519 ALA A O 1
ATOM 4063 N N . ARG A 1 520 ? 8.559 0.734 -38.453 1.00 96.44 520 ARG A N 1
ATOM 4064 C CA . ARG A 1 520 ? 8.766 -0.030 -37.220 1.00 96.44 520 ARG A CA 1
ATOM 4065 C C . ARG A 1 520 ? 10.101 0.318 -36.586 1.00 96.44 520 ARG A C 1
ATOM 4067 O O . ARG A 1 520 ? 11.162 0.159 -37.189 1.00 96.44 520 ARG A O 1
ATOM 4074 N N . VAL A 1 521 ? 10.030 0.784 -35.344 1.00 96.88 521 VAL A N 1
ATOM 4075 C CA . VAL A 1 521 ? 11.175 1.269 -34.576 1.00 96.88 521 VAL A CA 1
ATOM 4076 C C . VAL A 1 521 ? 11.522 0.250 -33.498 1.00 96.88 521 VAL A C 1
ATOM 4078 O O . VAL A 1 521 ? 10.708 -0.073 -32.627 1.00 96.88 521 VAL A O 1
ATOM 4081 N N . MET A 1 522 ? 12.752 -0.249 -33.540 1.00 96.62 522 MET A N 1
ATOM 4082 C CA . MET A 1 522 ? 13.312 -1.123 -32.520 1.00 96.62 522 MET A CA 1
ATOM 4083 C C . MET A 1 522 ? 14.133 -0.303 -31.520 1.00 96.62 522 MET A C 1
ATOM 4085 O O . MET A 1 522 ? 15.075 0.396 -31.888 1.00 96.62 522 MET A O 1
ATOM 4089 N N . SER A 1 523 ? 13.790 -0.413 -30.240 1.00 96.06 523 SER A N 1
ATOM 4090 C CA . SER A 1 523 ? 14.500 0.221 -29.127 1.00 96.06 523 SER A CA 1
ATOM 4091 C C . SER A 1 523 ? 14.483 -0.692 -27.904 1.00 96.06 523 SER A C 1
ATOM 4093 O O . SER A 1 523 ? 13.760 -1.693 -27.865 1.00 96.06 523 SER A O 1
ATOM 4095 N N . TRP A 1 524 ? 15.234 -0.327 -26.865 1.00 95.75 524 TRP A N 1
ATOM 4096 C CA . TRP A 1 524 ? 15.066 -0.963 -25.561 1.00 95.75 524 TRP A CA 1
ATOM 4097 C C . TRP A 1 524 ? 13.678 -0.670 -24.963 1.00 95.75 524 TRP A C 1
ATOM 4099 O O . TRP A 1 524 ? 13.047 0.342 -25.287 1.00 95.75 524 TRP A O 1
ATOM 4109 N N . TRP A 1 525 ? 13.194 -1.566 -24.095 1.00 93.56 525 TRP A N 1
ATOM 4110 C CA . TRP A 1 525 ? 11.813 -1.552 -23.590 1.00 93.56 525 TRP A CA 1
ATOM 4111 C C . TRP A 1 525 ? 11.471 -0.323 -22.740 1.00 93.56 525 TRP A C 1
ATOM 4113 O O . TRP A 1 525 ? 10.305 0.069 -22.686 1.00 93.56 525 TRP A O 1
ATOM 4123 N N . ASP A 1 526 ? 12.472 0.319 -22.129 1.00 92.06 526 ASP A N 1
ATOM 4124 C CA . ASP A 1 526 ? 12.302 1.541 -21.329 1.00 92.06 526 ASP A CA 1
ATOM 4125 C C . ASP A 1 526 ? 11.598 2.657 -22.122 1.00 92.06 526 ASP A C 1
ATOM 4127 O O . ASP A 1 526 ? 10.774 3.397 -21.576 1.00 92.06 526 ASP A O 1
ATOM 4131 N N . TYR A 1 527 ? 11.898 2.755 -23.421 1.00 93.94 527 TYR A N 1
ATOM 4132 C CA . TYR A 1 527 ? 11.510 3.873 -24.284 1.00 93.94 527 TYR A CA 1
ATOM 4133 C C . TYR A 1 527 ? 10.231 3.625 -25.092 1.00 93.94 527 TYR A C 1
ATOM 4135 O O . TYR A 1 527 ? 9.749 4.546 -25.752 1.00 93.94 527 TYR A O 1
ATOM 4143 N N . GLY A 1 528 ? 9.646 2.422 -25.024 1.00 93.75 528 GLY A N 1
ATOM 4144 C CA . GLY A 1 528 ? 8.512 2.015 -25.867 1.00 93.75 528 GLY A CA 1
ATOM 4145 C C . GLY A 1 528 ? 7.332 2.993 -25.824 1.00 93.75 528 GLY A C 1
ATOM 4146 O O . GLY A 1 528 ? 6.923 3.519 -26.861 1.00 93.75 528 GLY A O 1
ATOM 4147 N N . TYR A 1 529 ? 6.857 3.340 -24.622 1.00 94.50 529 TYR A N 1
ATOM 4148 C CA . TYR A 1 529 ? 5.795 4.337 -24.443 1.00 94.50 529 TYR A CA 1
ATOM 4149 C C . TYR A 1 529 ? 6.177 5.741 -24.928 1.00 94.50 529 TYR A C 1
ATOM 4151 O O . TYR A 1 529 ? 5.310 6.470 -25.411 1.00 94.50 529 TYR A O 1
ATOM 4159 N N . GLN A 1 530 ? 7.444 6.149 -24.796 1.00 94.56 530 GLN A N 1
ATOM 4160 C CA . GLN A 1 530 ? 7.881 7.479 -25.233 1.00 94.56 530 GLN A CA 1
ATOM 4161 C C . GLN A 1 530 ? 7.861 7.589 -26.757 1.00 94.56 530 GLN A C 1
ATOM 4163 O O . GLN A 1 530 ? 7.350 8.573 -27.285 1.00 94.56 530 GLN A O 1
ATOM 4168 N N . ILE A 1 531 ? 8.342 6.562 -27.458 1.00 95.12 531 ILE A N 1
ATOM 4169 C CA . ILE A 1 531 ? 8.328 6.512 -28.923 1.00 95.12 531 ILE A CA 1
ATOM 4170 C C . ILE A 1 531 ? 6.883 6.453 -29.426 1.00 95.12 531 ILE A C 1
ATOM 4172 O O . ILE A 1 531 ? 6.486 7.274 -30.251 1.00 95.12 531 ILE A O 1
ATOM 4176 N N . ALA A 1 532 ? 6.057 5.559 -28.876 1.00 94.62 532 ALA A N 1
ATOM 4177 C CA . ALA A 1 532 ? 4.652 5.458 -29.267 1.00 94.62 532 ALA A CA 1
ATOM 4178 C C . ALA A 1 532 ? 3.875 6.764 -28.999 1.00 94.62 532 ALA A C 1
ATOM 4180 O O . ALA A 1 532 ? 3.041 7.164 -29.806 1.00 94.62 532 ALA A O 1
ATOM 4181 N N . GLY A 1 533 ? 4.164 7.457 -27.892 1.00 94.31 533 GLY A N 1
ATOM 4182 C CA . GLY A 1 533 ? 3.478 8.694 -27.513 1.00 94.31 533 GLY A CA 1
ATOM 4183 C C . GLY A 1 533 ? 3.968 9.952 -28.239 1.00 94.31 533 GLY A C 1
ATOM 4184 O O . GLY A 1 533 ? 3.152 10.769 -28.662 1.00 94.31 533 GLY A O 1
ATOM 4185 N N . MET A 1 534 ? 5.285 10.142 -28.365 1.00 94.94 534 MET A N 1
ATOM 4186 C CA . MET A 1 534 ? 5.881 11.359 -28.937 1.00 94.94 534 MET A CA 1
ATOM 4187 C C . MET A 1 534 ? 6.158 11.222 -30.433 1.00 94.94 534 MET A C 1
ATOM 4189 O O . MET A 1 534 ? 5.760 12.100 -31.202 1.00 94.94 534 MET A O 1
ATOM 4193 N N . ALA A 1 535 ? 6.804 10.124 -30.838 1.00 95.62 535 ALA A N 1
ATOM 4194 C CA . ALA A 1 535 ? 7.137 9.865 -32.237 1.00 95.62 535 ALA A CA 1
ATOM 4195 C C . ALA A 1 535 ? 5.945 9.320 -33.041 1.00 95.62 535 ALA A C 1
ATOM 4197 O O . ALA A 1 535 ? 5.930 9.438 -34.262 1.00 95.62 535 ALA A O 1
ATOM 4198 N N . ASN A 1 536 ? 4.927 8.763 -32.370 1.00 96.31 536 ASN A N 1
ATOM 4199 C CA . ASN A 1 536 ? 3.746 8.168 -33.002 1.00 96.31 536 ASN A CA 1
ATOM 4200 C C . ASN A 1 536 ? 4.135 7.138 -34.080 1.00 96.31 536 ASN A C 1
ATOM 4202 O O . ASN A 1 536 ? 3.746 7.253 -35.245 1.00 96.31 536 ASN A O 1
ATOM 4206 N N . ARG A 1 537 ? 4.971 6.169 -33.689 1.00 95.88 537 ARG A N 1
ATOM 4207 C CA . ARG A 1 537 ? 5.448 5.062 -34.531 1.00 95.88 537 ARG A CA 1
ATOM 4208 C C . ARG A 1 537 ? 5.293 3.721 -33.833 1.00 95.88 537 ARG A C 1
ATOM 4210 O O . ARG A 1 537 ? 5.218 3.656 -32.605 1.00 95.88 537 ARG A O 1
ATOM 4217 N N . THR A 1 538 ? 5.249 2.660 -34.634 1.00 95.31 538 THR A N 1
ATOM 4218 C CA . THR A 1 538 ? 5.097 1.288 -34.146 1.00 95.31 538 THR A CA 1
ATOM 4219 C C . THR A 1 538 ? 6.382 0.837 -33.462 1.00 95.31 538 THR A C 1
ATOM 4221 O O . THR A 1 538 ? 7.446 0.835 -34.080 1.00 95.31 538 THR A O 1
ATOM 4224 N N . THR A 1 539 ? 6.291 0.430 -32.197 1.00 94.94 539 THR A N 1
ATOM 4225 C CA . THR A 1 539 ? 7.410 -0.143 -31.439 1.00 94.94 539 THR A CA 1
ATOM 4226 C C . THR A 1 539 ? 7.267 -1.656 -31.326 1.00 94.94 539 THR A C 1
ATOM 4228 O O . THR A 1 539 ? 6.162 -2.184 -31.206 1.00 94.94 539 THR A O 1
ATOM 4231 N N . LEU A 1 540 ? 8.392 -2.374 -31.359 1.00 91.62 540 LEU A N 1
ATOM 4232 C CA . LEU A 1 540 ? 8.389 -3.836 -31.213 1.00 91.62 540 LEU A CA 1
ATOM 4233 C C . LEU A 1 540 ? 8.227 -4.275 -29.756 1.00 91.62 540 LEU A C 1
ATOM 4235 O O . LEU A 1 540 ? 7.570 -5.269 -29.453 1.00 91.62 540 LEU A O 1
ATOM 4239 N N . VAL A 1 541 ? 8.858 -3.532 -28.850 1.00 91.94 541 VAL A N 1
ATOM 4240 C CA . VAL A 1 541 ? 8.881 -3.829 -27.423 1.00 91.94 541 VAL A CA 1
ATOM 4241 C C . VAL A 1 541 ? 8.434 -2.606 -26.644 1.00 91.94 541 VAL A C 1
ATOM 4243 O O . VAL A 1 541 ? 8.742 -1.470 -26.998 1.00 91.94 541 VAL A O 1
ATOM 4246 N N . ASP A 1 542 ? 7.712 -2.867 -25.559 1.00 88.94 542 ASP A N 1
ATOM 4247 C CA . ASP A 1 542 ? 7.098 -1.844 -24.734 1.00 88.94 542 ASP A CA 1
ATOM 4248 C C . ASP A 1 542 ? 7.318 -2.087 -23.233 1.00 88.94 542 ASP A C 1
ATOM 4250 O O . ASP A 1 542 ? 7.662 -3.188 -22.788 1.00 88.94 542 ASP A O 1
ATOM 4254 N N . ASN A 1 543 ? 7.085 -1.046 -22.438 1.00 90.06 543 ASN A N 1
ATOM 4255 C CA . ASN A 1 543 ? 7.460 -0.969 -21.031 1.00 90.06 543 ASN A CA 1
ATOM 4256 C C . ASN A 1 543 ? 6.594 -1.881 -20.126 1.00 90.06 543 ASN A C 1
ATOM 4258 O O . ASN A 1 543 ? 6.997 -2.272 -19.032 1.00 90.06 543 ASN A O 1
ATOM 4262 N N . ASN A 1 544 ? 5.421 -2.333 -20.591 1.00 85.19 544 ASN A N 1
ATOM 4263 C CA . ASN A 1 544 ? 4.562 -3.253 -19.826 1.00 85.19 544 ASN A CA 1
ATOM 4264 C C . ASN A 1 544 ? 5.166 -4.664 -19.617 1.00 85.19 544 ASN A C 1
ATOM 4266 O O . ASN A 1 544 ? 4.693 -5.410 -18.761 1.00 85.19 544 ASN A O 1
ATOM 4270 N N . THR A 1 545 ? 6.198 -5.037 -20.386 1.00 85.81 545 THR A N 1
ATOM 4271 C CA . THR A 1 545 ? 6.998 -6.270 -20.215 1.00 85.81 545 THR A CA 1
ATOM 4272 C C . THR A 1 545 ? 6.201 -7.572 -20.007 1.00 85.81 545 THR A C 1
ATOM 4274 O O . THR A 1 545 ? 6.516 -8.391 -19.147 1.00 85.81 545 THR A O 1
ATOM 4277 N N . TRP A 1 546 ? 5.143 -7.791 -20.795 1.00 84.94 546 TRP A N 1
ATOM 4278 C CA . TRP A 1 546 ? 4.284 -8.980 -20.661 1.00 84.94 546 TRP A CA 1
ATOM 4279 C C . TRP A 1 546 ? 4.794 -10.214 -21.430 1.00 84.94 546 TRP A C 1
ATOM 4281 O O . TRP A 1 546 ? 4.432 -11.335 -21.077 1.00 84.94 546 TRP A O 1
ATOM 4291 N N . ASN A 1 547 ? 5.629 -10.026 -22.461 1.00 89.50 547 ASN A N 1
ATOM 4292 C CA . ASN A 1 547 ? 6.223 -11.099 -23.265 1.00 89.50 547 ASN A CA 1
ATOM 4293 C C . ASN A 1 547 ? 7.758 -11.063 -23.181 1.00 89.50 547 ASN A C 1
ATOM 4295 O O . ASN A 1 547 ? 8.421 -10.352 -23.938 1.00 89.50 547 ASN A O 1
ATOM 4299 N N . ASN A 1 548 ? 8.316 -11.845 -22.256 1.00 88.50 548 ASN A N 1
ATOM 4300 C CA . ASN A 1 548 ? 9.753 -11.858 -21.974 1.00 88.50 548 ASN A CA 1
ATOM 4301 C C . ASN A 1 548 ? 10.589 -12.367 -23.151 1.00 88.50 548 ASN A C 1
ATOM 4303 O O . ASN A 1 548 ? 11.654 -11.816 -23.412 1.00 88.50 548 ASN A O 1
ATOM 4307 N N . SER A 1 549 ? 10.105 -13.370 -23.885 1.00 90.56 549 SER A N 1
ATOM 4308 C CA . SER A 1 549 ? 10.842 -13.943 -25.014 1.00 90.56 549 SER A CA 1
ATOM 4309 C C . SER A 1 549 ? 10.988 -12.935 -26.160 1.00 90.56 549 SER A C 1
ATOM 4311 O O . SER A 1 549 ? 12.030 -12.886 -26.806 1.00 90.56 549 SER A O 1
ATOM 4313 N N . HIS A 1 550 ? 9.999 -12.055 -26.363 1.00 92.12 550 HIS A N 1
ATOM 4314 C CA . HIS A 1 550 ? 10.105 -10.980 -27.358 1.00 92.12 550 HIS A CA 1
ATOM 4315 C C . HIS A 1 550 ? 11.157 -9.928 -26.956 1.00 92.12 550 HIS A C 1
ATOM 4317 O O . HIS A 1 550 ? 11.949 -9.488 -27.787 1.00 92.12 550 HIS A O 1
ATOM 4323 N N . ILE A 1 551 ? 11.231 -9.576 -25.666 1.00 93.69 551 ILE A N 1
ATOM 4324 C CA . ILE A 1 551 ? 12.279 -8.683 -25.135 1.00 93.69 551 ILE A CA 1
ATOM 4325 C C . ILE A 1 551 ? 13.657 -9.341 -25.254 1.00 93.69 551 ILE A C 1
ATOM 4327 O O . ILE A 1 551 ? 14.625 -8.682 -25.627 1.00 93.69 551 ILE A O 1
ATOM 4331 N N . ALA A 1 552 ? 13.753 -10.638 -24.957 1.00 93.81 552 ALA A N 1
ATOM 4332 C CA . ALA A 1 552 ? 14.994 -11.396 -25.065 1.00 93.81 552 ALA A CA 1
ATOM 4333 C C . ALA A 1 552 ? 15.511 -11.452 -26.505 1.00 93.81 552 ALA A C 1
ATOM 4335 O O . ALA A 1 552 ? 16.718 -11.376 -26.715 1.00 93.81 552 ALA A O 1
ATOM 4336 N N . LEU A 1 553 ? 14.617 -11.509 -27.493 1.00 94.31 553 LEU A N 1
ATOM 4337 C CA . LEU A 1 553 ? 14.974 -11.478 -28.906 1.00 94.31 553 LEU A CA 1
ATOM 4338 C C . LEU A 1 553 ? 15.502 -10.096 -29.336 1.00 94.31 553 LEU A C 1
ATOM 4340 O O . LEU A 1 553 ? 16.525 -10.024 -30.018 1.00 94.31 553 LEU A O 1
ATOM 4344 N N . VAL A 1 554 ? 14.909 -9.003 -28.839 1.00 95.06 554 VAL A N 1
ATOM 4345 C CA . VAL A 1 554 ? 15.469 -7.648 -29.010 1.00 95.06 554 VAL A CA 1
ATOM 4346 C C . VAL A 1 554 ? 16.827 -7.507 -28.320 1.00 95.06 554 VAL A C 1
ATOM 4348 O O . VAL A 1 554 ? 17.775 -7.002 -28.920 1.00 95.06 554 VAL A O 1
ATOM 4351 N N . GLY A 1 555 ? 16.964 -8.012 -27.091 1.00 95.06 555 GLY A N 1
ATOM 4352 C CA . GLY A 1 555 ? 18.241 -8.049 -26.376 1.00 95.06 555 GLY A CA 1
ATOM 4353 C C . GLY A 1 555 ? 19.300 -8.867 -27.118 1.00 95.06 555 GLY A C 1
ATOM 4354 O O . GLY A 1 555 ? 20.460 -8.459 -27.179 1.00 95.06 555 GLY A O 1
ATOM 4355 N N . LYS A 1 556 ? 18.902 -9.981 -27.746 1.00 95.31 556 LYS A N 1
ATOM 4356 C CA . LYS A 1 556 ? 19.776 -10.826 -28.564 1.00 95.31 556 LYS A CA 1
ATOM 4357 C C . LYS A 1 556 ? 20.260 -10.096 -29.809 1.00 95.31 556 LYS A C 1
ATOM 4359 O O . LYS A 1 556 ? 21.459 -10.115 -30.076 1.00 95.31 556 LYS A O 1
ATOM 4364 N N . ALA A 1 557 ? 19.372 -9.422 -30.533 1.00 95.75 557 ALA A N 1
ATOM 4365 C CA . ALA A 1 557 ? 19.757 -8.608 -31.682 1.00 95.75 557 ALA A CA 1
ATOM 4366 C C . ALA A 1 557 ? 20.725 -7.480 -31.278 1.00 95.75 557 ALA A C 1
ATOM 4368 O O . ALA A 1 557 ? 21.766 -7.317 -31.905 1.00 95.75 557 ALA A O 1
ATOM 4369 N N . MET A 1 558 ? 20.458 -6.776 -30.173 1.00 95.75 558 MET A N 1
ATOM 4370 C CA . MET A 1 558 ? 21.320 -5.685 -29.692 1.00 95.75 558 MET A CA 1
ATOM 4371 C C . MET A 1 558 ? 22.699 -6.152 -29.199 1.00 95.75 558 MET A C 1
ATOM 4373 O O . MET A 1 558 ? 23.655 -5.383 -29.254 1.00 95.75 558 MET A O 1
ATOM 4377 N N . SER A 1 559 ? 22.822 -7.394 -28.718 1.00 95.56 559 SER A N 1
ATOM 4378 C CA . SER A 1 559 ? 24.069 -7.933 -28.151 1.00 95.56 559 SER A CA 1
ATOM 4379 C C . SER A 1 559 ? 24.863 -8.857 -29.084 1.00 95.56 559 SER A C 1
ATOM 4381 O O . SER A 1 559 ? 25.977 -9.255 -28.743 1.00 95.56 559 SER A O 1
ATOM 4383 N N . SER A 1 560 ? 24.337 -9.179 -30.266 1.00 95.75 560 SER A N 1
ATOM 4384 C CA . SER A 1 560 ? 25.015 -10.022 -31.261 1.00 95.75 560 SER A CA 1
ATOM 4385 C C . SER A 1 560 ? 25.907 -9.208 -32.209 1.00 95.75 560 SER A C 1
ATOM 4387 O O . SER A 1 560 ? 25.929 -7.978 -32.172 1.00 95.75 560 SER A O 1
ATOM 4389 N N . ASN A 1 561 ? 26.659 -9.892 -33.076 1.00 95.62 561 ASN A N 1
ATOM 4390 C CA . ASN A 1 561 ? 27.342 -9.243 -34.197 1.00 95.62 561 ASN A CA 1
ATOM 4391 C C . ASN A 1 561 ? 26.334 -8.772 -35.268 1.00 95.62 561 ASN A C 1
ATOM 4393 O O . ASN A 1 561 ? 25.180 -9.199 -35.284 1.00 95.62 561 ASN A O 1
ATOM 4397 N N . GLU A 1 562 ? 26.781 -7.917 -36.191 1.00 95.12 562 GLU A N 1
ATOM 4398 C CA . GLU A 1 562 ? 25.919 -7.339 -37.235 1.00 95.12 562 GLU A CA 1
ATOM 4399 C C . GLU A 1 562 ? 25.199 -8.393 -38.083 1.00 95.12 562 GLU A C 1
ATOM 4401 O O . GLU A 1 562 ? 24.017 -8.235 -38.360 1.00 95.12 562 GLU A O 1
ATOM 4406 N N . SER A 1 563 ? 25.873 -9.482 -38.469 1.00 95.25 563 SER A N 1
ATOM 4407 C CA . SER A 1 563 ? 25.278 -10.506 -39.337 1.00 95.25 563 SER A CA 1
ATOM 4408 C C . SER A 1 563 ? 24.101 -11.223 -38.673 1.00 95.25 563 SER A C 1
ATOM 4410 O O . SER A 1 563 ? 23.036 -11.319 -39.275 1.00 95.25 563 SER A O 1
ATOM 4412 N N . ALA A 1 564 ? 24.271 -11.689 -37.430 1.00 94.44 564 ALA A N 1
ATOM 4413 C CA . ALA A 1 564 ? 23.202 -12.369 -36.702 1.00 94.44 564 ALA A CA 1
ATOM 4414 C C . ALA A 1 564 ? 22.088 -11.397 -36.292 1.00 94.44 564 ALA A C 1
ATOM 4416 O O . ALA A 1 564 ? 20.911 -11.742 -36.335 1.00 94.44 564 ALA A O 1
ATOM 4417 N N . ALA A 1 565 ? 22.443 -10.166 -35.917 1.00 95.44 565 ALA A N 1
ATOM 4418 C CA . ALA A 1 565 ? 21.452 -9.157 -35.581 1.00 95.44 565 ALA A CA 1
ATOM 4419 C C . ALA A 1 565 ? 20.614 -8.745 -36.800 1.00 95.44 565 ALA A C 1
ATOM 4421 O O . ALA A 1 565 ? 19.403 -8.593 -36.676 1.00 95.44 565 ALA A O 1
ATOM 4422 N N . TYR A 1 566 ? 21.229 -8.603 -37.978 1.00 96.25 566 TYR A N 1
ATOM 4423 C CA . TYR A 1 566 ? 20.534 -8.252 -39.217 1.00 96.25 566 TYR A CA 1
ATOM 4424 C C . TYR A 1 566 ? 19.523 -9.321 -39.643 1.00 96.25 566 TYR A C 1
ATOM 4426 O O . TYR A 1 566 ? 18.423 -8.979 -40.068 1.00 96.25 566 TYR A O 1
ATOM 4434 N N . GLU A 1 567 ? 19.850 -10.604 -39.467 1.00 96.12 567 GLU A N 1
ATOM 4435 C CA . GLU A 1 567 ? 18.908 -11.706 -39.698 1.00 96.12 567 GLU A CA 1
ATOM 4436 C C . GLU A 1 567 ? 17.672 -11.583 -38.792 1.00 96.12 567 GLU A C 1
ATOM 4438 O O . GLU A 1 567 ? 16.546 -11.585 -39.287 1.00 96.12 567 GLU A O 1
ATOM 4443 N N . ILE A 1 568 ? 17.879 -11.361 -37.488 1.00 94.81 568 ILE A N 1
ATOM 4444 C CA . ILE A 1 568 ? 16.790 -11.185 -36.512 1.00 94.81 568 ILE A CA 1
ATOM 4445 C C . ILE A 1 568 ? 15.942 -9.948 -36.842 1.00 94.81 568 ILE A C 1
ATOM 4447 O O . ILE A 1 568 ? 14.716 -9.995 -36.783 1.00 94.81 568 ILE A O 1
ATOM 4451 N N . MET A 1 569 ? 16.582 -8.833 -37.195 1.00 95.06 569 MET A N 1
ATOM 4452 C CA . MET A 1 569 ? 15.886 -7.593 -37.548 1.00 95.06 569 MET A CA 1
ATOM 4453 C C . MET A 1 569 ? 15.096 -7.721 -38.850 1.00 95.06 569 MET A C 1
ATOM 4455 O O . MET A 1 569 ? 14.036 -7.117 -38.963 1.00 95.06 569 MET A O 1
ATOM 4459 N N . THR A 1 570 ? 15.572 -8.531 -39.797 1.00 95.25 570 THR A N 1
ATOM 4460 C CA . THR A 1 570 ? 14.846 -8.832 -41.038 1.00 95.25 570 THR A CA 1
ATOM 4461 C C . THR A 1 570 ? 13.641 -9.732 -40.763 1.00 95.25 570 THR A C 1
ATOM 4463 O O . THR A 1 570 ? 12.575 -9.503 -41.318 1.00 95.25 570 THR A O 1
ATOM 4466 N N . GLU A 1 571 ? 13.768 -10.722 -39.874 1.00 94.94 571 GLU A N 1
ATOM 4467 C CA . GLU A 1 571 ? 12.648 -11.584 -39.463 1.00 94.94 571 GLU A CA 1
ATOM 4468 C C . GLU A 1 571 ? 11.555 -10.800 -38.718 1.00 94.94 571 GLU A C 1
ATOM 4470 O O . GLU A 1 571 ? 10.363 -11.046 -38.902 1.00 94.94 571 GLU A O 1
ATOM 4475 N N . LEU A 1 572 ? 11.966 -9.835 -37.892 1.00 93.69 572 LEU A N 1
ATOM 4476 C CA . LEU A 1 572 ? 11.077 -8.914 -37.185 1.00 93.69 572 LEU A CA 1
ATOM 4477 C C . LEU A 1 572 ? 10.658 -7.696 -38.004 1.00 93.69 572 LEU A C 1
ATOM 4479 O O . LEU A 1 572 ? 9.829 -6.910 -37.531 1.00 93.69 572 LEU A O 1
ATOM 4483 N N . ASP A 1 573 ? 11.195 -7.570 -39.219 1.00 95.56 573 ASP A N 1
ATOM 4484 C CA . ASP A 1 573 ? 10.684 -6.641 -40.212 1.00 95.56 573 ASP A CA 1
ATOM 4485 C C . ASP A 1 573 ? 10.910 -5.168 -39.744 1.00 95.56 573 ASP A C 1
ATOM 4487 O O . ASP A 1 573 ? 10.054 -4.297 -39.864 1.00 95.56 573 ASP A O 1
ATOM 4491 N N . VAL A 1 574 ? 12.070 -4.906 -39.123 1.00 95.81 574 VAL A N 1
ATOM 4492 C CA . VAL A 1 574 ? 12.459 -3.621 -38.501 1.00 95.81 574 VAL A CA 1
ATOM 4493 C C . VAL A 1 574 ? 13.007 -2.634 -39.534 1.00 95.81 574 VAL A C 1
ATOM 4495 O O . VAL A 1 574 ? 13.916 -2.976 -40.287 1.00 95.81 574 VAL A O 1
ATOM 4498 N N . ASP A 1 575 ? 12.540 -1.380 -39.493 1.00 95.94 575 ASP A N 1
ATOM 4499 C CA . ASP A 1 575 ? 12.993 -0.314 -40.402 1.00 95.94 575 ASP A CA 1
ATOM 4500 C C . ASP A 1 575 ? 14.030 0.620 -39.756 1.00 95.94 575 ASP A C 1
ATOM 4502 O O . ASP A 1 575 ? 15.025 0.991 -40.379 1.00 95.94 575 ASP A O 1
ATOM 4506 N N . TYR A 1 576 ? 13.805 1.003 -38.494 1.00 97.00 576 TYR A N 1
ATOM 4507 C CA . TYR A 1 576 ? 14.653 1.944 -37.758 1.00 97.00 576 TYR A CA 1
ATOM 4508 C C . TYR A 1 576 ? 15.074 1.375 -36.404 1.00 97.00 576 TYR A C 1
ATOM 4510 O O . TYR A 1 576 ? 14.304 0.689 -35.731 1.00 97.00 576 TYR A O 1
ATOM 4518 N N . ILE A 1 577 ? 16.284 1.725 -35.967 1.00 96.31 577 ILE A N 1
ATOM 4519 C CA . ILE A 1 577 ? 16.814 1.381 -34.645 1.00 96.31 577 ILE A CA 1
ATOM 4520 C C . ILE A 1 577 ? 17.098 2.679 -33.897 1.00 96.31 577 ILE A C 1
ATOM 4522 O O . ILE A 1 577 ? 17.755 3.571 -34.434 1.00 96.31 577 ILE A O 1
ATOM 4526 N N . LEU A 1 578 ? 16.617 2.779 -32.661 1.00 96.06 578 LEU A N 1
ATOM 4527 C CA . LEU A 1 578 ? 16.884 3.910 -31.779 1.00 96.06 578 LEU A CA 1
ATOM 4528 C C . LEU A 1 578 ? 17.715 3.440 -30.584 1.00 96.06 578 LEU A C 1
ATOM 4530 O O . LEU A 1 578 ? 17.294 2.555 -29.836 1.00 96.06 578 LEU A O 1
ATOM 4534 N N . VAL A 1 579 ? 18.885 4.057 -30.418 1.00 96.00 579 VAL A N 1
ATOM 4535 C CA . VAL A 1 579 ? 19.831 3.820 -29.321 1.00 96.00 579 VAL A CA 1
ATOM 4536 C C . VAL A 1 579 ? 20.169 5.156 -28.679 1.00 96.00 579 VAL A C 1
ATOM 4538 O O . VAL A 1 579 ? 20.428 6.132 -29.384 1.00 96.00 579 VAL A O 1
ATOM 4541 N N . ILE A 1 580 ? 20.182 5.205 -27.349 1.00 94.62 580 ILE A N 1
ATOM 4542 C CA . ILE A 1 580 ? 20.547 6.411 -26.604 1.00 94.62 580 ILE A CA 1
ATOM 4543 C C . ILE A 1 580 ? 21.999 6.321 -26.151 1.00 94.62 580 ILE A C 1
ATOM 4545 O O . ILE A 1 580 ? 22.375 5.449 -25.365 1.00 94.62 580 ILE A O 1
ATOM 4549 N N . PHE A 1 581 ? 22.802 7.272 -26.630 1.00 94.19 581 PHE A N 1
ATOM 4550 C CA . PHE A 1 581 ? 24.218 7.401 -26.315 1.00 94.19 581 PHE A CA 1
ATOM 4551 C C . PHE A 1 581 ? 24.482 8.675 -25.508 1.00 94.19 581 PHE A C 1
ATOM 4553 O O . PHE A 1 581 ? 24.234 9.787 -25.968 1.00 94.19 581 PHE A O 1
ATOM 4560 N N . GLY A 1 582 ? 25.003 8.504 -24.292 1.00 90.19 582 GLY A N 1
ATOM 4561 C CA . GLY A 1 582 ? 25.249 9.589 -23.342 1.00 90.19 582 GLY A CA 1
ATOM 4562 C C . GLY A 1 582 ? 26.696 10.073 -23.273 1.00 90.19 582 GLY A C 1
ATOM 4563 O O . GLY A 1 582 ? 27.002 10.922 -22.435 1.00 90.19 582 GLY A O 1
ATOM 4564 N N . GLY A 1 583 ? 27.597 9.537 -24.103 1.00 86.94 583 GLY A N 1
ATOM 4565 C CA . GLY A 1 583 ? 29.044 9.688 -23.915 1.00 86.94 583 GLY A CA 1
ATOM 4566 C C . GLY A 1 583 ? 29.595 11.103 -24.114 1.00 86.94 583 GLY A C 1
ATOM 4567 O O . GLY A 1 583 ? 30.603 11.434 -23.501 1.00 86.94 583 GLY A O 1
ATOM 4568 N N . VAL A 1 584 ? 28.932 11.954 -24.908 1.00 85.56 584 VAL A N 1
ATOM 4569 C CA . VAL A 1 584 ? 29.365 13.350 -25.142 1.00 85.56 584 VAL A CA 1
ATOM 4570 C C . VAL A 1 584 ? 29.152 14.217 -23.898 1.00 85.56 584 VAL A C 1
ATOM 4572 O O . VAL A 1 584 ? 30.033 14.971 -23.498 1.00 85.56 584 VAL A O 1
ATOM 4575 N N . ILE A 1 585 ? 27.974 14.109 -23.281 1.00 85.06 585 ILE A N 1
ATOM 4576 C CA . ILE A 1 585 ? 27.556 14.963 -22.158 1.00 85.06 585 ILE A CA 1
ATOM 4577 C C . ILE A 1 585 ? 27.763 14.303 -20.787 1.00 85.06 585 ILE A C 1
ATOM 4579 O O . ILE A 1 585 ? 27.571 14.949 -19.760 1.00 85.06 585 ILE A O 1
ATOM 4583 N N . GLY A 1 586 ? 28.131 13.018 -20.755 1.00 83.75 586 GLY A N 1
ATOM 4584 C CA . GLY A 1 586 ? 28.258 12.240 -19.522 1.00 83.75 586 GLY A CA 1
ATOM 4585 C C . GLY A 1 586 ? 26.912 11.817 -18.924 1.00 83.7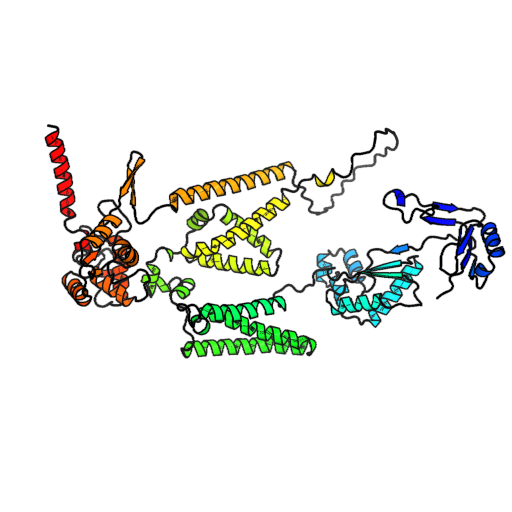5 586 GLY A C 1
ATOM 4586 O O . GLY A 1 586 ? 26.758 11.785 -17.703 1.00 83.75 586 GLY A O 1
ATOM 4587 N N . TYR A 1 587 ? 25.919 11.506 -19.762 1.00 86.31 587 TYR A N 1
ATOM 4588 C CA . TYR A 1 587 ? 24.622 11.016 -19.296 1.00 86.31 587 TYR A CA 1
ATOM 4589 C C . TYR A 1 587 ? 24.727 9.555 -18.845 1.00 86.31 587 TYR A C 1
ATOM 4591 O O . TYR A 1 587 ? 25.060 8.667 -19.624 1.00 86.31 587 TYR A O 1
ATOM 4599 N N . SER A 1 588 ? 24.421 9.299 -17.573 1.00 85.38 588 SER A N 1
ATOM 4600 C CA . SER A 1 588 ? 24.573 7.974 -16.961 1.00 85.38 588 SER A CA 1
ATOM 4601 C C . SER A 1 588 ? 23.514 6.956 -17.396 1.00 85.38 588 SER A C 1
ATOM 4603 O O . SER A 1 588 ? 23.751 5.755 -17.302 1.00 85.38 588 SER A O 1
ATOM 4605 N N . GLY A 1 589 ? 22.347 7.407 -17.861 1.00 86.12 589 GLY A N 1
ATOM 4606 C CA . GLY A 1 589 ? 21.207 6.553 -18.219 1.00 86.12 589 GLY A CA 1
ATOM 4607 C C . GLY A 1 589 ? 21.231 6.003 -19.647 1.00 86.12 589 GLY A C 1
ATOM 4608 O O . GLY A 1 589 ? 20.163 5.735 -20.200 1.00 86.12 589 GLY A O 1
ATOM 4609 N N . ASP A 1 590 ? 22.407 5.895 -20.261 1.00 92.19 590 ASP A N 1
ATOM 4610 C CA . ASP A 1 590 ? 22.567 5.443 -21.641 1.00 92.19 590 ASP A CA 1
ATOM 4611 C C . ASP A 1 590 ? 22.397 3.922 -21.812 1.00 92.19 590 ASP A C 1
ATOM 4613 O O . ASP A 1 590 ? 22.334 3.145 -20.849 1.00 92.19 590 ASP A O 1
ATOM 4617 N N . ASP A 1 591 ? 22.287 3.479 -23.064 1.00 94.62 591 ASP A N 1
ATOM 4618 C CA . ASP A 1 591 ? 22.070 2.063 -23.368 1.00 94.62 591 ASP A CA 1
ATOM 4619 C C . ASP A 1 591 ? 23.327 1.205 -23.167 1.00 94.62 591 ASP A C 1
ATOM 4621 O O . ASP A 1 591 ? 23.211 -0.000 -22.938 1.00 94.62 591 ASP A O 1
ATOM 4625 N N . ILE A 1 592 ? 24.520 1.810 -23.137 1.00 93.75 592 ILE A N 1
ATOM 4626 C CA . ILE A 1 592 ? 25.783 1.119 -22.837 1.00 93.75 592 ILE A CA 1
ATOM 4627 C C . ILE A 1 592 ? 25.858 0.698 -21.364 1.00 93.75 592 ILE A C 1
ATOM 4629 O O . ILE A 1 592 ? 26.279 -0.425 -21.073 1.00 93.75 592 ILE A O 1
ATOM 4633 N N . ASN A 1 593 ? 25.400 1.535 -20.428 1.00 91.69 593 ASN A N 1
ATOM 4634 C CA . ASN A 1 593 ? 25.328 1.163 -19.011 1.00 91.69 593 ASN A CA 1
ATOM 4635 C C . ASN A 1 593 ? 24.241 0.112 -18.736 1.00 91.69 593 ASN A C 1
ATOM 4637 O O . ASN A 1 593 ? 24.366 -0.698 -17.813 1.00 91.69 593 ASN A O 1
ATOM 4641 N N . LYS A 1 594 ? 23.185 0.081 -19.555 1.00 93.06 594 LYS A N 1
ATOM 4642 C CA . LYS A 1 594 ? 22.102 -0.914 -19.463 1.00 93.06 594 LYS A CA 1
ATOM 4643 C C . LYS A 1 594 ? 22.375 -2.190 -20.261 1.00 93.06 594 LYS A C 1
ATOM 4645 O O . LYS A 1 594 ? 21.686 -3.190 -20.055 1.00 93.06 594 LYS A O 1
ATOM 4650 N N . PHE A 1 595 ? 23.398 -2.195 -21.111 1.00 94.81 595 PHE A N 1
ATOM 4651 C CA . PHE A 1 595 ? 23.719 -3.276 -22.041 1.00 94.81 595 PHE A CA 1
ATOM 4652 C C . PHE A 1 595 ? 23.821 -4.653 -21.373 1.00 94.81 595 PHE A C 1
ATOM 4654 O O . PHE A 1 595 ? 23.285 -5.640 -21.875 1.00 94.81 595 PHE A O 1
ATOM 4661 N N . LEU A 1 596 ? 24.433 -4.727 -20.189 1.00 93.44 596 LEU A N 1
ATOM 4662 C CA . LEU A 1 596 ? 24.602 -5.993 -19.475 1.00 93.44 596 LEU A CA 1
ATOM 4663 C C . LEU A 1 596 ? 23.259 -6.633 -19.074 1.00 93.44 596 LEU A C 1
ATOM 4665 O O . LEU A 1 596 ? 23.145 -7.857 -19.011 1.00 93.44 596 LEU A O 1
ATOM 4669 N N . TRP A 1 597 ? 22.211 -5.831 -18.854 1.00 94.00 597 TRP A N 1
ATOM 4670 C CA . TRP A 1 597 ? 20.858 -6.353 -18.653 1.00 94.00 597 TRP A CA 1
ATOM 4671 C C . TRP A 1 597 ? 20.281 -6.950 -19.934 1.00 94.00 597 TRP A C 1
ATOM 4673 O O . TRP A 1 597 ? 19.650 -8.003 -19.864 1.00 94.00 597 TRP A O 1
ATOM 4683 N N . MET A 1 598 ? 20.543 -6.340 -21.093 1.00 95.00 598 MET A N 1
ATOM 4684 C CA . MET A 1 598 ? 20.139 -6.888 -22.393 1.00 95.00 598 MET A CA 1
ATOM 4685 C C . MET A 1 598 ? 20.756 -8.273 -22.612 1.00 95.00 598 MET A C 1
ATOM 4687 O O . MET A 1 598 ? 20.045 -9.217 -22.955 1.00 95.00 598 MET A O 1
ATOM 4691 N N . VAL A 1 599 ? 22.052 -8.410 -22.309 1.00 94.69 599 VAL A N 1
ATOM 4692 C CA . VAL A 1 599 ? 22.799 -9.675 -22.386 1.00 94.69 599 VAL A CA 1
ATOM 4693 C C . VAL A 1 599 ? 22.218 -10.730 -21.443 1.00 94.69 599 VAL A C 1
ATOM 4695 O O . VAL A 1 599 ? 21.954 -11.849 -21.874 1.00 94.69 599 VAL A O 1
ATOM 4698 N N . ARG A 1 600 ? 21.957 -10.388 -20.174 1.00 93.56 600 ARG A N 1
ATOM 4699 C CA . ARG A 1 600 ? 21.386 -11.327 -19.185 1.00 93.56 600 ARG A CA 1
ATOM 4700 C C . ARG A 1 600 ? 19.992 -11.815 -19.562 1.00 93.56 600 ARG A C 1
ATOM 4702 O O . ARG A 1 600 ? 19.692 -12.996 -19.404 1.00 93.56 600 ARG A O 1
ATOM 4709 N N . ILE A 1 601 ? 19.139 -10.913 -20.046 1.00 93.06 601 ILE A N 1
ATOM 4710 C CA . ILE A 1 601 ? 17.775 -11.253 -20.470 1.00 93.06 601 ILE A CA 1
ATOM 4711 C C . ILE A 1 601 ? 17.826 -12.156 -21.708 1.00 93.06 601 ILE A C 1
ATOM 4713 O O . ILE A 1 601 ? 17.143 -13.178 -21.744 1.00 93.06 601 ILE A O 1
ATOM 4717 N N . ALA A 1 602 ? 18.686 -11.836 -22.678 1.00 94.50 602 ALA A N 1
ATOM 4718 C CA . ALA A 1 602 ? 18.891 -12.661 -23.864 1.00 94.50 602 ALA A CA 1
ATOM 4719 C C . ALA A 1 602 ? 19.482 -14.041 -23.525 1.00 94.50 602 ALA A C 1
ATOM 4721 O O . ALA A 1 602 ? 19.009 -15.050 -24.042 1.00 94.50 602 ALA A O 1
ATOM 4722 N N . GLN A 1 603 ? 20.462 -14.111 -22.617 1.00 94.12 603 GLN A N 1
ATOM 4723 C CA . GLN A 1 603 ? 21.057 -15.367 -22.150 1.00 94.12 603 GLN A CA 1
ATOM 4724 C C . GLN A 1 603 ? 20.038 -16.267 -21.439 1.00 94.12 603 GLN A C 1
ATOM 4726 O O . GLN A 1 603 ? 20.134 -17.488 -21.554 1.00 94.12 603 GLN A O 1
ATOM 4731 N N . GLY A 1 604 ? 19.071 -15.692 -20.714 1.00 89.38 604 GLY A N 1
ATOM 4732 C CA . GLY A 1 604 ? 18.036 -16.454 -20.011 1.00 89.38 604 GLY A CA 1
ATOM 4733 C C . GLY A 1 604 ? 17.201 -17.340 -20.942 1.00 89.38 604 GLY A C 1
ATOM 4734 O O . GLY A 1 604 ? 16.956 -18.501 -20.623 1.00 89.38 604 GLY A O 1
ATOM 4735 N N . GLU A 1 605 ? 16.826 -16.819 -22.113 1.00 90.44 605 GLU A N 1
ATOM 4736 C CA . GLU A 1 605 ? 16.028 -17.546 -23.116 1.00 90.44 605 GLU A CA 1
ATOM 4737 C C . GLU A 1 605 ? 16.909 -18.254 -24.167 1.00 90.44 605 GLU A C 1
ATOM 4739 O O . GLU A 1 605 ? 16.575 -19.342 -24.641 1.00 90.44 605 GLU A O 1
ATOM 4744 N N . HIS A 1 606 ? 18.068 -17.677 -24.508 1.00 92.12 606 HIS A N 1
ATOM 4745 C CA . HIS A 1 606 ? 18.984 -18.161 -25.550 1.00 92.12 606 HIS A CA 1
ATOM 4746 C C . HIS A 1 606 ? 20.418 -18.412 -25.025 1.00 92.12 606 HIS A C 1
ATOM 4748 O O . HIS A 1 606 ? 21.383 -17.830 -25.530 1.00 92.12 606 HIS A O 1
ATOM 4754 N N . PRO A 1 607 ? 20.616 -19.339 -24.066 1.00 90.62 607 PRO A N 1
ATOM 4755 C CA . PRO A 1 607 ? 21.906 -19.540 -23.388 1.00 90.62 607 PRO A CA 1
ATOM 4756 C C . PRO A 1 607 ? 23.011 -20.138 -24.275 1.00 90.62 607 PRO A C 1
ATOM 4758 O O . PRO A 1 607 ? 24.181 -20.182 -23.890 1.00 90.62 607 PRO A O 1
ATOM 4761 N N . LYS A 1 608 ? 22.648 -20.676 -25.446 1.00 90.94 608 LYS A N 1
ATOM 4762 C CA . LYS A 1 608 ? 23.603 -21.247 -26.408 1.00 90.94 608 LYS A CA 1
ATOM 4763 C C . LYS A 1 608 ? 24.269 -20.176 -27.266 1.00 90.94 608 LYS A C 1
ATOM 4765 O O . LYS A 1 608 ? 25.414 -20.375 -27.658 1.00 90.94 608 LYS A O 1
ATOM 4770 N N . ASP A 1 609 ? 23.563 -19.077 -27.512 1.00 90.81 609 ASP A N 1
ATOM 4771 C CA . ASP A 1 609 ? 23.974 -18.053 -28.470 1.00 90.81 609 ASP A CA 1
ATOM 4772 C C . ASP A 1 609 ? 24.715 -16.913 -27.767 1.00 90.81 609 ASP A C 1
ATOM 4774 O O . ASP A 1 609 ? 25.736 -16.440 -28.257 1.00 90.81 609 ASP A O 1
ATOM 4778 N N . ILE A 1 610 ? 24.230 -16.504 -26.589 1.00 93.56 610 ILE A N 1
ATOM 4779 C CA . ILE A 1 610 ? 24.780 -15.389 -25.815 1.00 93.56 610 ILE A CA 1
ATOM 4780 C C . ILE A 1 610 ? 25.217 -15.877 -24.438 1.00 93.56 610 ILE A C 1
ATOM 4782 O O . ILE A 1 610 ? 24.492 -16.600 -23.754 1.00 93.56 610 ILE A O 1
ATOM 4786 N N . ARG A 1 611 ? 26.410 -15.445 -24.018 1.00 92.94 611 ARG A N 1
ATOM 4787 C CA . ARG A 1 611 ? 26.964 -15.697 -22.683 1.00 92.94 611 ARG A CA 1
ATOM 4788 C C . ARG A 1 611 ? 27.540 -14.412 -22.110 1.00 92.94 611 ARG A C 1
ATOM 4790 O O . ARG A 1 611 ? 28.401 -13.808 -22.744 1.00 92.94 611 ARG A O 1
ATOM 4797 N N . GLU A 1 612 ? 27.108 -14.036 -20.907 1.00 92.88 612 GLU A N 1
ATOM 4798 C CA . GLU A 1 612 ? 27.570 -12.824 -20.212 1.00 92.88 612 GLU A CA 1
ATOM 4799 C C . GLU A 1 612 ? 29.099 -12.782 -20.059 1.00 92.88 612 GLU A C 1
ATOM 4801 O O . GLU A 1 612 ? 29.717 -11.748 -20.297 1.00 92.88 612 GLU A O 1
ATOM 4806 N N . GLU A 1 613 ? 29.721 -13.927 -19.764 1.00 92.56 613 GLU A N 1
ATOM 4807 C CA . GLU A 1 613 ? 31.173 -14.075 -19.585 1.00 92.56 613 GLU A CA 1
ATOM 4808 C C . GLU A 1 613 ? 31.994 -13.585 -20.789 1.00 92.56 613 GLU A C 1
ATOM 4810 O O . GLU A 1 613 ? 33.096 -13.074 -20.609 1.00 92.56 613 GLU A O 1
ATOM 4815 N N . ASN A 1 614 ? 31.450 -13.678 -22.008 1.00 92.81 614 ASN A N 1
ATOM 4816 C CA . ASN A 1 614 ? 32.165 -13.309 -23.232 1.00 92.81 614 ASN A CA 1
ATOM 4817 C C . ASN A 1 614 ? 32.338 -11.794 -23.408 1.00 92.81 614 ASN A C 1
ATOM 4819 O O . ASN A 1 614 ? 33.150 -11.385 -24.240 1.00 92.81 614 ASN A O 1
ATOM 4823 N N . TYR A 1 615 ? 31.564 -10.976 -22.684 1.00 93.00 615 TYR A N 1
ATOM 4824 C CA . TYR A 1 615 ? 31.632 -9.514 -22.764 1.00 93.00 615 TYR A CA 1
ATOM 4825 C C . TYR A 1 615 ? 32.613 -8.914 -21.751 1.00 93.00 615 TYR A C 1
ATOM 4827 O O . TYR A 1 615 ? 33.030 -7.768 -21.924 1.00 93.00 615 TYR A O 1
ATOM 4835 N N . PHE A 1 616 ? 33.032 -9.679 -20.742 1.00 92.81 616 PHE A N 1
ATOM 4836 C CA . PHE A 1 616 ? 34.034 -9.255 -19.767 1.00 92.81 616 PHE A CA 1
ATOM 4837 C C . PHE A 1 616 ? 35.462 -9.453 -20.285 1.00 92.81 616 PHE A C 1
ATOM 4839 O O . PHE A 1 616 ? 35.736 -10.289 -21.146 1.00 92.81 616 PHE A O 1
ATOM 4846 N N . THR A 1 617 ? 36.396 -8.678 -19.741 1.00 91.38 617 THR A N 1
ATOM 4847 C CA . THR A 1 617 ? 37.830 -8.889 -19.962 1.00 91.38 617 THR A CA 1
ATOM 4848 C C . THR A 1 617 ? 38.302 -10.195 -19.310 1.00 91.38 617 THR A C 1
ATOM 4850 O O . THR A 1 617 ? 37.623 -10.769 -18.459 1.00 91.38 617 THR A O 1
ATOM 4853 N N . ALA A 1 618 ? 39.520 -10.646 -19.628 1.00 85.81 618 ALA A N 1
ATOM 4854 C CA . ALA A 1 618 ? 40.122 -11.812 -18.966 1.00 85.81 618 ALA A CA 1
ATOM 4855 C C . ALA A 1 618 ? 40.304 -11.632 -17.441 1.00 85.81 618 ALA A C 1
ATOM 4857 O O . ALA A 1 618 ? 40.415 -12.622 -16.720 1.00 85.81 618 ALA A O 1
ATOM 4858 N N . SER A 1 619 ? 40.329 -10.387 -16.946 1.00 86.00 619 SER A N 1
ATOM 4859 C CA . SER A 1 619 ? 40.341 -10.058 -15.514 1.00 86.00 619 SER A CA 1
ATOM 4860 C C . SER A 1 619 ? 38.942 -10.017 -14.880 1.00 86.00 619 SER A C 1
ATOM 4862 O O . SER A 1 619 ? 38.844 -9.883 -13.662 1.00 86.00 619 SER A O 1
ATOM 4864 N N . GLY A 1 620 ? 37.872 -10.162 -15.670 1.00 87.25 620 GLY A N 1
ATOM 4865 C CA . GLY A 1 620 ? 36.482 -10.113 -15.208 1.00 87.25 620 GLY A CA 1
ATOM 4866 C C . GLY A 1 620 ? 35.896 -8.701 -15.108 1.00 87.25 620 GLY A C 1
ATOM 4867 O O . GLY A 1 620 ? 34.875 -8.512 -14.453 1.00 87.25 620 GLY A O 1
ATOM 4868 N N . GLU A 1 621 ? 36.525 -7.701 -15.729 1.00 88.62 621 GLU A N 1
ATOM 4869 C CA . GLU A 1 621 ? 36.056 -6.312 -15.713 1.00 88.62 621 GLU A CA 1
ATOM 4870 C C . GLU A 1 621 ? 35.179 -6.006 -16.935 1.00 88.62 621 GLU A C 1
ATOM 4872 O O . GLU A 1 621 ? 35.395 -6.538 -18.025 1.00 88.62 621 GLU A O 1
ATOM 4877 N N . TYR A 1 622 ? 34.166 -5.151 -16.769 1.00 89.50 622 TYR A N 1
ATOM 4878 C CA . TYR A 1 622 ? 33.383 -4.625 -17.890 1.00 89.50 622 TYR A CA 1
ATOM 4879 C C . TYR A 1 622 ? 34.058 -3.351 -18.397 1.00 89.50 622 TYR A C 1
ATOM 4881 O O . TYR A 1 622 ? 34.150 -2.366 -17.665 1.00 89.50 622 TYR A O 1
ATOM 4889 N N . SER A 1 623 ? 34.556 -3.380 -19.632 1.00 88.12 623 SER A N 1
ATOM 4890 C CA . SER A 1 623 ? 35.276 -2.263 -20.247 1.00 88.12 623 SER A CA 1
ATOM 4891 C C . SER A 1 623 ? 34.816 -2.054 -21.686 1.00 88.12 623 SER A C 1
ATOM 4893 O O . SER A 1 623 ? 34.538 -3.017 -22.397 1.00 88.12 623 SER A O 1
ATOM 4895 N N . THR A 1 624 ? 34.769 -0.793 -22.111 1.00 84.12 624 THR A N 1
ATOM 4896 C CA . THR A 1 624 ? 34.454 -0.350 -23.482 1.00 84.12 624 THR A CA 1
ATOM 4897 C C . THR A 1 624 ? 35.668 0.246 -24.207 1.00 84.12 624 THR A C 1
ATOM 4899 O O . THR A 1 624 ? 35.559 0.662 -25.361 1.00 84.12 624 THR A O 1
ATOM 4902 N N . GLY A 1 625 ? 36.824 0.304 -23.532 1.00 81.50 625 GLY A N 1
ATOM 4903 C CA . GLY A 1 625 ? 38.068 0.876 -24.051 1.00 81.50 625 GLY A CA 1
ATOM 4904 C C . GLY A 1 625 ? 39.027 -0.165 -24.635 1.00 81.50 625 GLY A C 1
ATOM 4905 O O . GLY A 1 625 ? 38.637 -1.267 -25.002 1.00 81.50 625 GLY A O 1
ATOM 4906 N N . VAL A 1 626 ? 40.321 0.166 -24.666 1.00 77.75 626 VAL A N 1
ATOM 4907 C CA . VAL A 1 626 ? 41.391 -0.661 -25.272 1.00 77.75 626 VAL A CA 1
ATOM 4908 C C . VAL A 1 626 ? 41.503 -2.066 -24.654 1.00 77.75 626 VAL A C 1
ATOM 4910 O O . VAL A 1 626 ? 41.983 -2.990 -25.302 1.00 77.75 626 VAL A O 1
ATOM 4913 N N . GLY A 1 627 ? 41.053 -2.241 -23.408 1.00 79.94 627 GLY A N 1
ATOM 4914 C CA . GLY A 1 627 ? 41.031 -3.532 -22.718 1.00 79.94 627 GLY A CA 1
ATOM 4915 C C . GLY A 1 627 ? 39.747 -4.346 -22.900 1.00 79.94 627 GLY A C 1
ATOM 4916 O O . GLY A 1 627 ? 39.662 -5.422 -22.319 1.00 79.94 627 GLY A O 1
ATOM 4917 N N . ALA A 1 628 ? 38.752 -3.848 -23.642 1.00 88.69 628 ALA A N 1
ATOM 4918 C CA . ALA A 1 628 ? 37.468 -4.517 -23.841 1.00 88.69 628 ALA A CA 1
ATOM 4919 C C . ALA A 1 628 ? 37.619 -5.882 -24.532 1.00 88.69 628 ALA A C 1
ATOM 4921 O O . ALA A 1 628 ? 38.552 -6.120 -25.300 1.00 88.69 628 ALA A O 1
ATOM 4922 N N . SER A 1 629 ? 36.674 -6.786 -24.274 1.00 92.81 629 SER A N 1
ATOM 4923 C CA . SER A 1 629 ? 36.628 -8.076 -24.962 1.00 92.81 629 SER A CA 1
ATOM 4924 C C . SER A 1 629 ? 36.369 -7.896 -26.461 1.00 92.81 629 SER A C 1
ATOM 4926 O O . SER A 1 629 ? 35.650 -6.989 -26.887 1.00 92.81 629 SER A O 1
ATOM 4928 N N . GLU A 1 630 ? 36.905 -8.805 -27.277 1.00 90.12 630 GLU A N 1
ATOM 4929 C CA . GLU A 1 630 ? 36.667 -8.797 -28.726 1.00 90.12 630 GLU A CA 1
ATOM 4930 C C . GLU A 1 630 ? 35.168 -8.928 -29.054 1.00 90.12 630 GLU A C 1
ATOM 4932 O O . GLU A 1 630 ? 34.674 -8.293 -29.985 1.00 90.12 630 GLU A O 1
ATOM 4937 N N . THR A 1 631 ? 34.422 -9.688 -28.244 1.00 91.50 631 THR A N 1
ATOM 4938 C CA . THR A 1 631 ? 32.961 -9.811 -28.350 1.00 91.50 631 THR A CA 1
ATOM 4939 C C . THR A 1 631 ? 32.258 -8.474 -28.116 1.00 91.50 631 THR A C 1
ATOM 4941 O O . THR A 1 631 ? 31.331 -8.143 -28.851 1.00 91.50 631 THR A O 1
ATOM 4944 N N . MET A 1 632 ? 32.696 -7.689 -27.123 1.00 92.25 632 MET A N 1
ATOM 4945 C CA . MET A 1 632 ? 32.121 -6.373 -26.834 1.00 92.25 632 MET A CA 1
ATOM 4946 C C . MET A 1 632 ? 32.401 -5.381 -27.966 1.00 92.25 632 MET A C 1
ATOM 4948 O O . MET A 1 632 ? 31.483 -4.705 -28.420 1.00 92.25 632 MET A O 1
ATOM 4952 N N . LEU A 1 633 ? 33.636 -5.338 -28.474 1.00 91.56 633 LEU A N 1
ATOM 4953 C CA . LEU A 1 633 ? 34.021 -4.439 -29.570 1.00 91.56 633 LEU A CA 1
ATOM 4954 C C . LEU A 1 633 ? 33.298 -4.764 -30.889 1.00 91.56 633 LEU A C 1
ATOM 4956 O O . LEU A 1 633 ? 33.014 -3.868 -31.683 1.00 91.56 633 LEU A O 1
ATOM 4960 N N . ASN A 1 634 ? 32.977 -6.040 -31.122 1.00 92.38 634 ASN A N 1
ATOM 4961 C CA . ASN A 1 634 ? 32.270 -6.496 -32.323 1.00 92.38 634 ASN A CA 1
ATOM 4962 C C . ASN A 1 634 ? 30.739 -6.557 -32.181 1.00 92.38 634 ASN A C 1
ATOM 4964 O O . ASN A 1 634 ? 30.051 -6.911 -33.143 1.00 92.38 634 ASN A O 1
ATOM 4968 N N . CYS A 1 635 ? 30.206 -6.212 -31.010 1.00 94.50 635 CYS A N 1
ATOM 4969 C CA . CYS A 1 635 ? 28.776 -6.169 -30.735 1.00 94.50 635 CYS A CA 1
ATOM 4970 C C . CYS A 1 635 ? 28.081 -5.034 -31.510 1.00 94.50 635 CYS A C 1
ATOM 4972 O O . CYS A 1 635 ? 28.623 -3.931 -31.633 1.00 94.50 635 CYS A O 1
ATOM 4974 N N . LEU A 1 636 ? 26.853 -5.279 -31.981 1.00 95.69 636 LEU A N 1
ATOM 4975 C CA . LEU A 1 636 ? 26.042 -4.291 -32.692 1.00 95.69 636 LEU A CA 1
ATOM 4976 C C . LEU A 1 636 ? 25.825 -3.019 -31.855 1.00 95.69 636 LEU A C 1
ATOM 4978 O O . LEU A 1 636 ? 26.038 -1.921 -32.364 1.00 95.69 636 LEU A O 1
ATOM 4982 N N . MET A 1 637 ? 25.460 -3.150 -30.573 1.00 95.19 637 MET A N 1
ATOM 4983 C CA . MET A 1 637 ? 25.238 -2.001 -29.683 1.00 95.19 637 MET A CA 1
ATOM 4984 C C . MET A 1 637 ? 26.474 -1.095 -29.578 1.00 95.19 637 MET A C 1
ATOM 4986 O O . MET A 1 637 ? 26.354 0.130 -29.664 1.00 95.19 637 MET A O 1
ATOM 4990 N N . TYR A 1 638 ? 27.665 -1.686 -29.426 1.00 94.19 638 TYR A N 1
ATOM 4991 C CA . TYR A 1 638 ? 28.920 -0.935 -29.338 1.00 94.19 638 TYR A CA 1
ATOM 4992 C C . TYR A 1 638 ? 29.190 -0.166 -30.633 1.00 94.19 638 TYR A C 1
ATOM 4994 O O . TYR A 1 638 ? 29.425 1.041 -30.605 1.00 94.19 638 TYR A O 1
ATOM 5002 N N . LYS A 1 639 ? 29.085 -0.846 -31.778 1.00 94.06 639 LYS A N 1
ATOM 5003 C CA . LYS A 1 639 ? 29.318 -0.238 -33.089 1.00 94.06 639 LYS A CA 1
ATOM 5004 C C . LYS A 1 639 ? 28.310 0.853 -33.439 1.00 94.06 639 LYS A C 1
ATOM 5006 O O . LYS A 1 639 ? 28.714 1.854 -34.019 1.00 94.06 639 LYS A O 1
ATOM 5011 N N . MET A 1 640 ? 27.035 0.688 -33.077 1.00 94.38 640 MET A N 1
ATOM 5012 C CA . MET A 1 640 ? 26.011 1.721 -33.282 1.00 94.38 640 MET A CA 1
ATOM 5013 C C . MET A 1 640 ? 26.270 2.954 -32.413 1.00 94.38 640 MET A C 1
ATOM 5015 O O . MET A 1 640 ? 26.202 4.073 -32.911 1.00 94.38 640 MET A O 1
ATOM 5019 N N . SER A 1 641 ? 26.606 2.756 -31.136 1.00 93.81 641 SER A N 1
ATOM 5020 C CA . SER A 1 641 ? 26.758 3.858 -30.176 1.00 93.81 641 SER A CA 1
ATOM 5021 C C . SER A 1 641 ? 28.047 4.659 -30.384 1.00 93.81 641 SER A C 1
ATOM 5023 O O . SER A 1 641 ? 28.053 5.872 -30.210 1.00 93.81 641 SER A O 1
ATOM 5025 N N . TYR A 1 642 ? 29.141 3.995 -30.775 1.00 93.06 642 TYR A N 1
ATOM 5026 C CA . TYR A 1 642 ? 30.457 4.618 -30.969 1.00 93.06 642 TYR A CA 1
ATOM 5027 C C . TYR A 1 642 ? 30.797 4.918 -32.440 1.00 93.06 642 TYR A C 1
ATOM 5029 O O . TYR A 1 642 ? 31.947 5.237 -32.759 1.00 93.06 642 TYR A O 1
ATOM 5037 N N . TYR A 1 643 ? 29.826 4.843 -33.356 1.00 93.56 643 TYR A N 1
ATOM 5038 C CA . TYR A 1 643 ? 30.053 5.142 -34.772 1.00 93.56 643 TYR A CA 1
ATOM 5039 C C . TYR A 1 643 ? 30.559 6.582 -34.964 1.00 93.56 643 TYR A C 1
ATOM 5041 O O . TYR A 1 643 ? 29.899 7.540 -34.572 1.00 93.56 643 TYR A O 1
ATOM 5049 N N . ARG A 1 644 ? 31.752 6.729 -35.563 1.00 91.06 644 ARG A N 1
ATOM 5050 C CA . ARG A 1 644 ? 32.479 8.006 -35.752 1.00 91.06 644 ARG A CA 1
ATOM 5051 C C . ARG A 1 644 ? 32.767 8.807 -34.474 1.00 91.06 644 ARG A C 1
ATOM 5053 O O . ARG A 1 644 ? 33.254 9.929 -34.557 1.00 91.06 644 ARG A O 1
ATOM 5060 N N . PHE A 1 645 ? 32.570 8.234 -33.288 1.00 88.50 645 PHE A N 1
ATOM 5061 C CA . PHE A 1 645 ? 32.850 8.939 -32.036 1.00 88.50 645 PHE A CA 1
ATOM 5062 C C . PHE A 1 645 ? 34.352 9.217 -31.843 1.00 88.50 645 PHE A C 1
ATOM 5064 O O . PHE A 1 645 ? 34.727 10.273 -31.348 1.00 88.50 645 PHE A O 1
ATOM 5071 N N . GLY A 1 646 ? 35.227 8.320 -32.313 1.00 81.88 646 GLY A N 1
ATOM 5072 C CA . GLY A 1 646 ? 36.684 8.517 -32.262 1.00 81.88 646 GLY A CA 1
ATOM 5073 C C . GLY A 1 646 ? 37.215 9.648 -33.157 1.00 81.88 646 GLY A C 1
ATOM 5074 O O . GLY A 1 646 ? 38.333 10.109 -32.955 1.00 81.88 646 GLY A O 1
ATOM 5075 N N . GLU A 1 647 ? 36.426 10.122 -34.128 1.00 85.25 647 GLU A N 1
ATOM 5076 C CA . GLU A 1 647 ? 36.771 11.278 -34.973 1.00 85.25 647 GLU A CA 1
ATOM 5077 C C . GLU A 1 647 ? 36.400 12.610 -34.290 1.00 85.25 647 GLU A C 1
ATOM 5079 O O . GLU A 1 647 ? 36.947 13.659 -34.621 1.00 85.25 647 GLU A O 1
ATOM 5084 N N . HIS A 1 648 ? 35.522 12.570 -33.283 1.00 67.12 648 HIS A N 1
ATOM 5085 C CA . HIS A 1 648 ? 34.964 13.751 -32.627 1.00 67.12 648 HIS A CA 1
ATOM 5086 C C . HIS A 1 648 ? 36.004 14.540 -31.808 1.00 67.12 648 HIS A C 1
ATOM 5088 O O . HIS A 1 648 ? 35.909 15.762 -31.686 1.00 67.12 648 HIS A O 1
ATOM 5094 N N . GLU A 1 649 ? 37.022 13.869 -31.261 1.00 55.28 649 GLU A N 1
ATOM 5095 C CA . GLU A 1 649 ? 38.126 14.525 -30.542 1.00 55.28 649 GLU A CA 1
ATOM 5096 C C . GLU 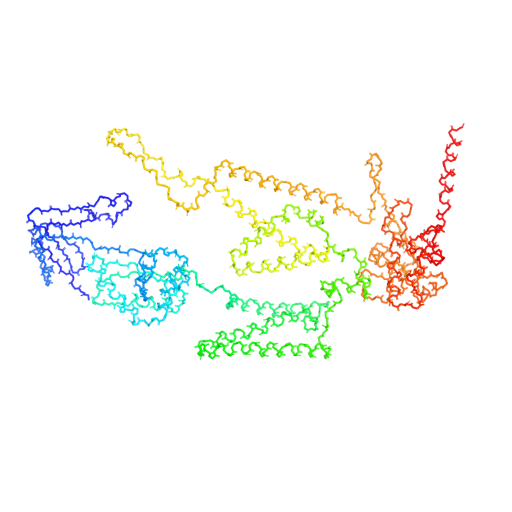A 1 649 ? 39.061 15.271 -31.517 1.00 55.28 649 GLU A C 1
ATOM 5098 O O . GLU A 1 649 ? 39.536 16.365 -31.218 1.00 55.28 649 GLU A O 1
ATOM 5103 N N . LEU A 1 650 ? 39.242 14.742 -32.736 1.00 50.00 650 LEU A N 1
ATOM 5104 C CA . LEU A 1 650 ? 40.030 15.379 -33.800 1.00 50.00 650 LEU A CA 1
ATOM 5105 C C . LEU A 1 650 ? 39.359 16.644 -34.350 1.00 50.00 650 LEU A C 1
ATOM 5107 O O . LEU A 1 650 ? 40.062 17.584 -34.720 1.00 50.00 650 LEU A O 1
ATOM 5111 N N . ASP A 1 651 ? 38.027 16.692 -34.388 1.00 50.94 651 ASP A N 1
ATOM 5112 C CA . ASP A 1 651 ? 37.292 17.874 -34.850 1.00 50.94 651 ASP A CA 1
ATOM 5113 C C . ASP A 1 651 ? 37.247 18.989 -33.794 1.00 50.94 651 ASP A C 1
ATOM 5115 O O . ASP A 1 651 ? 37.368 20.160 -34.152 1.00 50.94 651 ASP A O 1
ATOM 5119 N N . ILE A 1 652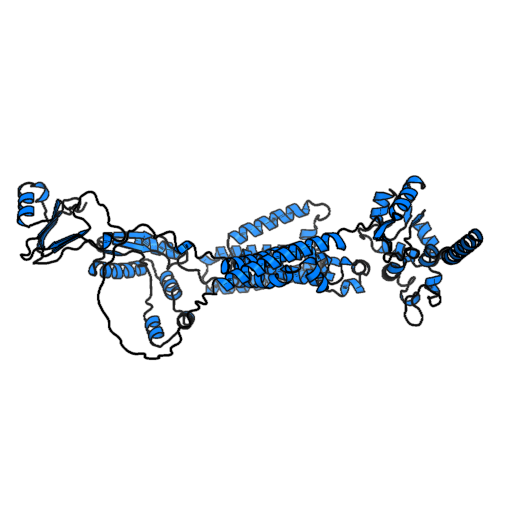 ? 37.184 18.655 -32.497 1.00 50.38 652 ILE A N 1
ATOM 5120 C CA . ILE A 1 652 ? 37.317 19.644 -31.410 1.00 50.38 652 ILE A CA 1
ATOM 5121 C C . ILE A 1 652 ? 38.733 20.237 -31.393 1.00 50.38 652 ILE A C 1
ATOM 5123 O O . ILE A 1 652 ? 38.880 21.453 -31.302 1.00 50.38 652 ILE A O 1
ATOM 5127 N N . ILE A 1 653 ? 39.774 19.409 -31.541 1.00 46.56 653 ILE A N 1
ATOM 5128 C CA . ILE A 1 653 ? 41.169 19.880 -31.602 1.00 46.56 653 ILE A CA 1
ATOM 5129 C C . ILE A 1 653 ? 41.393 20.770 -32.837 1.00 46.56 653 ILE A C 1
ATOM 5131 O O . ILE A 1 653 ? 41.987 21.838 -32.716 1.00 46.56 653 ILE A O 1
ATOM 5135 N N . LYS A 1 654 ? 40.846 20.405 -34.006 1.00 44.75 654 LYS A N 1
ATOM 5136 C CA . LYS A 1 654 ? 40.892 21.259 -35.209 1.00 44.75 654 LYS A CA 1
ATOM 5137 C C . LYS A 1 654 ? 40.132 22.575 -35.050 1.00 44.75 654 LYS A C 1
ATOM 5139 O O . LYS A 1 654 ? 40.555 23.578 -35.615 1.00 44.75 654 LYS A O 1
ATOM 5144 N N . LEU A 1 655 ? 39.013 22.583 -34.325 1.00 47.28 655 LEU A N 1
ATOM 5145 C CA . LEU A 1 655 ? 38.254 23.802 -34.027 1.00 47.28 655 LEU A CA 1
ATOM 5146 C C . LEU A 1 655 ? 39.039 24.746 -33.108 1.00 47.28 655 LEU A C 1
ATOM 5148 O O . LEU A 1 655 ? 39.027 25.948 -33.357 1.00 47.28 655 LEU A O 1
ATOM 5152 N N . VAL A 1 656 ? 39.761 24.209 -32.117 1.00 51.28 656 VAL A N 1
ATOM 5153 C CA . VAL A 1 656 ? 40.655 24.984 -31.239 1.00 51.28 656 VAL A CA 1
ATOM 5154 C C . VAL A 1 656 ? 41.848 25.555 -32.022 1.00 51.28 656 VAL A C 1
ATOM 5156 O O . VAL A 1 656 ? 42.111 26.755 -31.922 1.00 51.28 656 VAL A O 1
ATOM 5159 N N . ASP A 1 657 ? 42.488 24.753 -32.881 1.00 44.47 657 ASP A N 1
ATOM 5160 C CA . ASP A 1 657 ? 43.578 25.205 -33.766 1.00 44.47 657 ASP A CA 1
ATOM 5161 C C . ASP A 1 657 ? 43.117 26.298 -34.754 1.00 44.47 657 ASP A C 1
ATOM 5163 O O . ASP A 1 657 ? 43.853 27.242 -35.042 1.00 44.47 657 ASP A O 1
ATOM 5167 N N . LEU A 1 658 ? 41.885 26.212 -35.272 1.00 49.91 658 LEU A N 1
ATOM 5168 C CA . LEU A 1 658 ? 41.316 27.227 -36.169 1.00 49.91 658 LEU A CA 1
ATOM 5169 C C . LEU A 1 658 ? 40.972 28.536 -35.448 1.00 49.91 658 LEU A C 1
ATOM 5171 O O . LEU A 1 658 ? 41.074 29.597 -36.062 1.00 49.91 658 LEU A O 1
ATOM 5175 N N . THR A 1 659 ? 40.581 28.486 -34.171 1.00 48.16 659 THR A N 1
ATOM 5176 C CA . THR A 1 659 ? 40.381 29.697 -33.360 1.00 48.16 659 THR A CA 1
ATOM 5177 C C . THR A 1 659 ? 41.698 30.365 -32.969 1.00 48.16 659 THR A C 1
ATOM 5179 O O . THR A 1 659 ? 41.781 31.586 -33.052 1.00 48.16 659 THR A O 1
ATOM 5182 N N . GLU A 1 660 ? 42.755 29.608 -32.653 1.00 46.97 660 GLU A N 1
ATOM 5183 C CA . GLU A 1 660 ? 44.084 30.191 -32.393 1.00 46.97 660 GLU A CA 1
ATOM 5184 C C . GLU A 1 660 ? 44.716 30.805 -33.655 1.00 46.97 660 GLU A C 1
ATOM 5186 O O . GLU A 1 660 ? 45.422 31.807 -33.567 1.00 46.97 660 GLU A O 1
ATOM 5191 N N . LEU A 1 661 ? 44.410 30.272 -34.844 1.00 45.22 661 LEU A N 1
ATOM 5192 C CA . LEU A 1 661 ? 44.816 30.853 -36.131 1.00 45.22 661 LEU A CA 1
ATOM 5193 C C . LEU A 1 661 ? 43.974 32.061 -36.575 1.00 45.22 661 LEU A C 1
ATOM 5195 O O . LEU A 1 661 ? 44.397 32.776 -37.478 1.00 45.22 661 LEU A O 1
ATOM 5199 N N . ALA A 1 662 ? 42.792 32.278 -35.992 1.00 43.84 662 ALA A N 1
ATOM 5200 C CA . ALA A 1 662 ? 41.951 33.445 -36.271 1.00 43.84 662 ALA A CA 1
ATOM 5201 C C . ALA A 1 662 ? 42.275 34.648 -35.361 1.00 43.84 662 ALA A C 1
ATOM 5203 O O . ALA A 1 662 ? 41.946 35.779 -35.720 1.00 43.84 662 ALA A O 1
ATOM 5204 N N . ASP A 1 663 ? 42.928 34.400 -34.219 1.00 43.25 663 ASP A N 1
ATOM 5205 C CA . ASP A 1 663 ? 43.424 35.414 -33.276 1.00 43.25 663 ASP A CA 1
ATOM 5206 C C . ASP A 1 663 ? 44.915 35.786 -33.495 1.00 43.25 663 ASP A C 1
ATOM 5208 O O . ASP A 1 663 ? 45.455 36.636 -32.776 1.00 43.25 663 ASP A O 1
ATOM 5212 N N . MET A 1 664 ? 45.576 35.198 -34.505 1.00 38.97 664 MET A N 1
ATOM 5213 C CA . MET A 1 664 ? 46.874 35.626 -35.066 1.00 38.97 664 MET A CA 1
ATOM 5214 C C . MET A 1 664 ? 46.687 36.405 -36.367 1.00 38.97 664 MET A C 1
ATOM 5216 O O . MET A 1 664 ? 47.473 37.361 -36.586 1.00 38.97 664 MET A O 1
#

Sequence (664 aa):
MSNYRLFVKNLKQVVQIVDDNTTKFLVGEQMSNIKILNDSTNSLAILVDSNGKFVYIGDVVGAERILEKDEKLSENLKIIDSDGGIAIPGFVDGHSHPVFAGDRVHEFAMKLAGATYMEVQQAGGGIMFTTNKTREASEQELRKDFEDIARKMLKSGTTTLEAKSGYGLNVEAEMKMLQVLATENPEIPLEVSATFCGAHAVPKVSSSGRYSSRLFVSYTSFYCLATILSMQVPFVGFQPVRTSEHMPAFGVFGILQIVALMHYARPRITRQQFMTLFVGGLTILGGLAIVVYFALVWGGYVAPFSGRFYSLWDTGYAKIHIPIIASVSEHQPTTWVSFFFDLHITAAVFPVGLWYCIKKVNDERVFIILYAVSAVYFAGVMVRLMLTLTPAVCVLAGIGFSYTFEKYLKDDETKERSGSTSSNVKDEKLYDKPVKNVKSKTSSEGEENGISSNVRTIIAIILVVFLLMFVVHATYVTSNAYSHPSVVLQSSTQNGDRIIMDDFREAYHWLRENTPDDARVMSWWDYGYQIAGMANRTTLVDNNTWNNSHIALVGKAMSSNESAAYEIMTELDVDYILVIFGGVIGYSGDDINKFLWMVRIAQGEHPKDIREENYFTASGEYSTGVGASETMLNCLMYKMSYYRFGEHELDIIKLVDLTELADM